Protein AF-A0A9W7L9F6-F1 (afdb_monomer)

Organism: NCBI:txid722753

Secondary structure (DSSP, 8-state):
--HHHHHTSTT---EEEEETTTTSSSSSTT-EESS-SS-HHHHHHHHTTGGG-SEEEEP--EETTEEGGGS-HHHHHHHHHH--SEEE--TTHHHHHHHTS---SSHHHHHHHHHHSS--B----S-HHHHHHHHHHHHHTTSS-HHHHHHHHHHHHHHHHTT--BTBPPP--S-HHHHHHHHHHHHTTPEEEEEGGG--SPPTT--EEEESTTTT-HHHHH-TTBSBTT---TT-TTHHHHTTSTTT---HHHHHHTT-TT------SSHHHHHHHH--SEEEEEEE-----TGGG--S--BPPHHHHHHHHHHHHH-TTSEEEEEEE-SSPPB-TTHHHH-SEEEEEES--TTHHHHHHHHHTTSS------SSPBPSSGGGGG--TT-BGGGSEE--HHHH-B-TT-PBP--EEPPP-SB-TT--B-SS-EEEEEEEEEESTT---PBPTT-TT-EEEE-TT-EEEEEEEEEE-SSS-B--EEEEEEEEEE-SSPPBS-EEEEEEEPPPBPTT-EEEEEEEEEGGGG-EE-TTSTTSEE--TT-EEEEEES-TT--TTSSS--TTS-EEEEEEEEE--TTTTHHHHHHHHHHHHHS-S--S-HHHHHHHHHHHHSS-----SHHHHHHHHHHTT--S-S--HHHHHHHHHHHHHHTTSS----PPPP--------------------------------------------------------PPP-

Radius of gyration: 33.73 Å; Cα contacts (8 Å, |Δi|>4): 1215; chains: 1; bounding box: 73×94×98 Å

InterPro domains:
  IPR002772 Glycoside hydrolase family 3 C-terminal domain [PF01915] (190-431)
  IPR013783 Immunoglobulin-like fold [G3DSA:2.60.40.10] (432-567)
  IPR017853 Glycoside hydrolase superfamily [SSF51445] (11-189)
  IPR036881 Glycoside hydrolase family 3 C-terminal domain superfamily [G3DSA:3.40.50.1700] (178-431)
  IPR036881 Glycoside hydrolase family 3 C-terminal domain superfamily [SSF52279] (190-434)
  IPR036962 Glycoside hydrolase, family 3, N-terminal domain superfamily [G3DSA:3.20.20.300] (3-177)
  IPR051915 Cellulose Degradation Glycosyl Hydrolase 3 [PTHR30620] (15-431)

Solvent-accessible surface area (backbone atoms only — not comparable to full-atom values): 42595 Å² total; per-residue (Å²): 136,54,46,68,62,41,48,66,38,88,66,45,70,26,64,47,74,44,46,40,25,49,82,52,31,85,72,41,62,63,26,58,10,96,49,69,37,70,36,59,71,47,47,53,55,46,69,77,40,42,84,64,37,51,26,37,26,31,18,69,14,25,23,94,91,31,38,36,74,63,53,38,70,66,58,52,48,51,48,51,76,66,40,87,54,48,32,30,47,37,87,34,46,61,53,34,31,33,82,71,69,62,75,25,99,36,63,63,58,23,50,43,50,50,67,68,42,87,55,56,42,80,39,46,83,88,52,50,65,60,53,49,55,47,50,53,49,29,40,76,72,65,70,35,61,68,66,58,52,52,54,33,50,53,49,53,48,52,54,48,55,77,35,59,80,83,78,64,82,69,76,84,73,88,39,72,69,52,51,53,48,48,27,48,54,19,35,58,50,28,23,30,77,42,56,49,91,61,57,56,54,38,62,45,72,51,36,36,35,49,40,54,94,48,24,84,36,52,26,30,26,41,18,29,76,31,104,34,64,49,17,50,56,96,82,53,84,59,58,54,61,74,56,66,22,74,90,44,29,27,20,41,50,56,16,36,60,76,63,32,83,44,71,66,69,60,85,63,96,55,53,57,66,48,47,61,71,69,59,45,64,29,35,40,35,21,41,78,42,74,42,41,40,68,60,84,51,53,68,95,64,55,58,56,65,61,73,59,44,51,48,47,48,50,40,33,69,76,38,72,88,45,46,30,33,39,39,36,29,25,95,68,78,49,26,57,82,68,41,71,82,50,34,36,24,34,37,39,40,35,51,33,27,53,27,21,12,38,21,51,30,32,38,47,52,48,76,38,54,32,47,17,52,34,94,54,43,30,33,54,46,81,88,40,68,78,59,52,74,53,36,45,56,87,75,51,35,60,53,55,47,87,78,63,41,54,52,98,87,65,49,74,33,69,54,72,39,76,65,87,53,66,44,46,27,50,44,48,43,52,82,42,44,75,48,80,43,74,61,22,37,35,63,42,94,86,53,89,70,65,45,54,78,78,58,82,65,45,68,45,77,31,32,61,89,33,38,39,39,38,36,34,36,43,29,24,72,33,84,41,63,37,41,50,65,51,33,33,32,39,28,53,78,50,61,98,57,90,42,40,49,37,44,83,68,36,72,47,74,51,70,76,34,44,53,74,36,71,49,79,50,72,46,58,46,50,30,55,74,69,42,42,67,37,92,90,48,96,72,37,58,45,76,55,62,69,27,31,28,36,40,35,42,48,56,59,75,76,74,67,89,53,98,59,74,45,98,83,73,31,46,60,44,67,39,36,38,32,31,44,40,83,87,68,59,49,64,43,52,56,53,47,56,58,46,62,77,76,50,83,92,80,69,97,45,74,70,60,54,50,53,55,48,56,55,66,71,68,72,70,81,86,85,95,68,73,69,60,68,60,54,58,65,64,64,76,66,80,71,84,89,83,84,63,77,71,55,58,64,52,60,62,46,57,58,60,65,58,71,77,71,72,90,77,90,82,89,83,86,88,83,88,84,90,83,90,79,88,82,87,86,89,88,85,80,90,84,84,87,79,86,81,90,85,89,85,82,90,83,87,84,84,86,88,83,87,85,84,87,77,90,82,84,84,87,88,84,83,88,84,86,87,81,88,79,85,82,78,90,132

Mean predicted aligned error: 14.77 Å

Sequence (730 aa):
MSLSGISSVPGCKGTLKHFVGYSNNEGRDRGYSPSNVASDREWRVWNGTLDKAEAVMTSYTTGNGRASVNWDEPTMRALRRSFSGIVVTDFDEVFNSVGFHMHASSVYSSVVHFLNSEVDVFMVPSDPLGFIEMGVRAVEEGLVEREVLEMKVEKVWKFKEAMYGVGEEGEQNDTKEDYDMAKKAAAESVVLLKNDNAALPMKKETKIFLTGPLADSLAPLCGGWTFHWQGPRSDDEGFEALCGGSDYCSTIEEGMTRKFDGIEMEFSSDVVADAVSVNPDAVVVAIGENPYAEKPGDIRSLHLPSSQSELIRNLRQALPDIKIIAVYVGGRPRILDDIVDNVDAMVVSFLPGPSGGEAIADVLVGQTNPAARLPMQWPKYADGGRRTYDTYVTDLCTKSQYEVGRDGDGIPNYEYVECDVQWRFGEGLSYTEFEETFEGAKEDPGMDDWQPPGFLGATFHVSPSSTVQFKVKIKNTGSVPGEHVSMMYYETIARSTTPRKEELFSFIRTDIINPGEEVEIVHTLKGEEMKYFDSTSGSHFVYEDGMTSIVKIGNAGSYCRQATGDADGSICLPLKVVVSNPDSGEICGYSCDAWSQTCGEGFSTYESCIAACQQSSREGTPWSWDYVDCAERVVAETSVSGGGCTKIRSECRDVVDGAVADGGSLEVPQVVGGGEAWVFGLGGLIVGLGFGVLGMRQANARKDQMMVLQDFDGDDVEDFSVEMKRMGMT

Foldseek 3Di:
DAQVVQLVFQLGFDEADEQWQQVQAPLFGLHERADPSCDLVRCLVCLVRQVSGQHYEYGSYHYPLGGRLPNDLVSLVVSVVRHDHAYEYPAQVLVCCVVPSVVDVDSLRSLLVNLPGSHLYYRHPPCPPVSVVSNVVCCVVVSHPPVSNVVSVVRVVVSVVSNPPPDPDGDDPLDPVNLVVLLVQLLQAKFWFFAAPNLPQDALAFEEEEEEPQQAAQFLLAAAPDPHRQTDDRPDPCSQVVNVHPVRFDGLNSLSVVRHPHYPYDYDPCSQVVCLVSVTLAYEYEFEDGHGHGNVPRDPALAGDVVSLVVLVSNCVSCVPHAYEYEYGAQAAGQSDCNVVSHNIYMYSHNSHRNNSNSVNCRNNVVAWHAHWAQFFHANDRVCRPDTLQAFPVPFDWDDLVVVDADPVRHRDTPGAGDDTPGHGGDGDTPWDKDKDWAFKDKDPPDPDGHGQPPQQAEAEAEQAIKMKTKMKMATQGAAKHKYKKWKWKAWPDDPDGGTQIDTQDIDIDDIAGHGGMDMDMTMHRSNSVFTADPVDPVRTDQDFQTKMWMKMDTRGDGPPPPDDDPRNIHTGSYIYGYHYPVPQCVQVVVVVVVPVPDPDDDPDPVRSSVVSVVVVPPDDDDPPDPVVVVVVVPPDPDDDDDPPVVVVVVVVVVVVVVVPDDDDDDDDDDDDDDDDDDDDDDDDDDDDDDDDDDDDDDDDDDDDDDDDDDDDDDDDDDDDDDDDDDDDD

pLDDT: mean 74.51, std 24.2, range [21.98, 98.69]

Structure (mmCIF, N/CA/C/O backbone):
data_AF-A0A9W7L9F6-F1
#
_entry.id   AF-A0A9W7L9F6-F1
#
loop_
_atom_site.group_PDB
_atom_site.id
_atom_site.type_symbol
_atom_site.label_atom_id
_atom_site.label_alt_id
_atom_site.label_comp_id
_atom_site.label_asym_id
_atom_site.label_entity_id
_atom_site.label_seq_id
_atom_site.pdbx_PDB_ins_code
_atom_site.Cartn_x
_atom_site.Cartn_y
_atom_site.Cartn_z
_atom_site.occupancy
_atom_site.B_iso_or_equiv
_atom_site.auth_seq_id
_atom_site.auth_comp_id
_atom_site.auth_asym_id
_atom_site.auth_atom_id
_atom_site.pdbx_PDB_model_num
ATOM 1 N N . MET A 1 1 ? 9.802 1.143 1.910 1.00 49.09 1 MET A N 1
ATOM 2 C CA . MET A 1 1 ? 11.270 1.258 1.763 1.00 49.09 1 MET A CA 1
ATOM 3 C C . MET A 1 1 ? 11.556 2.160 0.568 1.00 49.09 1 MET A C 1
ATOM 5 O O . MET A 1 1 ? 10.953 1.946 -0.477 1.00 49.09 1 MET A O 1
ATOM 9 N N . SER A 1 2 ? 12.364 3.209 0.724 1.00 71.81 2 SER A N 1
ATOM 10 C CA . SER A 1 2 ? 12.750 4.086 -0.391 1.00 71.81 2 SER A CA 1
ATOM 11 C C . SER A 1 2 ? 13.926 3.482 -1.162 1.00 71.81 2 SER A C 1
ATOM 13 O O . SER A 1 2 ? 14.710 2.724 -0.592 1.00 71.81 2 SER A O 1
ATOM 15 N N . LEU A 1 3 ? 14.097 3.859 -2.434 1.00 79.88 3 LEU A N 1
ATOM 16 C CA . LEU A 1 3 ? 15.304 3.515 -3.200 1.00 79.88 3 LEU A CA 1
ATOM 17 C C . LEU A 1 3 ? 16.577 3.937 -2.456 1.00 79.88 3 LEU A C 1
ATOM 19 O O . LEU A 1 3 ? 17.509 3.153 -2.340 1.00 79.88 3 LEU A O 1
ATOM 23 N N . SER A 1 4 ? 16.558 5.124 -1.841 1.00 74.88 4 SER A N 1
ATOM 24 C CA . SER A 1 4 ? 17.666 5.621 -1.022 1.00 74.88 4 SER A CA 1
ATOM 25 C C . SER A 1 4 ? 17.996 4.732 0.179 1.00 74.88 4 SER A C 1
ATOM 27 O O . SER A 1 4 ? 19.167 4.619 0.519 1.00 74.88 4 SER A O 1
ATOM 29 N N . GLY A 1 5 ? 17.000 4.093 0.804 1.00 80.31 5 GLY A N 1
ATOM 30 C CA . GLY A 1 5 ? 17.217 3.185 1.933 1.00 80.31 5 GLY A CA 1
ATOM 31 C C . GLY A 1 5 ? 17.805 1.835 1.515 1.00 80.31 5 GLY A C 1
ATOM 32 O O . GLY A 1 5 ? 18.571 1.241 2.262 1.00 80.31 5 GLY A O 1
ATOM 33 N N . ILE A 1 6 ? 17.494 1.354 0.307 1.00 81.69 6 ILE A N 1
ATOM 34 C CA . ILE A 1 6 ? 18.141 0.151 -0.243 1.00 81.69 6 ILE A CA 1
ATOM 35 C C . ILE A 1 6 ? 19.584 0.478 -0.620 1.00 81.69 6 ILE A C 1
ATOM 37 O O . ILE A 1 6 ? 20.504 -0.245 -0.250 1.00 81.69 6 ILE A O 1
ATOM 41 N N . SER A 1 7 ? 19.784 1.585 -1.332 1.00 76.75 7 SER A N 1
ATOM 42 C CA . SER A 1 7 ? 21.098 1.992 -1.828 1.00 76.75 7 SER A CA 1
ATOM 43 C C . SER A 1 7 ? 22.042 2.496 -0.732 1.00 76.75 7 SER A C 1
ATOM 45 O O . SER A 1 7 ? 23.240 2.620 -0.987 1.00 76.75 7 SER A O 1
ATOM 47 N N . SER A 1 8 ? 21.541 2.767 0.481 1.00 76.31 8 SER A N 1
ATOM 48 C CA . SER A 1 8 ? 22.387 3.029 1.650 1.00 76.31 8 SER A CA 1
ATOM 49 C C . SER A 1 8 ? 23.024 1.767 2.228 1.00 76.31 8 SER A C 1
ATOM 51 O O . SER A 1 8 ? 24.016 1.885 2.941 1.00 76.31 8 SER A O 1
ATOM 53 N N . VAL A 1 9 ? 22.489 0.577 1.931 1.00 77.12 9 VAL A N 1
ATOM 54 C CA . VAL A 1 9 ? 23.100 -0.686 2.360 1.00 77.12 9 VAL A CA 1
ATOM 55 C C . VAL A 1 9 ? 24.299 -0.985 1.451 1.00 77.12 9 VAL A C 1
ATOM 57 O O . VAL A 1 9 ? 24.127 -1.084 0.230 1.00 77.12 9 VAL A O 1
ATOM 60 N N . PRO A 1 10 ? 25.520 -1.135 1.999 1.00 74.62 10 PRO A N 1
ATOM 61 C CA . PRO A 1 10 ? 26.701 -1.440 1.200 1.00 74.62 10 PRO A CA 1
ATOM 62 C C . PRO A 1 10 ? 26.499 -2.681 0.322 1.00 74.62 10 PRO A C 1
ATOM 64 O O . PRO A 1 10 ? 26.053 -3.726 0.786 1.00 74.62 10 PRO A O 1
ATOM 67 N N . GLY A 1 11 ? 26.821 -2.565 -0.967 1.00 76.50 11 GLY A N 1
ATOM 68 C CA . GLY A 1 11 ? 26.672 -3.659 -1.936 1.00 76.50 11 GLY A CA 1
ATOM 69 C C . GLY A 1 11 ? 25.249 -3.880 -2.471 1.00 76.50 11 GLY A C 1
ATOM 70 O O . GLY A 1 11 ? 25.086 -4.636 -3.428 1.00 76.50 11 GLY A O 1
ATOM 71 N N . CYS A 1 12 ? 24.234 -3.192 -1.943 1.00 81.44 12 CYS A N 1
ATOM 72 C CA . CYS A 1 12 ? 22.866 -3.229 -2.462 1.00 81.44 12 CYS A CA 1
ATOM 73 C C . CYS A 1 12 ? 22.604 -2.069 -3.434 1.00 81.44 12 CYS A C 1
ATOM 75 O O . CYS A 1 12 ? 23.160 -0.979 -3.298 1.00 81.44 12 CYS A O 1
ATOM 77 N N . LYS A 1 13 ? 21.735 -2.301 -4.426 1.00 84.19 13 LYS A N 1
ATOM 78 C CA . LYS A 1 13 ? 21.230 -1.270 -5.348 1.00 84.19 13 LYS A CA 1
ATOM 79 C C . LYS A 1 13 ? 19.732 -1.435 -5.554 1.00 84.19 13 LYS A C 1
ATOM 81 O O . LYS A 1 13 ? 19.254 -2.553 -5.764 1.00 84.19 13 LYS A O 1
ATOM 86 N N . GLY A 1 14 ? 18.995 -0.329 -5.505 1.00 86.31 14 GLY A N 1
ATOM 87 C CA . GLY A 1 14 ? 17.552 -0.329 -5.707 1.00 86.31 14 GLY A CA 1
ATOM 88 C C . GLY A 1 14 ? 17.196 -0.655 -7.158 1.00 86.31 14 GLY A C 1
ATOM 89 O O . GLY A 1 14 ? 17.647 0.016 -8.085 1.00 86.31 14 GLY A O 1
ATOM 90 N N . THR A 1 15 ? 16.363 -1.680 -7.362 1.00 90.94 15 THR A N 1
ATOM 91 C CA . THR A 1 15 ? 15.801 -2.006 -8.683 1.00 90.94 15 THR A CA 1
ATOM 92 C C . THR A 1 15 ? 14.315 -1.671 -8.709 1.00 90.94 15 THR A C 1
ATOM 94 O O . THR A 1 15 ? 13.521 -2.329 -8.035 1.00 90.94 15 THR A O 1
ATOM 97 N N . LEU A 1 16 ? 13.927 -0.662 -9.489 1.00 92.38 16 LEU A N 1
ATOM 98 C CA . LEU A 1 16 ? 12.517 -0.344 -9.713 1.00 92.38 16 LEU A CA 1
ATOM 99 C C . LEU A 1 16 ? 11.863 -1.400 -10.605 1.00 92.38 16 LEU A C 1
ATOM 101 O O . LEU A 1 16 ? 12.445 -1.819 -11.605 1.00 92.38 16 LEU A O 1
ATOM 105 N N . LYS A 1 17 ? 10.633 -1.806 -10.278 1.00 92.94 17 LYS A N 1
ATOM 106 C CA . LYS A 1 17 ? 9.886 -2.803 -11.051 1.00 92.94 17 LYS A CA 1
ATOM 107 C C . LYS A 1 17 ? 8.369 -2.576 -10.973 1.00 92.94 17 LYS A C 1
ATOM 109 O O . LYS A 1 17 ? 7.883 -2.091 -9.959 1.00 92.94 17 LYS A O 1
ATOM 114 N N . HIS A 1 18 ? 7.579 -2.902 -11.996 1.00 91.94 18 HIS A N 1
ATOM 115 C CA . HIS A 1 18 ? 7.964 -3.507 -13.281 1.00 91.94 18 HIS A CA 1
ATOM 116 C C . HIS A 1 18 ? 7.657 -2.524 -14.420 1.00 91.94 18 HIS A C 1
ATOM 118 O O . HIS A 1 18 ? 6.506 -2.120 -14.592 1.00 91.94 18 HIS A O 1
ATOM 124 N N . PHE A 1 19 ? 8.682 -2.124 -15.173 1.00 88.75 19 PHE A N 1
ATOM 125 C CA . PHE A 1 19 ? 8.614 -1.094 -16.209 1.00 88.75 19 PHE A CA 1
ATOM 126 C C . PHE A 1 19 ? 8.023 -1.643 -17.519 1.00 88.75 19 PHE A C 1
ATOM 128 O O . PHE A 1 19 ? 8.635 -2.467 -18.190 1.00 88.75 19 PHE A O 1
ATOM 135 N N . VAL A 1 20 ? 6.840 -1.231 -17.952 1.00 82.81 20 VAL A N 1
ATOM 136 C CA . VAL A 1 20 ? 5.890 -0.333 -17.283 1.00 82.81 20 VAL A CA 1
ATOM 137 C C . VAL A 1 20 ? 4.485 -0.907 -17.401 1.00 82.81 20 VAL A C 1
ATOM 139 O O . VAL A 1 20 ? 4.269 -1.852 -18.157 1.00 82.81 20 VAL A O 1
ATOM 142 N N . GLY A 1 21 ? 3.534 -0.387 -16.623 1.00 82.69 21 GLY A N 1
ATOM 143 C CA . GLY A 1 21 ? 2.119 -0.701 -16.804 1.00 82.69 21 GLY A CA 1
ATOM 144 C C . GLY A 1 21 ? 1.703 -2.065 -16.299 1.00 82.69 21 GLY A C 1
ATOM 145 O O . GLY A 1 21 ? 0.645 -2.558 -16.686 1.00 82.69 21 GLY A O 1
ATOM 146 N N . TYR A 1 22 ? 2.508 -2.688 -15.436 1.00 88.62 22 TYR A N 1
ATOM 147 C CA . TYR A 1 22 ? 2.244 -4.053 -14.997 1.00 88.62 22 TYR A CA 1
ATOM 148 C C . TYR A 1 22 ? 0.858 -4.213 -14.371 1.00 88.62 22 TYR A C 1
ATOM 150 O O . TYR A 1 22 ? 0.143 -5.173 -14.651 1.00 88.62 22 TYR A O 1
ATOM 158 N N . SER A 1 23 ? 0.465 -3.212 -13.582 1.00 85.31 23 SER A N 1
ATOM 159 C CA . SER A 1 23 ? -0.813 -3.156 -12.878 1.00 85.31 23 SER A CA 1
ATOM 160 C C . SER A 1 23 ? -1.983 -2.663 -13.739 1.00 85.31 23 SER A C 1
ATOM 162 O O . SER A 1 23 ? -3.138 -2.828 -13.353 1.00 85.31 23 SER A O 1
ATOM 164 N N . ASN A 1 24 ? -1.711 -2.095 -14.920 1.00 79.62 24 ASN A N 1
ATOM 165 C CA . ASN A 1 24 ? -2.705 -1.467 -15.792 1.00 79.62 24 ASN A CA 1
ATOM 166 C C . ASN A 1 24 ? -3.431 -2.495 -16.679 1.00 79.62 24 ASN A C 1
ATOM 168 O O . ASN A 1 24 ? -3.582 -2.305 -17.882 1.00 79.62 24 ASN A O 1
ATOM 172 N N . ASN A 1 25 ? -3.844 -3.622 -16.104 1.00 80.12 25 ASN A N 1
ATOM 173 C CA . ASN A 1 25 ? -4.528 -4.707 -16.804 1.00 80.12 25 ASN A CA 1
ATOM 174 C C . ASN A 1 25 ? -5.912 -4.972 -16.187 1.00 80.12 25 ASN A C 1
ATOM 176 O O . ASN A 1 25 ? -6.372 -4.283 -15.278 1.00 80.12 25 ASN A O 1
ATOM 180 N N . GLU A 1 26 ? -6.602 -5.996 -16.678 1.00 78.81 26 GLU A N 1
ATOM 181 C CA . GLU A 1 26 ? -7.950 -6.339 -16.229 1.00 78.81 26 GLU A CA 1
ATOM 182 C C . GLU A 1 26 ? -8.040 -7.078 -14.867 1.00 78.81 26 GLU A C 1
ATOM 184 O O . GLU A 1 26 ? -9.053 -7.714 -14.558 1.00 78.81 26 GLU A O 1
ATOM 189 N N . GLY A 1 27 ? -7.017 -6.976 -14.019 1.00 85.12 27 GLY A N 1
ATOM 190 C CA . GLY A 1 27 ? -6.908 -7.697 -12.746 1.00 85.12 27 GLY A CA 1
ATOM 191 C C . GLY A 1 27 ? -6.395 -9.133 -12.902 1.00 85.12 27 GLY A C 1
ATOM 192 O O . GLY A 1 27 ? -6.678 -9.978 -12.054 1.00 85.12 27 GLY A O 1
ATOM 193 N N . ARG A 1 28 ? -5.693 -9.413 -14.005 1.00 88.31 28 ARG A N 1
ATOM 194 C CA . ARG A 1 28 ? -5.028 -10.687 -14.304 1.00 88.31 28 ARG A CA 1
ATOM 195 C C . ARG A 1 28 ? -3.540 -10.436 -14.441 1.00 88.31 28 ARG A C 1
ATOM 197 O O . ARG A 1 28 ? -3.135 -9.637 -15.282 1.00 88.31 28 ARG A O 1
ATOM 204 N N . ASP A 1 29 ? -2.736 -11.129 -13.654 1.00 92.19 29 ASP A N 1
ATOM 205 C CA . ASP A 1 29 ? -1.285 -11.018 -13.703 1.00 92.19 29 ASP A CA 1
ATOM 206 C C . ASP A 1 29 ? -0.741 -11.269 -15.122 1.00 92.19 29 ASP A C 1
ATOM 208 O O . ASP A 1 29 ? -1.158 -12.211 -15.811 1.00 92.19 29 ASP A O 1
ATOM 212 N N . ARG A 1 30 ? 0.186 -10.407 -15.571 1.00 90.25 30 ARG A N 1
ATOM 213 C CA . ARG A 1 30 ? 0.741 -10.405 -16.945 1.00 90.25 30 ARG A CA 1
ATOM 214 C C . ARG A 1 30 ? -0.331 -10.278 -18.043 1.00 90.25 30 ARG A C 1
ATOM 216 O O . ARG A 1 30 ? -0.126 -10.717 -19.174 1.00 90.25 30 ARG A O 1
ATOM 223 N N . GLY A 1 31 ? -1.503 -9.750 -17.692 1.00 85.75 31 GLY A N 1
ATOM 224 C CA . GLY A 1 31 ? -2.647 -9.615 -18.582 1.00 85.75 31 GLY A CA 1
ATOM 225 C C . GLY A 1 31 ? -2.481 -8.511 -19.623 1.00 85.75 31 GLY A C 1
ATOM 226 O O . GLY A 1 31 ? -1.531 -7.732 -19.606 1.00 85.75 31 GLY A O 1
ATOM 227 N N . TYR A 1 32 ? -3.454 -8.437 -20.529 1.00 85.19 32 TYR A N 1
ATOM 228 C CA . TYR A 1 32 ? -3.540 -7.363 -21.511 1.00 85.19 32 TYR A CA 1
ATOM 229 C C . TYR A 1 32 ? -4.033 -6.064 -20.856 1.00 85.19 32 TYR A C 1
ATOM 231 O O . TYR A 1 32 ? -5.030 -6.058 -20.129 1.00 85.19 32 TYR A O 1
ATOM 239 N N . SER A 1 33 ? -3.345 -4.967 -21.147 1.00 80.88 33 SER A N 1
ATOM 240 C CA . SER A 1 33 ? -3.759 -3.602 -20.874 1.00 80.88 33 SER A CA 1
ATOM 241 C C . SER A 1 33 ? -4.623 -3.095 -22.032 1.00 80.88 33 SER A C 1
ATOM 243 O O . SER A 1 33 ? -4.135 -2.997 -23.161 1.00 80.88 33 SER A O 1
ATOM 245 N N . PRO A 1 34 ? -5.906 -2.764 -21.791 1.00 67.94 34 PRO A N 1
ATOM 246 C CA . PRO A 1 34 ? -6.788 -2.215 -22.820 1.00 67.94 34 PRO A CA 1
ATOM 247 C C . PRO A 1 34 ? -6.463 -0.761 -23.187 1.00 67.94 34 PRO A C 1
ATOM 249 O O . PRO A 1 34 ? -7.028 -0.241 -24.147 1.00 67.94 34 PRO A O 1
ATOM 252 N N . SER A 1 35 ? -5.576 -0.105 -22.435 1.00 66.25 35 SER A N 1
ATOM 253 C CA . SER A 1 35 ? -5.101 1.254 -22.684 1.00 66.25 35 SER A CA 1
ATOM 254 C C . SER A 1 35 ? -3.591 1.259 -22.959 1.00 66.25 35 SER A C 1
ATOM 256 O O . SER A 1 35 ? -2.954 0.208 -23.048 1.00 66.25 35 SER A O 1
ATOM 258 N N . ASN A 1 36 ? -2.999 2.445 -23.126 1.00 64.81 36 ASN A N 1
ATOM 259 C CA . ASN A 1 36 ? -1.545 2.563 -23.189 1.00 64.81 36 ASN A CA 1
ATOM 260 C C . ASN A 1 36 ? -0.934 1.989 -21.906 1.00 64.81 36 ASN A C 1
ATOM 262 O O . ASN A 1 36 ? -1.305 2.390 -20.802 1.00 64.81 36 ASN A O 1
ATOM 266 N N . VAL A 1 37 ? 0.031 1.081 -22.062 1.00 61.41 37 VAL A N 1
ATOM 267 C CA . VAL A 1 37 ? 0.706 0.423 -20.936 1.00 61.41 37 VAL A CA 1
ATOM 268 C C . VAL A 1 37 ? 1.328 1.453 -19.995 1.00 61.41 37 VAL A C 1
ATOM 270 O O . VAL A 1 37 ? 1.186 1.343 -18.782 1.00 61.41 37 VAL A O 1
ATOM 273 N N . ALA A 1 38 ? 1.885 2.533 -20.536 1.00 67.25 38 ALA A N 1
ATOM 274 C CA . ALA A 1 38 ? 2.329 3.672 -19.750 1.00 67.25 38 ALA A CA 1
ATOM 275 C C . ALA A 1 38 ? 1.216 4.733 -19.628 1.00 67.25 38 ALA A C 1
ATOM 277 O O . ALA A 1 38 ? 1.117 5.662 -20.433 1.00 67.25 38 ALA A O 1
ATOM 278 N N . SER A 1 39 ? 0.342 4.563 -18.632 1.00 69.56 39 SER A N 1
ATOM 279 C CA . SER A 1 39 ? -0.657 5.575 -18.264 1.00 69.56 39 SER A CA 1
ATOM 280 C C . SER A 1 39 ? -0.005 6.801 -17.604 1.00 69.56 39 SER A C 1
ATOM 282 O O . SER A 1 39 ? 1.126 6.725 -17.129 1.00 69.56 39 SER A O 1
ATOM 284 N N . ASP A 1 40 ? -0.741 7.914 -17.505 1.00 71.50 40 ASP A N 1
ATOM 285 C CA . ASP A 1 40 ? -0.366 9.090 -16.694 1.00 71.50 40 ASP A CA 1
ATOM 286 C C . ASP A 1 40 ? 0.137 8.694 -15.293 1.00 71.50 40 ASP A C 1
ATOM 288 O O . ASP A 1 40 ? 1.204 9.116 -14.855 1.00 71.50 40 ASP A O 1
ATOM 292 N N . ARG A 1 41 ? -0.594 7.797 -14.620 1.00 75.75 41 ARG A N 1
ATOM 293 C CA . ARG A 1 41 ? -0.278 7.336 -13.263 1.00 75.75 41 ARG A CA 1
ATOM 294 C C . ARG A 1 41 ? 1.057 6.603 -13.203 1.00 75.75 41 ARG A C 1
ATOM 296 O O . ARG A 1 41 ? 1.854 6.844 -12.303 1.00 75.75 41 ARG A O 1
ATOM 303 N N . GLU A 1 42 ? 1.298 5.728 -14.174 1.00 76.69 42 GLU A N 1
ATOM 304 C CA . GLU A 1 42 ? 2.557 4.997 -14.286 1.00 76.69 42 GLU A CA 1
ATOM 305 C C . GLU A 1 42 ? 3.706 5.986 -14.511 1.00 76.69 42 GLU A C 1
ATOM 307 O O . GLU A 1 42 ? 4.660 6.011 -13.736 1.00 76.69 42 GLU A O 1
ATOM 312 N N . TRP A 1 43 ? 3.591 6.872 -15.503 1.00 73.69 43 TRP A N 1
ATOM 313 C CA . TRP A 1 43 ? 4.638 7.847 -15.805 1.00 73.69 43 TRP A CA 1
ATOM 314 C C . TRP A 1 43 ? 4.952 8.791 -14.645 1.00 73.69 43 TRP A C 1
ATOM 316 O O . TRP A 1 43 ? 6.120 9.122 -14.460 1.00 73.69 43 TRP A O 1
ATOM 326 N N . ARG A 1 44 ? 3.963 9.197 -13.839 1.00 76.19 44 ARG A N 1
ATOM 327 C CA . ARG A 1 44 ? 4.200 10.026 -12.644 1.00 76.19 44 ARG A CA 1
ATOM 328 C C . ARG A 1 44 ? 5.076 9.306 -11.623 1.00 76.19 44 ARG A C 1
ATOM 330 O O . ARG A 1 44 ? 6.026 9.895 -11.111 1.00 76.19 44 ARG A O 1
ATOM 337 N N . VAL A 1 45 ? 4.798 8.025 -11.371 1.00 79.50 45 VAL A N 1
ATOM 338 C CA . VAL A 1 45 ? 5.603 7.198 -10.459 1.00 79.50 45 VAL A CA 1
ATOM 339 C C . VAL A 1 45 ? 7.022 7.033 -10.999 1.00 79.50 45 VAL A C 1
ATOM 341 O O . VAL A 1 45 ? 7.983 7.266 -10.268 1.00 79.50 45 VAL A O 1
ATOM 344 N N . TRP A 1 46 ? 7.170 6.684 -12.279 1.00 80.56 46 TRP A N 1
ATOM 345 C CA . TRP A 1 46 ? 8.484 6.477 -12.889 1.00 80.56 46 TRP A CA 1
ATOM 346 C C . TRP A 1 46 ? 9.294 7.777 -12.953 1.00 80.56 46 TRP A C 1
ATOM 348 O O . TRP A 1 46 ? 10.418 7.817 -12.466 1.00 80.56 46 TRP A O 1
ATOM 358 N N . ASN A 1 47 ? 8.731 8.877 -13.452 1.00 75.88 47 ASN A N 1
ATOM 359 C CA . ASN A 1 47 ? 9.463 10.139 -13.582 1.00 75.88 47 ASN A CA 1
ATOM 360 C C . ASN A 1 47 ? 9.926 10.705 -12.224 1.00 75.88 47 ASN A C 1
ATOM 362 O O . ASN A 1 47 ? 11.007 11.274 -12.140 1.00 75.88 47 ASN A O 1
ATOM 366 N N . GLY A 1 48 ? 9.153 10.505 -11.149 1.00 77.06 48 GLY A N 1
ATOM 367 C CA . GLY A 1 48 ? 9.525 10.950 -9.798 1.00 77.06 48 GLY A CA 1
ATOM 368 C C . GLY A 1 48 ? 10.537 10.059 -9.056 1.00 77.06 48 GLY A C 1
ATOM 369 O O . GLY A 1 48 ? 10.937 10.393 -7.933 1.00 77.06 48 GLY A O 1
ATOM 370 N N . THR A 1 49 ? 10.905 8.906 -9.629 1.00 83.25 49 THR A N 1
ATOM 371 C CA . THR A 1 49 ? 11.755 7.898 -8.965 1.00 83.25 49 THR A CA 1
ATOM 372 C C . THR A 1 49 ? 12.940 7.409 -9.793 1.00 83.25 49 THR A C 1
ATOM 374 O O . THR A 1 49 ? 13.899 6.902 -9.212 1.00 83.25 49 THR A O 1
ATOM 377 N N . LEU A 1 50 ? 12.908 7.552 -11.122 1.00 84.88 50 LEU A N 1
ATOM 378 C CA . LEU A 1 50 ? 13.957 7.070 -12.027 1.00 84.88 50 LEU A CA 1
ATOM 379 C C . LEU A 1 50 ? 15.323 7.712 -11.761 1.00 84.88 50 LEU A C 1
ATOM 381 O O . LEU A 1 50 ? 16.339 7.040 -11.904 1.00 84.88 50 LEU A O 1
ATOM 385 N N . ASP A 1 51 ? 15.349 8.977 -11.340 1.00 83.06 51 ASP A N 1
ATOM 386 C CA . ASP A 1 51 ? 16.565 9.715 -10.973 1.00 83.06 51 ASP A CA 1
ATOM 387 C C . ASP A 1 51 ? 17.293 9.113 -9.758 1.00 83.06 51 ASP A C 1
ATOM 389 O O . ASP A 1 51 ? 18.500 9.289 -9.599 1.00 83.06 51 ASP A O 1
ATOM 393 N N . LYS A 1 52 ? 16.560 8.382 -8.912 1.00 84.44 52 LYS A N 1
ATOM 394 C CA . LYS A 1 52 ? 17.057 7.722 -7.696 1.00 84.44 52 LYS A CA 1
ATOM 395 C C . LYS A 1 52 ? 17.319 6.232 -7.886 1.00 84.44 52 LYS A C 1
ATOM 397 O O . LYS A 1 52 ? 17.786 5.588 -6.951 1.00 84.44 52 LYS A O 1
ATOM 402 N N . ALA A 1 53 ? 16.954 5.665 -9.031 1.00 88.06 53 ALA A N 1
ATOM 403 C CA . ALA A 1 53 ? 17.131 4.247 -9.300 1.00 88.06 53 ALA A CA 1
ATOM 404 C C . ALA A 1 53 ? 18.505 3.987 -9.916 1.00 88.06 53 ALA A C 1
ATOM 406 O O . ALA A 1 53 ? 18.984 4.763 -10.741 1.00 88.06 53 ALA A O 1
ATOM 407 N N . GLU A 1 54 ? 19.125 2.858 -9.582 1.00 89.19 54 GLU A N 1
ATOM 408 C CA . GLU A 1 54 ? 20.314 2.384 -10.299 1.00 89.19 54 GLU A CA 1
ATOM 409 C C . GLU A 1 54 ? 19.994 1.250 -11.274 1.00 89.19 54 GLU A C 1
ATOM 411 O O . GLU A 1 54 ? 20.749 1.012 -12.224 1.00 89.19 54 GLU A O 1
ATOM 416 N N . ALA A 1 55 ? 18.863 0.570 -11.071 1.00 93.06 55 ALA A N 1
ATOM 417 C CA . ALA A 1 55 ? 18.365 -0.459 -11.966 1.00 93.06 55 ALA A CA 1
ATOM 418 C C . ALA A 1 55 ? 16.843 -0.379 -12.172 1.00 93.06 55 ALA A C 1
ATOM 420 O O . ALA A 1 55 ? 16.090 0.050 -11.296 1.00 93.06 55 ALA A O 1
ATOM 421 N N . VAL A 1 56 ? 16.391 -0.834 -13.339 1.00 94.31 56 VAL A N 1
ATOM 422 C CA . VAL A 1 56 ? 14.980 -0.957 -13.720 1.00 94.31 56 VAL A CA 1
ATOM 423 C C . VAL A 1 56 ? 14.740 -2.351 -14.294 1.00 94.31 56 VAL A C 1
ATOM 425 O O . VAL A 1 56 ? 15.460 -2.789 -15.188 1.00 94.31 56 VAL A O 1
ATOM 428 N N . MET A 1 57 ? 13.716 -3.040 -13.799 1.00 95.62 57 MET A N 1
ATOM 429 C CA . MET A 1 57 ? 13.257 -4.326 -14.319 1.00 95.62 57 MET A CA 1
ATOM 430 C C . MET A 1 57 ? 12.040 -4.128 -15.216 1.00 95.62 57 MET A C 1
ATOM 432 O O . MET A 1 57 ? 11.107 -3.420 -14.830 1.00 95.62 57 MET A O 1
ATOM 436 N N . THR A 1 58 ? 12.038 -4.741 -16.400 1.00 92.62 58 THR A N 1
ATOM 437 C CA . THR A 1 58 ? 10.923 -4.631 -17.353 1.00 92.62 58 THR A CA 1
ATOM 438 C C . THR A 1 58 ? 9.678 -5.389 -16.880 1.00 92.62 58 THR A C 1
ATOM 440 O O . THR A 1 58 ? 9.744 -6.211 -15.978 1.00 92.62 58 THR A O 1
ATOM 443 N N . SER A 1 59 ? 8.526 -5.105 -17.480 1.00 90.62 59 SER A N 1
ATOM 444 C CA . SER A 1 59 ? 7.250 -5.780 -17.230 1.00 90.62 59 SER A CA 1
ATOM 445 C C . SER A 1 59 ? 6.958 -6.854 -18.283 1.00 90.62 59 SER A C 1
ATOM 447 O O . SER A 1 59 ? 7.525 -6.823 -19.380 1.00 90.62 59 SER A O 1
ATOM 449 N N . TYR A 1 60 ? 6.020 -7.747 -17.957 1.00 89.88 60 TYR A N 1
ATOM 450 C CA . TYR A 1 60 ? 5.379 -8.703 -18.863 1.00 89.88 60 TYR A CA 1
ATOM 451 C C . TYR A 1 60 ? 4.183 -8.122 -19.639 1.00 89.88 60 TYR A C 1
ATOM 453 O O . TYR A 1 60 ? 3.684 -8.753 -20.567 1.00 89.88 60 TYR A O 1
ATOM 461 N N . THR A 1 61 ? 3.609 -6.999 -19.205 1.00 86.25 61 THR A N 1
ATOM 462 C CA . THR A 1 61 ? 2.274 -6.587 -19.665 1.00 86.25 61 THR A CA 1
ATOM 463 C C . THR A 1 61 ? 2.246 -6.266 -21.153 1.00 86.25 61 THR A C 1
ATOM 465 O O . THR A 1 61 ? 3.068 -5.518 -21.664 1.00 86.25 61 THR A O 1
ATOM 468 N N . THR A 1 62 ? 1.240 -6.784 -21.852 1.00 83.19 62 THR A N 1
ATOM 469 C CA . THR A 1 62 ? 0.963 -6.432 -23.251 1.00 83.19 62 THR A CA 1
ATOM 470 C C . THR A 1 62 ? -0.144 -5.393 -23.325 1.00 83.19 62 THR A C 1
ATOM 472 O O . THR A 1 62 ? -1.018 -5.362 -22.477 1.00 83.19 62 THR A O 1
ATOM 475 N N . GLY A 1 63 ? -0.180 -4.588 -24.370 1.00 77.94 63 GLY A N 1
ATOM 476 C CA . GLY A 1 63 ? -1.253 -3.628 -24.678 1.00 77.94 63 GLY A CA 1
ATOM 477 C C . GLY A 1 63 ? -1.071 -3.141 -26.117 1.00 77.94 63 GLY A C 1
ATOM 478 O O . GLY A 1 63 ? -0.018 -3.367 -26.704 1.00 77.94 63 GLY A O 1
ATOM 479 N N . ASN A 1 64 ? -2.090 -2.571 -26.756 1.00 75.38 64 ASN A N 1
ATOM 480 C CA . ASN A 1 64 ? -2.055 -2.238 -28.197 1.00 75.38 64 ASN A CA 1
ATOM 481 C C . ASN A 1 64 ? -1.406 -3.335 -29.091 1.00 75.38 64 ASN A C 1
ATOM 483 O O . ASN A 1 64 ? -0.793 -3.044 -30.116 1.00 75.38 64 ASN A O 1
ATOM 487 N N . GLY A 1 65 ? -1.514 -4.605 -28.679 1.00 77.25 65 GLY A N 1
ATOM 488 C CA . GLY A 1 65 ? -0.884 -5.760 -29.321 1.00 77.25 65 GLY A CA 1
ATOM 489 C C . GLY A 1 65 ? 0.640 -5.907 -29.176 1.00 77.25 65 GLY A C 1
ATOM 490 O O . GLY A 1 65 ? 1.212 -6.626 -29.987 1.00 77.25 65 GLY A O 1
ATOM 491 N N . ARG A 1 66 ? 1.310 -5.259 -28.211 1.00 77.38 66 ARG A N 1
ATOM 492 C CA . ARG A 1 66 ? 2.767 -5.344 -27.976 1.00 77.38 66 ARG A CA 1
ATOM 493 C C . ARG A 1 66 ? 3.113 -5.534 -26.494 1.00 77.38 66 ARG A C 1
ATOM 495 O O . ARG A 1 66 ? 2.495 -4.905 -25.643 1.00 77.38 66 ARG A O 1
ATOM 502 N N . ALA A 1 67 ? 4.070 -6.402 -26.176 1.00 80.25 67 ALA A N 1
ATOM 503 C CA . ALA A 1 67 ? 4.566 -6.632 -24.814 1.00 80.25 67 ALA A CA 1
ATOM 504 C C . ALA A 1 67 ? 5.420 -5.455 -24.338 1.00 80.25 67 ALA A C 1
ATOM 506 O O . ALA A 1 67 ? 6.200 -4.951 -25.127 1.00 80.25 67 ALA A O 1
ATOM 507 N N . SER A 1 68 ? 5.350 -5.047 -23.070 1.00 77.00 68 SER A N 1
ATOM 508 C CA . SER A 1 68 ? 6.079 -3.905 -22.485 1.00 77.00 68 SER A CA 1
ATOM 509 C C . SER A 1 68 ? 7.582 -3.955 -22.725 1.00 77.00 68 SER A C 1
ATOM 511 O O . SER A 1 68 ? 8.184 -2.939 -23.058 1.00 77.00 68 SER A O 1
ATOM 513 N N . VAL A 1 69 ? 8.174 -5.145 -22.619 1.00 76.12 69 VAL A N 1
ATOM 514 C CA . VAL A 1 69 ? 9.598 -5.367 -22.892 1.00 76.12 69 VAL A CA 1
ATOM 515 C C . VAL A 1 69 ? 9.972 -5.116 -24.365 1.00 76.12 69 VAL A C 1
ATOM 517 O O . VAL A 1 69 ? 11.108 -4.759 -24.658 1.00 76.12 69 VAL A O 1
ATOM 520 N N . ASN A 1 70 ? 8.994 -5.231 -25.272 1.00 71.38 70 ASN A N 1
ATOM 521 C CA . ASN A 1 70 ? 9.111 -5.039 -26.721 1.00 71.38 70 ASN A CA 1
ATOM 522 C C . ASN A 1 70 ? 8.336 -3.805 -27.236 1.00 71.38 70 ASN A C 1
ATOM 524 O O . ASN A 1 70 ? 8.298 -3.595 -28.450 1.00 71.38 70 ASN A O 1
ATOM 528 N N . TRP A 1 71 ? 7.638 -3.057 -26.364 1.00 59.28 71 TRP A N 1
ATOM 529 C CA . TRP A 1 71 ? 6.417 -2.299 -26.714 1.00 59.28 71 TRP A CA 1
ATOM 530 C C . TRP A 1 71 ? 6.639 -1.322 -27.850 1.00 59.28 71 TRP A C 1
ATOM 532 O O . TRP A 1 71 ? 5.784 -1.128 -28.712 1.00 59.28 71 TRP A O 1
ATOM 542 N N . ASP A 1 72 ? 7.834 -0.776 -27.893 1.00 59.06 72 ASP A N 1
ATOM 543 C CA . ASP A 1 72 ? 8.468 -0.221 -29.059 1.00 59.06 72 ASP A CA 1
ATOM 544 C C . ASP A 1 72 ? 9.885 0.172 -28.634 1.00 59.06 72 ASP A C 1
ATOM 546 O O . ASP A 1 72 ? 10.170 0.413 -27.455 1.00 59.06 72 ASP A O 1
ATOM 550 N N . GLU A 1 73 ? 10.803 0.250 -29.593 1.00 62.69 73 GLU A N 1
ATOM 551 C CA . GLU A 1 73 ? 12.048 0.963 -29.341 1.00 62.69 73 GLU A CA 1
ATOM 552 C C . GLU A 1 73 ? 11.778 2.349 -28.713 1.00 62.69 73 GLU A C 1
ATOM 554 O O . GLU A 1 73 ? 12.457 2.673 -27.752 1.00 62.69 73 GLU A O 1
ATOM 559 N N . PRO A 1 74 ? 10.785 3.154 -29.152 1.00 71.19 74 PRO A N 1
ATOM 560 C CA . PRO A 1 74 ? 10.430 4.427 -28.527 1.00 71.19 74 PRO A CA 1
ATOM 561 C C . PRO A 1 74 ? 10.273 4.465 -26.999 1.00 71.19 74 PRO A C 1
ATOM 563 O O . PRO A 1 74 ? 10.804 5.391 -26.402 1.00 71.19 74 PRO A O 1
ATOM 566 N N . THR A 1 75 ? 9.598 3.519 -26.346 1.00 77.25 75 THR A N 1
ATOM 567 C CA . THR A 1 75 ? 9.338 3.529 -24.892 1.00 77.25 75 THR A CA 1
ATOM 568 C C . THR A 1 75 ? 10.599 3.179 -24.135 1.00 77.25 75 THR A C 1
ATOM 570 O O . THR A 1 75 ? 10.962 3.856 -23.175 1.00 77.25 75 THR A O 1
ATOM 573 N N . MET A 1 76 ? 11.319 2.163 -24.606 1.00 81.94 76 MET A N 1
ATOM 574 C CA . MET A 1 76 ? 12.618 1.831 -24.039 1.00 81.94 76 MET A CA 1
ATOM 575 C C . MET A 1 76 ? 13.641 2.941 -24.308 1.00 81.94 76 MET A C 1
ATOM 577 O O . MET A 1 76 ? 14.414 3.283 -23.421 1.00 81.94 76 MET A O 1
ATOM 581 N N . ARG A 1 77 ? 13.600 3.593 -25.473 1.00 80.94 77 ARG A N 1
ATOM 582 C CA . ARG A 1 77 ? 14.392 4.793 -25.782 1.00 80.94 77 ARG A CA 1
ATOM 583 C C . ARG A 1 77 ? 13.972 5.978 -24.913 1.00 80.94 77 ARG A C 1
ATOM 585 O O . ARG A 1 77 ? 14.834 6.741 -24.497 1.00 80.94 77 ARG A O 1
ATOM 592 N N . ALA A 1 78 ? 12.686 6.142 -24.607 1.00 78.50 78 ALA A N 1
ATOM 593 C CA . ALA A 1 78 ? 12.183 7.176 -23.706 1.00 78.50 78 ALA A CA 1
ATOM 594 C C . ALA A 1 78 ? 12.690 6.939 -22.281 1.00 78.50 78 ALA A C 1
ATOM 596 O O . ALA A 1 78 ? 13.241 7.860 -21.683 1.00 78.50 78 ALA A O 1
ATOM 597 N N . LEU A 1 79 ? 12.630 5.694 -21.790 1.00 84.25 79 LEU A N 1
ATOM 598 C CA . LEU A 1 79 ? 13.304 5.302 -20.553 1.00 84.25 79 LEU A CA 1
ATOM 599 C C . LEU A 1 79 ? 14.788 5.666 -20.628 1.00 84.25 79 LEU A C 1
ATOM 601 O O . LEU A 1 79 ? 15.288 6.348 -19.745 1.00 84.25 79 LEU A O 1
ATOM 605 N N . ARG A 1 80 ? 15.487 5.291 -21.704 1.00 85.94 80 ARG A N 1
ATOM 606 C CA . ARG A 1 80 ? 16.923 5.564 -21.875 1.00 85.94 80 ARG A CA 1
ATOM 607 C C . ARG A 1 80 ? 17.293 7.041 -21.961 1.00 85.94 80 ARG A C 1
ATOM 609 O O . ARG A 1 80 ? 18.413 7.384 -21.599 1.00 85.94 80 ARG A O 1
ATOM 616 N N . ARG A 1 81 ? 16.381 7.919 -22.387 1.00 84.06 81 ARG A N 1
ATOM 617 C CA . ARG A 1 81 ? 16.584 9.379 -22.339 1.00 84.06 81 ARG A CA 1
ATOM 618 C C . ARG A 1 81 ? 16.594 9.909 -20.907 1.00 84.06 81 ARG A C 1
ATOM 620 O O . ARG A 1 81 ? 17.316 10.863 -20.638 1.00 84.06 81 ARG A O 1
ATOM 627 N N . SER A 1 82 ? 15.831 9.284 -20.015 1.00 82.38 82 SER A N 1
ATOM 628 C CA . SER A 1 82 ? 15.680 9.715 -18.620 1.00 82.38 82 SER A CA 1
ATOM 629 C C . SER A 1 82 ? 16.450 8.846 -17.618 1.00 82.38 82 SER A C 1
ATOM 631 O O . SER A 1 82 ? 16.543 9.206 -16.450 1.00 82.38 82 SER A O 1
ATOM 633 N N . PHE A 1 83 ? 17.001 7.706 -18.047 1.00 89.12 83 PHE A N 1
ATOM 634 C CA . PHE A 1 83 ? 17.605 6.705 -17.171 1.00 89.12 83 PHE A CA 1
ATOM 635 C C . PHE A 1 83 ? 18.881 6.093 -17.760 1.00 89.12 83 PHE A C 1
ATOM 637 O O . PHE A 1 83 ? 18.875 5.401 -18.785 1.00 89.12 83 PHE A O 1
ATOM 644 N N . SER A 1 84 ? 19.992 6.294 -17.051 1.00 89.44 84 SER A N 1
ATOM 645 C CA . SER A 1 84 ? 21.324 5.830 -17.448 1.00 89.44 84 SER A CA 1
ATOM 646 C C . SER A 1 84 ? 21.758 4.525 -16.774 1.00 89.44 84 SER A C 1
ATOM 648 O O . SER A 1 84 ? 22.766 3.958 -17.194 1.00 89.44 84 SER A O 1
ATOM 650 N N . GLY A 1 85 ? 21.014 4.023 -15.782 1.00 91.81 85 GLY A N 1
ATOM 651 C CA . GLY A 1 85 ? 21.344 2.803 -15.041 1.00 91.81 85 GLY A CA 1
ATOM 652 C C . GLY A 1 85 ? 21.101 1.501 -15.815 1.00 91.81 85 GLY A C 1
ATOM 653 O O . GLY A 1 85 ? 20.926 1.495 -17.043 1.00 91.81 85 GLY A O 1
ATOM 654 N N . ILE A 1 86 ? 21.109 0.379 -15.093 1.00 94.50 86 ILE A N 1
ATOM 655 C CA . ILE A 1 86 ? 20.928 -0.957 -15.676 1.00 94.50 86 ILE A CA 1
ATOM 656 C C . ILE A 1 86 ? 19.457 -1.236 -15.955 1.00 94.50 86 ILE A C 1
ATOM 658 O O . ILE A 1 86 ? 18.610 -1.068 -15.086 1.00 94.50 86 ILE A O 1
ATOM 662 N N . VAL A 1 87 ? 19.155 -1.721 -17.156 1.00 94.75 87 VAL A N 1
ATOM 663 C CA . VAL A 1 87 ? 17.849 -2.315 -17.457 1.00 94.75 87 VAL A CA 1
ATOM 664 C C . VAL A 1 87 ? 17.997 -3.825 -17.516 1.00 94.75 87 VAL A C 1
ATOM 666 O O . VAL A 1 87 ? 18.818 -4.342 -18.275 1.00 94.75 87 VAL A O 1
ATOM 669 N N . VAL A 1 88 ? 17.187 -4.525 -16.731 1.00 96.12 88 VAL A N 1
ATOM 670 C CA . VAL A 1 88 ? 17.145 -5.986 -16.668 1.00 96.12 88 VAL A CA 1
ATOM 671 C C . VAL A 1 88 ? 15.780 -6.493 -17.125 1.00 96.12 88 VAL A C 1
ATOM 673 O O . VAL A 1 88 ? 14.757 -5.881 -16.816 1.00 96.12 88 VAL A O 1
ATOM 676 N N . THR A 1 89 ? 15.741 -7.594 -17.875 1.00 95.94 89 THR A N 1
ATOM 677 C CA . THR A 1 89 ? 14.457 -8.247 -18.160 1.00 95.94 89 THR A CA 1
ATOM 678 C C . THR A 1 89 ? 13.863 -8.850 -16.891 1.00 95.94 89 THR A C 1
ATOM 680 O O . THR A 1 89 ? 14.593 -9.260 -15.987 1.00 95.94 89 THR A O 1
ATOM 683 N N . ASP A 1 90 ? 12.543 -8.996 -16.852 1.00 95.50 90 ASP A N 1
ATOM 684 C CA . ASP A 1 90 ? 11.918 -9.930 -15.911 1.00 95.50 90 ASP A CA 1
ATOM 685 C C . ASP A 1 90 ? 12.194 -11.397 -16.316 1.00 95.50 90 ASP A C 1
ATOM 687 O O . ASP A 1 90 ? 12.822 -11.674 -17.350 1.00 95.50 90 ASP A O 1
ATOM 691 N N . PHE A 1 91 ? 11.747 -12.334 -15.482 1.00 95.19 91 PHE A N 1
ATOM 692 C CA . PHE A 1 91 ? 11.987 -13.769 -15.583 1.00 95.19 91 PHE A CA 1
ATOM 693 C C . PHE A 1 91 ? 11.586 -14.340 -16.949 1.00 95.19 91 PHE A C 1
ATOM 695 O O . PHE A 1 91 ? 10.409 -14.425 -17.310 1.00 95.19 91 PHE A O 1
ATOM 702 N N . ASP A 1 92 ? 12.596 -14.818 -17.674 1.00 94.75 92 ASP A N 1
ATOM 703 C CA . ASP A 1 92 ? 12.483 -15.561 -18.931 1.00 94.75 92 ASP A CA 1
ATOM 704 C C . ASP A 1 92 ? 11.837 -14.778 -20.085 1.00 94.75 92 ASP A C 1
ATOM 706 O O . ASP A 1 92 ? 11.397 -15.361 -21.077 1.00 94.75 92 ASP A O 1
ATOM 710 N N . GLU A 1 93 ? 11.809 -13.442 -20.003 1.00 93.19 93 GLU A N 1
ATOM 711 C CA . GLU A 1 93 ? 11.115 -12.601 -20.988 1.00 93.19 93 GLU A CA 1
ATOM 712 C C . GLU A 1 93 ? 11.637 -12.754 -22.421 1.00 93.19 93 GLU A C 1
ATOM 714 O O . GLU A 1 93 ? 10.860 -12.707 -23.380 1.00 93.19 93 GLU A O 1
ATOM 719 N N . VAL A 1 94 ? 12.933 -13.047 -22.573 1.00 93.75 94 VAL A N 1
ATOM 720 C CA . VAL A 1 94 ? 13.534 -13.356 -23.878 1.00 93.75 94 VAL A CA 1
ATOM 721 C C . VAL A 1 94 ? 12.821 -14.540 -24.536 1.00 93.75 94 VAL A C 1
ATOM 723 O O . VAL A 1 94 ? 12.562 -14.520 -25.738 1.00 93.75 94 VAL A O 1
ATOM 726 N N . PHE A 1 95 ? 12.461 -15.573 -23.779 1.00 94.38 95 PHE A N 1
ATOM 727 C CA . PHE A 1 95 ? 11.799 -16.759 -24.322 1.00 94.38 95 PHE A CA 1
ATOM 728 C C . PHE A 1 95 ? 10.273 -16.638 -24.302 1.00 94.38 95 PHE A C 1
ATOM 730 O O . PHE A 1 95 ? 9.612 -17.122 -25.228 1.00 94.38 95 PHE A O 1
ATOM 737 N N . ASN A 1 96 ? 9.704 -15.908 -23.339 1.00 93.81 96 ASN A N 1
ATOM 738 C CA . ASN A 1 96 ? 8.279 -15.567 -23.327 1.00 93.81 96 ASN A CA 1
ATOM 739 C C . ASN A 1 96 ? 7.869 -14.777 -24.572 1.00 93.81 96 ASN A C 1
ATOM 741 O O . ASN A 1 96 ? 6.747 -14.946 -25.042 1.00 93.81 96 ASN A O 1
ATOM 745 N N . SER A 1 97 ? 8.776 -14.004 -25.177 1.00 91.44 97 SER A N 1
ATOM 746 C CA . SER A 1 97 ? 8.549 -13.362 -26.480 1.00 91.44 97 SER A CA 1
ATOM 747 C C . SER A 1 97 ? 8.094 -14.347 -27.571 1.00 91.44 97 SER A C 1
ATOM 749 O O . SER A 1 97 ? 7.362 -13.967 -28.480 1.00 91.44 97 SER A O 1
ATOM 751 N N . VAL A 1 98 ? 8.458 -15.630 -27.466 1.00 92.69 98 VAL A N 1
ATOM 752 C CA . VAL A 1 98 ? 7.996 -16.694 -28.369 1.00 92.69 98 VAL A CA 1
ATOM 753 C C . VAL A 1 98 ? 6.738 -17.365 -27.824 1.00 92.69 98 VAL A C 1
ATOM 755 O O . VAL A 1 98 ? 5.701 -17.356 -28.475 1.00 92.69 98 VAL A O 1
ATOM 758 N N . GLY A 1 99 ? 6.832 -17.980 -26.641 1.00 87.88 99 GLY A N 1
ATOM 759 C CA . GLY A 1 99 ? 5.812 -18.917 -26.154 1.00 87.88 99 GLY A CA 1
ATOM 760 C C . GLY A 1 99 ? 4.611 -18.275 -25.459 1.00 87.88 99 GLY A C 1
ATOM 761 O O . GLY A 1 99 ? 3.571 -18.920 -25.329 1.00 87.88 99 GLY A O 1
ATOM 762 N N . PHE A 1 100 ? 4.747 -17.030 -25.005 1.00 91.25 100 PHE A N 1
ATOM 763 C CA . PHE A 1 100 ? 3.727 -16.324 -24.232 1.00 91.25 100 PHE A CA 1
ATOM 764 C C . PHE A 1 100 ? 3.193 -15.103 -24.989 1.00 91.25 100 PHE A C 1
ATOM 766 O O . PHE A 1 100 ? 1.996 -15.037 -25.258 1.00 91.25 100 PHE A O 1
ATOM 773 N N . HIS A 1 101 ? 4.075 -14.189 -25.402 1.00 90.00 101 HIS A N 1
ATOM 774 C CA . HIS A 1 101 ? 3.710 -12.963 -26.122 1.00 90.00 101 HIS A CA 1
ATOM 775 C C . HIS A 1 101 ? 3.476 -13.173 -27.618 1.00 90.00 101 HIS A C 1
ATOM 777 O O . HIS A 1 101 ? 2.798 -12.366 -28.246 1.00 90.00 101 HIS A O 1
ATOM 783 N N . MET A 1 102 ? 4.030 -14.243 -28.199 1.00 90.06 102 MET A N 1
ATOM 784 C CA . MET A 1 102 ? 3.929 -14.549 -29.634 1.00 90.06 102 MET A CA 1
ATOM 785 C C . MET A 1 102 ? 4.494 -13.437 -30.549 1.00 90.06 102 MET A C 1
ATOM 787 O O . MET A 1 102 ? 4.020 -13.239 -31.667 1.00 90.06 102 MET A O 1
ATOM 791 N N . HIS A 1 103 ? 5.513 -12.705 -30.089 1.00 86.75 103 HIS A N 1
ATOM 792 C CA . HIS A 1 103 ? 6.196 -11.639 -30.836 1.00 86.75 103 HIS A CA 1
ATOM 793 C C . HIS A 1 103 ? 7.378 -12.116 -31.676 1.00 86.75 103 HIS A C 1
ATOM 795 O O . HIS A 1 103 ? 7.733 -11.461 -32.653 1.00 86.75 103 HIS A O 1
ATOM 801 N N . ALA A 1 104 ? 7.979 -13.250 -31.328 1.00 90.38 104 ALA A N 1
ATOM 802 C CA . ALA A 1 104 ? 9.091 -13.824 -32.069 1.00 90.38 104 ALA A CA 1
ATOM 803 C C . ALA A 1 104 ? 8.720 -15.196 -32.641 1.00 90.38 104 ALA A C 1
ATOM 805 O O . ALA A 1 104 ? 8.197 -16.062 -31.946 1.00 90.38 104 ALA A O 1
ATOM 806 N N . SER A 1 105 ? 9.054 -15.424 -33.914 1.00 92.94 105 SER A N 1
ATOM 807 C CA . SER A 1 105 ? 8.786 -16.695 -34.610 1.00 92.94 105 SER A CA 1
ATOM 808 C C . SER A 1 105 ? 9.666 -17.863 -34.149 1.00 92.94 105 SER A C 1
ATOM 810 O O . SER A 1 105 ? 9.395 -19.017 -34.472 1.00 92.94 105 SER A O 1
ATOM 812 N N . SER A 1 106 ? 10.758 -17.574 -33.438 1.00 95.88 106 SER A N 1
ATOM 813 C CA . SER A 1 106 ? 11.699 -18.565 -32.919 1.00 95.88 106 SER A CA 1
ATOM 814 C C . SER A 1 106 ? 12.483 -18.000 -31.735 1.00 95.88 106 SER A C 1
ATOM 816 O O . SER A 1 106 ? 12.644 -16.781 -31.616 1.00 95.88 106 SER A O 1
ATOM 818 N N . VAL A 1 107 ? 13.030 -18.884 -30.895 1.00 96.25 107 VAL A N 1
ATOM 819 C CA . VAL A 1 107 ? 13.905 -18.476 -29.782 1.00 96.25 107 VAL A CA 1
ATOM 820 C C . VAL A 1 107 ? 15.122 -17.715 -30.308 1.00 96.25 107 VAL A C 1
ATOM 822 O O . VAL A 1 107 ? 15.438 -16.650 -29.792 1.00 96.25 107 VAL A O 1
ATOM 825 N N . TYR A 1 108 ? 15.728 -18.181 -31.405 1.00 97.31 108 TYR A N 1
ATOM 826 C CA . TYR A 1 108 ? 16.879 -17.520 -32.022 1.00 97.31 108 TYR A CA 1
ATOM 827 C C . TYR A 1 108 ? 16.572 -16.079 -32.456 1.00 97.31 108 TYR A C 1
ATOM 829 O O . TYR A 1 108 ? 17.299 -15.161 -32.088 1.00 97.31 108 TYR A O 1
ATOM 837 N N . SER A 1 109 ? 15.454 -15.854 -33.160 1.00 95.38 109 SER A N 1
ATOM 838 C CA . SER A 1 109 ? 15.035 -14.495 -33.540 1.00 95.38 109 SER A CA 1
ATOM 839 C C . SER A 1 109 ? 14.751 -13.607 -32.327 1.00 95.38 109 SER A C 1
ATOM 841 O O . SER A 1 109 ? 15.000 -12.407 -32.383 1.00 95.38 109 SER A O 1
ATOM 843 N N . SER A 1 110 ? 14.265 -14.189 -31.225 1.00 94.50 110 SER A N 1
ATOM 844 C CA . SER A 1 110 ? 14.065 -13.444 -29.983 1.00 94.50 110 SER A CA 1
ATOM 845 C C . SER A 1 110 ? 15.396 -13.029 -29.356 1.00 94.50 110 SER A C 1
ATOM 847 O O . SER A 1 110 ? 15.581 -11.861 -29.037 1.00 94.50 110 SER A O 1
ATOM 849 N N . VAL A 1 111 ? 16.366 -13.946 -29.260 1.00 96.12 111 VAL A N 1
ATOM 850 C CA . VAL A 1 111 ? 17.715 -13.637 -28.756 1.00 96.12 111 VAL A CA 1
ATOM 851 C C . VAL A 1 111 ? 18.353 -12.506 -29.566 1.00 96.12 111 VAL A C 1
ATOM 853 O O . VAL A 1 111 ? 18.817 -11.533 -28.979 1.00 96.12 111 VAL A O 1
ATOM 856 N N . VAL A 1 112 ? 18.308 -12.581 -30.901 1.00 95.31 112 VAL A N 1
ATOM 857 C CA . VAL A 1 112 ? 18.818 -11.517 -31.787 1.00 95.31 112 VAL A CA 1
ATOM 858 C C . VAL A 1 112 ? 18.142 -10.173 -31.497 1.00 95.31 112 VAL A C 1
ATOM 860 O O . VAL A 1 112 ? 18.821 -9.154 -31.380 1.00 95.31 112 VAL A O 1
ATOM 863 N N . HIS A 1 113 ? 16.814 -10.156 -31.354 1.00 92.00 113 HIS A N 1
ATOM 864 C CA . HIS A 1 113 ? 16.068 -8.935 -31.048 1.00 92.00 113 HIS A CA 1
ATOM 865 C C . HIS A 1 113 ? 16.480 -8.333 -29.697 1.00 92.00 113 HIS A C 1
ATOM 867 O O . HIS A 1 113 ? 16.812 -7.153 -29.618 1.00 92.00 113 HIS A O 1
ATOM 873 N N . PHE A 1 114 ? 16.519 -9.150 -28.644 1.00 93.00 114 PHE A N 1
ATOM 874 C CA . PHE A 1 114 ? 16.840 -8.695 -27.294 1.00 93.00 114 PHE A CA 1
ATOM 875 C C . PHE A 1 114 ? 18.279 -8.186 -27.166 1.00 93.00 114 PHE A C 1
ATOM 877 O O . PHE A 1 114 ? 18.501 -7.157 -26.526 1.00 93.00 114 PHE A O 1
ATOM 884 N N . LEU A 1 115 ? 19.247 -8.844 -27.812 1.00 94.38 115 LEU A N 1
ATOM 885 C CA . LEU A 1 115 ? 20.647 -8.405 -27.812 1.00 94.38 115 LEU A CA 1
ATOM 886 C C . LEU A 1 115 ? 20.843 -7.047 -28.501 1.00 94.38 115 LEU A C 1
ATOM 888 O O . LEU A 1 115 ? 21.716 -6.288 -28.088 1.00 94.38 115 LEU A O 1
ATOM 892 N N . ASN A 1 116 ? 20.010 -6.715 -29.490 1.00 91.88 116 ASN A N 1
ATOM 893 C CA . ASN A 1 116 ? 19.999 -5.401 -30.141 1.00 91.88 116 ASN A CA 1
ATOM 894 C C . ASN A 1 116 ? 19.107 -4.367 -29.428 1.00 91.88 116 ASN A C 1
ATOM 896 O O . ASN A 1 116 ? 19.121 -3.193 -29.788 1.00 91.88 116 ASN A O 1
ATOM 900 N N . SER A 1 117 ? 18.323 -4.779 -28.428 1.00 90.94 117 SER A N 1
ATOM 901 C CA . SER A 1 117 ? 17.390 -3.890 -27.731 1.00 90.94 117 SER A CA 1
ATOM 902 C C . SER A 1 117 ? 18.105 -2.959 -26.749 1.00 90.94 117 SER A C 1
ATOM 904 O O . SER A 1 117 ? 19.299 -3.080 -26.487 1.00 90.94 117 SER A O 1
ATOM 906 N N . GLU A 1 118 ? 17.360 -2.054 -26.122 1.00 89.88 118 GLU A N 1
ATOM 907 C CA . GLU A 1 118 ? 17.878 -1.162 -25.082 1.00 89.88 118 GLU A CA 1
ATOM 908 C C . GLU A 1 118 ? 18.066 -1.858 -23.719 1.00 89.88 118 GLU A C 1
ATOM 910 O O . GLU A 1 118 ? 18.360 -1.178 -22.746 1.00 89.88 118 GLU A O 1
ATOM 915 N N . VAL A 1 119 ? 17.891 -3.178 -23.592 1.00 92.88 119 VAL A N 1
ATOM 916 C CA . VAL A 1 119 ? 18.064 -3.925 -22.327 1.00 92.88 119 VAL A CA 1
ATOM 917 C C . VAL A 1 119 ? 19.527 -4.335 -22.110 1.00 92.88 119 VAL A C 1
ATOM 919 O O . VAL A 1 119 ? 20.203 -4.714 -23.063 1.00 92.88 119 VAL A O 1
ATOM 922 N N . ASP A 1 120 ? 20.037 -4.276 -20.874 1.00 94.88 120 ASP A N 1
ATOM 923 C CA . ASP A 1 120 ? 21.446 -4.587 -20.562 1.00 94.88 120 ASP A CA 1
ATOM 924 C C . ASP A 1 120 ? 21.652 -6.007 -20.022 1.00 94.88 120 ASP A C 1
ATOM 926 O O . ASP A 1 120 ? 22.659 -6.645 -20.326 1.00 94.88 120 ASP A O 1
ATOM 930 N N . VAL A 1 121 ? 20.723 -6.489 -19.190 1.00 95.50 121 VAL A N 1
ATOM 931 C CA . VAL A 1 121 ? 20.824 -7.781 -18.497 1.00 95.50 121 VAL A CA 1
ATOM 932 C C . VAL A 1 121 ? 19.615 -8.644 -18.833 1.00 95.50 121 VAL A C 1
ATOM 934 O O . VAL A 1 121 ? 18.471 -8.216 -18.697 1.00 95.50 121 VAL A O 1
ATOM 937 N N . PHE A 1 122 ? 19.869 -9.885 -19.240 1.00 95.56 122 PHE A N 1
ATOM 938 C CA . PHE A 1 122 ? 18.838 -10.827 -19.666 1.00 95.56 122 PHE A CA 1
ATOM 939 C C . PHE A 1 122 ? 18.664 -11.917 -18.609 1.00 95.56 122 PHE A C 1
ATOM 941 O O . PHE A 1 122 ? 19.565 -12.726 -18.380 1.00 95.56 122 PHE A O 1
ATOM 948 N N . MET A 1 123 ? 17.508 -11.936 -17.949 1.00 96.88 123 MET A N 1
ATOM 949 C CA . MET A 1 123 ? 17.154 -12.960 -16.972 1.00 96.88 123 MET A CA 1
ATOM 950 C C . MET A 1 123 ? 16.621 -14.195 -17.706 1.00 96.88 123 MET A C 1
ATOM 952 O O . MET A 1 123 ? 15.422 -14.319 -17.938 1.00 96.88 123 MET A O 1
ATOM 956 N N . VAL A 1 124 ? 17.526 -15.107 -18.074 1.00 96.25 124 VAL A N 1
ATOM 957 C CA . VAL A 1 124 ? 17.215 -16.352 -18.803 1.00 96.25 124 VAL A CA 1
ATOM 958 C C . VAL A 1 124 ? 17.589 -17.572 -17.952 1.00 96.25 124 VAL A C 1
ATOM 960 O O . VAL A 1 124 ? 18.656 -18.162 -18.131 1.00 96.25 124 VAL A O 1
ATOM 963 N N . PRO A 1 125 ? 16.756 -17.937 -16.964 1.00 94.00 125 PRO A N 1
ATOM 964 C CA . PRO A 1 125 ? 17.060 -19.032 -16.047 1.00 94.00 125 PRO A CA 1
ATOM 965 C C . PRO A 1 125 ? 16.777 -20.415 -16.647 1.00 94.00 125 PRO A C 1
ATOM 967 O O . PRO A 1 125 ? 17.305 -21.408 -16.151 1.00 94.00 125 PRO A O 1
ATOM 970 N N . SER A 1 126 ? 15.936 -20.496 -17.681 1.00 93.44 126 SER A N 1
ATOM 971 C CA . SER A 1 126 ? 15.443 -21.755 -18.248 1.00 93.44 126 SER A CA 1
ATOM 972 C C . SER A 1 126 ? 16.471 -22.466 -19.143 1.00 93.44 126 SER A C 1
ATOM 974 O O . SER A 1 126 ? 16.615 -23.684 -19.049 1.00 93.44 126 SER A O 1
ATOM 976 N N . ASP A 1 127 ? 17.209 -21.719 -19.972 1.00 96.31 127 ASP A N 1
ATOM 977 C CA . ASP A 1 127 ? 18.309 -22.217 -20.812 1.00 96.31 127 ASP A CA 1
ATOM 978 C C . ASP A 1 127 ? 19.395 -21.137 -21.033 1.00 96.31 127 ASP A C 1
ATOM 980 O O . ASP A 1 127 ? 19.489 -20.524 -22.105 1.00 96.31 127 ASP A O 1
ATOM 984 N N . PRO A 1 128 ? 20.233 -20.865 -20.015 1.00 96.75 128 PRO A N 1
ATOM 985 C CA . PRO A 1 128 ? 21.274 -19.843 -20.110 1.00 96.75 128 PRO A CA 1
ATOM 986 C C . PRO A 1 128 ? 22.382 -20.206 -21.110 1.00 96.75 128 PRO A C 1
ATOM 988 O O . PRO A 1 128 ? 22.952 -19.315 -21.740 1.00 96.75 128 PRO A O 1
ATOM 991 N N . LEU A 1 129 ? 22.702 -21.496 -21.276 1.00 97.62 129 LEU A N 1
ATOM 992 C CA . LEU A 1 129 ? 23.739 -21.934 -22.217 1.00 97.62 129 LEU A CA 1
ATOM 993 C C . LEU A 1 129 ? 23.264 -21.783 -23.661 1.00 97.62 129 LEU A C 1
ATOM 995 O O . LEU A 1 129 ? 23.994 -21.219 -24.474 1.00 97.62 129 LEU A O 1
ATOM 999 N N . GLY A 1 130 ? 22.026 -22.187 -23.961 1.00 97.81 130 GLY A N 1
ATOM 1000 C CA . GLY A 1 130 ? 21.432 -21.975 -25.275 1.00 97.81 130 GLY A CA 1
ATOM 1001 C C . GLY A 1 130 ? 21.341 -20.493 -25.636 1.00 97.81 130 GLY A C 1
ATOM 1002 O O . GLY A 1 130 ? 21.667 -20.123 -26.764 1.00 97.81 130 GLY A O 1
ATOM 1003 N N . PHE A 1 131 ? 20.982 -19.619 -24.685 1.00 97.44 131 PHE A N 1
ATOM 1004 C CA . PHE A 1 131 ? 21.018 -18.164 -24.891 1.00 97.44 131 PHE A CA 1
ATOM 1005 C C . PHE A 1 131 ? 22.410 -17.673 -25.321 1.00 97.44 131 PHE A C 1
ATOM 1007 O O . PHE A 1 131 ? 22.523 -16.930 -26.298 1.00 97.44 131 PHE A O 1
ATOM 1014 N N . ILE A 1 132 ? 23.470 -18.119 -24.636 1.00 97.38 132 ILE A N 1
ATOM 1015 C CA . ILE A 1 132 ? 24.855 -17.740 -24.954 1.00 97.38 132 ILE A CA 1
ATOM 1016 C C . ILE A 1 132 ? 25.264 -18.260 -26.337 1.00 97.38 132 ILE A C 1
ATOM 1018 O O . ILE A 1 132 ? 25.791 -17.490 -27.138 1.00 97.38 132 ILE A O 1
ATOM 1022 N N . GLU A 1 133 ? 25.005 -19.533 -26.646 1.00 98.31 133 GLU A N 1
ATOM 1023 C CA . GLU A 1 133 ? 25.341 -20.132 -27.946 1.00 98.31 133 GLU A CA 1
ATOM 1024 C C . GLU A 1 133 ? 24.637 -19.409 -29.104 1.00 98.31 133 GLU A C 1
ATOM 1026 O O . GLU A 1 133 ? 25.262 -19.075 -30.113 1.00 98.31 133 GLU A O 1
ATOM 1031 N N . MET A 1 134 ? 23.348 -19.099 -28.939 1.00 98.25 134 MET A N 1
ATOM 1032 C CA . MET A 1 134 ? 22.582 -18.310 -29.904 1.00 98.25 134 MET A CA 1
ATOM 1033 C C . MET A 1 134 ? 23.121 -16.882 -30.040 1.00 98.25 134 MET A C 1
ATOM 1035 O O . MET A 1 134 ? 23.188 -16.368 -31.154 1.00 98.25 134 MET A O 1
ATOM 1039 N N . GLY A 1 135 ? 23.543 -16.251 -28.942 1.00 97.31 135 GLY A N 1
ATOM 1040 C CA . GLY A 1 135 ? 24.153 -14.923 -28.969 1.00 97.31 135 GLY A CA 1
ATOM 1041 C C . GLY A 1 135 ? 25.487 -14.894 -29.717 1.00 97.31 135 GLY A C 1
ATOM 1042 O O . GLY A 1 135 ? 25.686 -14.036 -30.574 1.00 97.31 135 GLY A O 1
ATOM 1043 N N . VAL A 1 136 ? 26.372 -15.867 -29.468 1.00 97.94 136 VAL A N 1
ATOM 1044 C CA . VAL A 1 136 ? 27.641 -16.014 -30.208 1.00 97.94 136 VAL A CA 1
ATOM 1045 C C . VAL A 1 136 ? 27.365 -16.176 -31.697 1.00 97.94 136 VAL A C 1
ATOM 1047 O O . VAL A 1 136 ? 27.916 -15.437 -32.512 1.00 97.94 136 VAL A O 1
ATOM 1050 N N . ARG A 1 137 ? 26.443 -17.077 -32.046 1.00 98.38 137 ARG A N 1
ATOM 1051 C CA . ARG A 1 137 ? 26.031 -17.293 -33.432 1.00 98.38 137 ARG A CA 1
ATOM 1052 C C . ARG A 1 137 ? 25.489 -16.014 -34.078 1.00 98.38 137 ARG A C 1
ATOM 1054 O O . ARG A 1 137 ? 25.809 -15.735 -35.225 1.00 98.38 137 ARG A O 1
ATOM 1061 N N . ALA A 1 138 ? 24.675 -15.231 -33.368 1.00 98.00 138 ALA A N 1
ATOM 1062 C CA . ALA A 1 138 ? 24.136 -13.968 -33.877 1.00 98.00 138 ALA A CA 1
ATOM 1063 C C . ALA A 1 138 ? 25.232 -12.943 -34.216 1.00 98.00 138 ALA A C 1
ATOM 1065 O O . ALA A 1 138 ? 25.113 -12.238 -35.215 1.00 98.00 138 ALA A O 1
ATOM 1066 N N . VAL A 1 139 ? 26.312 -12.894 -33.431 1.00 97.88 139 VAL A N 1
ATOM 1067 C CA . VAL A 1 139 ? 27.482 -12.048 -33.724 1.00 97.88 139 VAL A CA 1
ATOM 1068 C C . VAL A 1 139 ? 28.266 -12.582 -34.922 1.00 97.88 139 VAL A C 1
ATOM 1070 O O . VAL A 1 139 ? 28.638 -11.812 -35.803 1.00 97.88 139 VAL A O 1
ATOM 1073 N N . GLU A 1 140 ? 28.503 -13.894 -34.987 1.00 97.94 140 GLU A N 1
ATOM 1074 C CA . GLU A 1 140 ? 29.205 -14.533 -36.112 1.00 97.94 140 GLU A CA 1
ATOM 1075 C C . GLU A 1 140 ? 28.466 -14.352 -37.448 1.00 97.94 140 GLU A C 1
ATOM 1077 O O . GLU A 1 140 ? 29.102 -14.172 -38.486 1.00 97.94 140 GLU A O 1
ATOM 1082 N N . GLU A 1 141 ? 27.130 -14.360 -37.420 1.00 98.06 141 GLU A N 1
ATOM 1083 C CA . GLU A 1 141 ? 26.267 -14.105 -38.581 1.00 98.06 141 GLU A CA 1
ATOM 1084 C C . GLU A 1 141 ? 26.088 -12.604 -38.896 1.00 98.06 141 GLU A C 1
ATOM 1086 O O . GLU A 1 141 ? 25.473 -12.266 -39.906 1.00 98.06 141 GLU A O 1
ATOM 1091 N N . GLY A 1 142 ? 26.623 -11.694 -38.070 1.00 97.38 142 GLY A N 1
ATOM 1092 C CA . GLY A 1 142 ? 26.505 -10.242 -38.259 1.00 97.38 142 GLY A CA 1
ATOM 1093 C C . GLY A 1 142 ? 25.113 -9.669 -37.960 1.00 97.38 142 GLY A C 1
ATOM 1094 O O . GLY A 1 142 ? 24.803 -8.562 -38.387 1.00 97.38 142 GLY A O 1
ATOM 1095 N N . LEU A 1 143 ? 24.268 -10.415 -37.241 1.00 97.62 143 LEU A N 1
ATOM 1096 C CA . LEU A 1 143 ? 22.930 -9.983 -36.816 1.00 97.62 143 LEU A CA 1
ATOM 1097 C C . LEU A 1 143 ? 22.956 -9.150 -35.525 1.00 97.62 143 LEU A C 1
ATOM 1099 O O . LEU A 1 143 ? 21.976 -8.481 -35.203 1.00 97.62 143 LEU A O 1
ATOM 1103 N N . VAL A 1 144 ? 24.057 -9.216 -34.776 1.00 96.69 144 VAL A N 1
ATOM 1104 C CA . VAL A 1 144 ? 24.337 -8.391 -33.596 1.00 96.69 144 VAL A CA 1
ATOM 1105 C C . VAL A 1 144 ? 25.760 -7.862 -33.735 1.00 96.69 144 VAL A C 1
ATOM 1107 O O . VAL A 1 144 ? 26.704 -8.645 -33.851 1.00 96.69 144 VAL A O 1
ATOM 1110 N N . GLU A 1 145 ? 25.925 -6.542 -33.719 1.00 97.12 145 GLU A N 1
ATOM 1111 C CA . GLU A 1 145 ? 27.253 -5.928 -33.742 1.00 97.12 145 GLU A CA 1
ATOM 1112 C C . GLU A 1 145 ? 27.985 -6.190 -32.420 1.00 97.12 145 GLU A C 1
ATOM 1114 O O . GLU A 1 145 ? 27.406 -6.110 -31.332 1.00 97.12 145 GLU A O 1
ATOM 1119 N N . ARG A 1 146 ? 29.283 -6.502 -32.498 1.00 94.94 146 ARG A N 1
ATOM 1120 C CA . ARG A 1 146 ? 30.100 -6.788 -31.309 1.00 94.94 146 ARG A CA 1
ATOM 1121 C C . ARG A 1 146 ? 30.117 -5.590 -30.361 1.00 94.94 146 ARG A C 1
ATOM 1123 O O . ARG A 1 146 ? 30.028 -5.763 -29.148 1.00 94.94 146 ARG A O 1
ATOM 1130 N N . GLU A 1 147 ? 30.191 -4.397 -30.927 1.00 96.12 147 GLU A N 1
ATOM 1131 C CA . GLU A 1 147 ? 30.253 -3.117 -30.239 1.00 96.12 147 GLU A CA 1
ATOM 1132 C C . GLU A 1 147 ? 29.019 -2.902 -29.346 1.00 96.12 147 GLU A C 1
ATOM 1134 O O . GLU A 1 147 ? 29.142 -2.406 -28.226 1.00 96.12 147 GLU A O 1
ATOM 1139 N N . VAL A 1 148 ? 27.833 -3.354 -29.779 1.00 92.00 148 VAL A N 1
ATOM 1140 C CA . VAL A 1 148 ? 26.599 -3.300 -28.974 1.00 92.00 148 VAL A CA 1
ATOM 1141 C C . VAL A 1 148 ? 26.729 -4.143 -27.706 1.00 92.00 148 VAL A C 1
ATOM 1143 O O . VAL A 1 148 ? 26.338 -3.701 -26.622 1.00 92.00 148 VAL A O 1
ATOM 1146 N N . LEU A 1 149 ? 27.313 -5.339 -27.811 1.00 93.19 149 LEU A N 1
ATOM 1147 C CA . LEU A 1 149 ? 27.548 -6.200 -26.651 1.00 93.19 149 LEU A CA 1
ATOM 1148 C C . LEU A 1 149 ? 28.629 -5.632 -25.733 1.00 93.19 149 LEU A C 1
ATOM 1150 O O . LEU A 1 149 ? 28.459 -5.657 -24.517 1.00 93.19 149 LEU A O 1
ATOM 1154 N N . GLU A 1 150 ? 29.712 -5.096 -26.294 1.00 94.94 150 GLU A N 1
ATOM 1155 C CA . GLU A 1 150 ? 30.789 -4.472 -25.520 1.00 94.94 150 GLU A CA 1
ATOM 1156 C C . GLU A 1 150 ? 30.268 -3.290 -24.690 1.00 94.94 150 GLU A C 1
ATOM 1158 O O . GLU A 1 150 ? 30.561 -3.220 -23.495 1.00 94.94 150 GLU A O 1
ATOM 1163 N N . MET A 1 151 ? 29.401 -2.440 -25.257 1.00 93.50 151 MET A N 1
ATOM 1164 C CA . MET A 1 151 ? 28.745 -1.350 -24.520 1.00 93.50 151 MET A CA 1
ATOM 1165 C C . MET A 1 151 ? 27.887 -1.858 -23.351 1.00 93.50 151 MET A C 1
ATOM 1167 O O . MET A 1 151 ? 27.956 -1.316 -22.244 1.00 93.50 151 MET A O 1
ATOM 1171 N N . LYS A 1 152 ? 27.088 -2.914 -23.561 1.00 94.31 152 LYS A N 1
ATOM 1172 C CA . LYS A 1 152 ? 26.269 -3.520 -22.492 1.00 94.31 152 LYS A CA 1
ATOM 1173 C C . LYS A 1 152 ? 27.143 -4.121 -21.393 1.00 94.31 152 LYS A C 1
ATOM 1175 O O . LYS A 1 152 ? 26.885 -3.901 -20.209 1.00 94.31 152 LYS A O 1
ATOM 1180 N N . VAL A 1 153 ? 28.198 -4.844 -21.771 1.00 94.81 153 VAL A N 1
ATOM 1181 C CA . VAL A 1 153 ? 29.151 -5.450 -20.832 1.00 94.81 153 VAL A CA 1
ATOM 1182 C C . VAL A 1 153 ? 29.870 -4.381 -20.018 1.00 94.81 153 VAL A C 1
ATOM 1184 O O . VAL A 1 153 ? 29.959 -4.528 -18.801 1.00 94.81 153 VAL A O 1
ATOM 1187 N N . GLU A 1 154 ? 30.329 -3.292 -20.639 1.00 94.12 154 GLU A N 1
ATOM 1188 C CA . GLU A 1 154 ? 30.960 -2.171 -19.933 1.00 94.12 154 GLU A CA 1
ATOM 1189 C C . GLU A 1 154 ? 30.008 -1.563 -18.896 1.00 94.12 154 GLU A C 1
ATOM 1191 O O . GLU A 1 154 ? 30.402 -1.270 -17.766 1.00 94.12 154 GLU A O 1
ATOM 1196 N N . LYS A 1 155 ? 28.728 -1.422 -19.246 1.00 92.75 155 LYS A N 1
ATOM 1197 C CA . LYS A 1 155 ? 27.713 -0.892 -18.339 1.00 92.75 155 LYS A CA 1
ATOM 1198 C C . LYS A 1 155 ? 27.468 -1.800 -17.139 1.00 92.75 155 LYS A C 1
ATOM 1200 O O . LYS A 1 155 ? 27.482 -1.333 -16.001 1.00 92.75 155 LYS A O 1
ATOM 1205 N N . VAL A 1 156 ? 27.298 -3.101 -17.380 1.00 93.19 156 VAL A N 1
ATOM 1206 C CA . VAL A 1 156 ? 27.158 -4.109 -16.319 1.00 93.19 156 VAL A CA 1
ATOM 1207 C C . VAL A 1 156 ? 28.422 -4.170 -15.463 1.00 93.19 156 VAL A C 1
ATOM 1209 O O . VAL A 1 156 ? 28.331 -4.311 -14.247 1.00 93.19 156 VA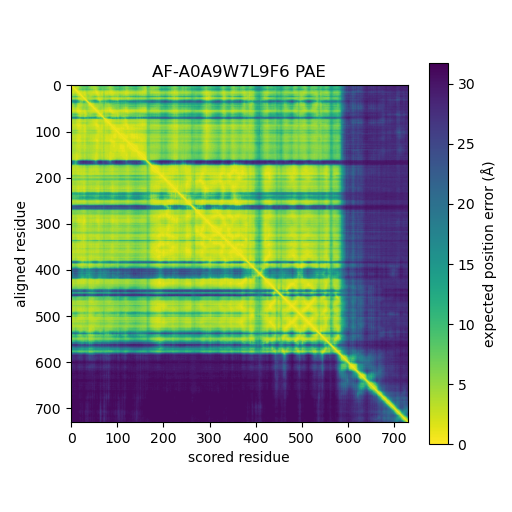L A O 1
ATOM 1212 N N . TRP A 1 157 ? 29.600 -4.027 -16.071 1.00 91.06 157 TRP A N 1
ATOM 1213 C CA . TRP A 1 157 ? 30.868 -3.967 -15.354 1.00 91.06 157 TRP A CA 1
ATOM 1214 C C . TRP A 1 157 ? 30.927 -2.763 -14.413 1.00 91.06 157 TRP A C 1
ATOM 1216 O O . TRP A 1 157 ? 31.176 -2.952 -13.229 1.00 91.06 157 TRP A O 1
ATOM 1226 N N . LYS A 1 158 ? 30.614 -1.555 -14.898 1.00 89.12 158 LYS A N 1
ATOM 1227 C CA . LYS A 1 158 ? 30.540 -0.331 -14.078 1.00 89.12 158 LYS A CA 1
ATOM 1228 C C . LYS A 1 158 ? 29.519 -0.450 -12.949 1.00 89.12 158 LYS A C 1
ATOM 1230 O O . LYS A 1 158 ? 29.787 -0.031 -11.828 1.00 89.12 158 LYS A O 1
ATOM 1235 N N . PHE A 1 159 ? 28.361 -1.046 -13.228 1.00 89.38 159 PHE A N 1
ATOM 1236 C CA . PHE A 1 159 ? 27.343 -1.301 -12.211 1.00 89.38 159 PHE A CA 1
ATOM 1237 C C . PHE A 1 159 ? 27.863 -2.233 -11.114 1.00 89.38 159 PHE A C 1
ATOM 1239 O O . PHE A 1 159 ? 27.708 -1.938 -9.932 1.00 89.38 159 PHE A O 1
ATOM 1246 N N . LYS A 1 160 ? 28.548 -3.316 -11.497 1.00 87.44 160 LYS A N 1
ATOM 1247 C CA . LYS A 1 160 ? 29.205 -4.215 -10.547 1.00 87.44 160 LYS A CA 1
ATOM 1248 C C . LYS A 1 160 ? 30.338 -3.524 -9.791 1.00 87.44 160 LYS A C 1
ATOM 1250 O O . LYS A 1 160 ? 30.447 -3.706 -8.590 1.00 87.44 160 LYS A O 1
ATOM 1255 N N . GLU A 1 161 ? 31.161 -2.714 -10.451 1.00 84.56 161 GLU A N 1
ATOM 1256 C CA . GLU A 1 161 ? 32.230 -1.935 -9.812 1.00 84.56 161 GLU A CA 1
ATOM 1257 C C . GLU A 1 161 ? 31.673 -0.984 -8.746 1.00 84.56 161 GLU A C 1
ATOM 1259 O O . GLU A 1 161 ? 32.197 -0.935 -7.639 1.00 84.56 161 GLU A O 1
ATOM 1264 N N . ALA A 1 162 ? 30.541 -0.330 -9.023 1.00 79.56 162 ALA A N 1
ATOM 1265 C CA . ALA A 1 162 ? 29.815 0.492 -8.055 1.00 79.56 162 ALA A CA 1
ATOM 1266 C C . ALA A 1 162 ? 29.161 -0.310 -6.907 1.00 79.56 162 ALA A C 1
ATOM 1268 O O . ALA A 1 162 ? 28.681 0.285 -5.938 1.00 79.56 162 ALA A O 1
ATOM 1269 N N . MET A 1 163 ? 29.110 -1.641 -7.022 1.00 78.25 163 MET A N 1
ATOM 1270 C CA . MET A 1 163 ? 28.751 -2.573 -5.949 1.00 78.25 163 MET A CA 1
ATOM 1271 C C . MET A 1 163 ? 29.988 -3.180 -5.257 1.00 78.25 163 MET A C 1
ATOM 1273 O O . MET A 1 163 ? 29.840 -3.774 -4.191 1.00 78.25 163 MET A O 1
ATOM 1277 N N . TYR A 1 164 ? 31.192 -3.080 -5.843 1.00 66.38 164 TYR A N 1
ATOM 1278 C CA . TYR A 1 164 ? 32.383 -3.806 -5.390 1.00 66.38 164 TYR A CA 1
ATOM 1279 C C . TYR A 1 164 ? 33.136 -3.135 -4.228 1.00 66.38 164 TYR A C 1
ATOM 1281 O O . TYR A 1 164 ? 33.168 -1.919 -4.074 1.00 66.38 164 TYR A O 1
ATOM 1289 N N . GLY A 1 165 ? 33.730 -4.011 -3.405 1.00 55.81 165 GLY A N 1
ATOM 1290 C CA . GLY A 1 165 ? 33.853 -3.953 -1.936 1.00 55.81 165 GLY A CA 1
ATOM 1291 C C . GLY A 1 165 ? 33.401 -5.285 -1.287 1.00 55.81 165 GLY A C 1
ATOM 1292 O O . GLY A 1 165 ? 33.698 -5.567 -0.133 1.00 55.81 165 GLY A O 1
ATOM 1293 N N . VAL A 1 166 ? 32.727 -6.140 -2.072 1.00 51.78 166 VAL A N 1
ATOM 1294 C CA . VAL A 1 166 ? 32.177 -7.459 -1.709 1.00 51.78 166 VAL A CA 1
ATOM 1295 C C . VAL A 1 166 ? 33.267 -8.427 -1.223 1.00 51.78 166 VAL A C 1
ATOM 1297 O O . VAL A 1 166 ? 34.032 -8.974 -2.020 1.00 51.78 166 VAL A O 1
ATOM 1300 N N . GLY A 1 167 ? 33.324 -8.630 0.093 1.00 49.00 167 GLY A N 1
ATOM 1301 C CA . GLY A 1 167 ? 34.303 -9.475 0.778 1.00 49.00 167 GLY A CA 1
ATOM 1302 C C . GLY A 1 167 ? 34.467 -9.160 2.268 1.00 49.00 167 GLY A C 1
ATOM 1303 O O . GLY A 1 167 ? 35.009 -9.991 2.991 1.00 49.00 167 GLY A O 1
ATOM 1304 N N . GLU A 1 168 ? 33.990 -8.011 2.746 1.00 53.28 168 GLU A N 1
ATOM 1305 C CA . GLU A 1 168 ? 33.795 -7.812 4.183 1.00 53.28 168 GLU A CA 1
ATOM 1306 C C . GLU A 1 168 ? 32.507 -8.529 4.604 1.00 53.28 168 GLU A C 1
ATOM 1308 O O . GLU A 1 168 ? 31.489 -8.439 3.911 1.00 53.28 168 GLU A O 1
ATOM 1313 N N . GLU A 1 169 ? 32.573 -9.310 5.688 1.00 55.50 169 GLU A N 1
ATOM 1314 C CA . GLU A 1 169 ? 31.372 -9.796 6.367 1.00 55.50 169 GLU A CA 1
ATOM 1315 C C . GLU A 1 169 ? 30.481 -8.573 6.595 1.00 55.50 169 GLU A C 1
ATOM 1317 O O . GLU A 1 169 ? 30.925 -7.592 7.195 1.00 55.50 169 GLU A O 1
ATOM 1322 N N . GLY A 1 170 ? 29.274 -8.592 6.023 1.00 56.38 170 GLY A N 1
ATOM 1323 C CA . GLY A 1 170 ? 28.315 -7.513 6.223 1.00 56.38 170 GLY A CA 1
ATOM 1324 C C . GLY A 1 170 ? 28.082 -7.278 7.714 1.00 56.38 170 GLY A C 1
ATOM 1325 O O . GLY A 1 170 ? 28.374 -8.145 8.544 1.00 56.38 170 GLY A O 1
ATOM 1326 N N . GLU A 1 171 ? 27.548 -6.105 8.053 1.00 60.28 171 GLU A N 1
ATOM 1327 C CA . GLU A 1 171 ? 27.035 -5.857 9.400 1.00 60.28 171 GLU A CA 1
ATOM 1328 C C . GLU A 1 171 ? 26.152 -7.029 9.857 1.00 60.28 171 GLU A C 1
ATOM 1330 O O . GLU A 1 171 ? 25.540 -7.731 9.045 1.00 60.28 171 GLU A O 1
ATOM 1335 N N . GLN A 1 172 ? 26.128 -7.274 11.167 1.00 64.00 172 GLN A N 1
ATOM 1336 C CA . GLN A 1 172 ? 25.231 -8.268 11.735 1.00 64.00 172 GLN A CA 1
ATOM 1337 C C . GLN A 1 172 ? 23.800 -7.891 11.335 1.00 64.00 172 GLN A C 1
ATOM 1339 O O . GLN A 1 172 ? 23.288 -6.883 11.803 1.00 64.00 172 GLN A O 1
ATOM 1344 N N . ASN A 1 173 ? 23.192 -8.681 10.455 1.00 72.94 173 ASN A N 1
ATOM 1345 C CA . ASN A 1 173 ? 21.778 -8.570 10.119 1.00 72.94 173 ASN A CA 1
ATOM 1346 C C . ASN A 1 173 ? 20.943 -9.256 11.208 1.00 72.94 173 ASN A C 1
ATOM 1348 O O . ASN A 1 173 ? 21.473 -10.050 11.994 1.00 72.94 173 ASN A O 1
ATOM 1352 N N . ASP A 1 174 ? 19.639 -8.982 11.217 1.00 79.12 174 ASP A N 1
ATOM 1353 C CA . ASP A 1 174 ? 18.672 -9.618 12.115 1.00 79.12 174 ASP A CA 1
ATOM 1354 C C . ASP A 1 174 ? 18.977 -9.334 13.597 1.00 79.12 174 ASP A C 1
ATOM 1356 O O . ASP A 1 174 ? 18.945 -10.207 14.472 1.00 79.12 174 ASP A O 1
ATOM 1360 N N . THR A 1 175 ? 19.328 -8.079 13.875 1.00 85.75 175 THR A N 1
ATOM 1361 C CA . THR A 1 175 ? 19.551 -7.563 15.226 1.00 85.75 175 THR A CA 1
ATOM 1362 C C . THR A 1 175 ? 18.231 -7.329 15.953 1.00 85.75 175 THR A C 1
ATOM 1364 O O . THR A 1 175 ? 17.155 -7.272 15.356 1.00 85.75 175 THR A O 1
ATOM 1367 N N . LYS A 1 176 ? 18.300 -7.132 17.274 1.00 87.31 176 LYS A N 1
ATOM 1368 C CA . LYS A 1 176 ? 17.122 -6.728 18.048 1.00 87.31 176 LYS A CA 1
ATOM 1369 C C . LYS A 1 176 ? 16.531 -5.426 17.496 1.00 87.31 176 LYS A C 1
ATOM 1371 O O . LYS A 1 176 ? 15.315 -5.286 17.439 1.00 87.31 176 LYS A O 1
ATOM 1376 N N . GLU A 1 177 ? 17.382 -4.493 17.092 1.00 89.69 177 GLU A N 1
ATOM 1377 C CA . GLU A 1 177 ? 16.995 -3.215 16.509 1.00 89.69 177 GLU A CA 1
ATOM 1378 C C . GLU A 1 177 ? 16.237 -3.397 15.183 1.00 89.69 177 GLU A C 1
ATOM 1380 O O . GLU A 1 177 ? 15.238 -2.708 14.963 1.00 89.69 177 GLU A O 1
ATOM 1385 N N . ASP A 1 178 ? 16.642 -4.357 14.344 1.00 87.81 178 ASP A N 1
ATOM 1386 C CA . ASP A 1 178 ? 15.930 -4.703 13.105 1.00 87.81 178 ASP A CA 1
ATOM 1387 C C . ASP A 1 178 ? 14.535 -5.264 13.400 1.00 87.81 178 ASP A C 1
ATOM 1389 O O . ASP A 1 178 ? 13.547 -4.829 12.803 1.00 87.81 178 ASP A O 1
ATOM 1393 N N . TYR A 1 179 ? 14.428 -6.182 14.366 1.00 88.38 179 TYR A N 1
ATOM 1394 C CA . TYR A 1 179 ? 13.139 -6.740 14.778 1.00 88.38 179 TYR A CA 1
ATOM 1395 C C . TYR A 1 179 ? 12.227 -5.697 15.432 1.00 88.38 179 TYR A C 1
ATOM 1397 O O . TYR A 1 179 ? 11.032 -5.644 15.133 1.00 88.38 179 TYR A O 1
ATOM 1405 N N . ASP A 1 180 ? 12.773 -4.833 16.291 1.00 90.44 180 ASP A N 1
ATOM 1406 C CA . ASP A 1 180 ? 12.032 -3.730 16.905 1.00 90.44 180 ASP A CA 1
ATOM 1407 C C . ASP A 1 180 ? 11.509 -2.766 15.825 1.00 90.44 180 ASP A C 1
ATOM 1409 O O . ASP A 1 180 ? 10.360 -2.319 15.892 1.00 90.44 180 ASP A O 1
ATOM 1413 N N . MET A 1 181 ? 12.320 -2.474 14.800 1.00 91.62 181 MET A N 1
ATOM 1414 C CA . MET A 1 181 ? 11.918 -1.654 13.656 1.00 91.62 181 MET A CA 1
ATOM 1415 C C . MET A 1 181 ? 10.835 -2.339 12.815 1.00 91.62 181 MET A C 1
ATOM 1417 O O . MET A 1 181 ? 9.852 -1.694 12.451 1.00 91.62 181 MET A O 1
ATOM 1421 N N . ALA A 1 182 ? 10.972 -3.638 12.533 1.00 91.62 182 ALA A N 1
ATOM 1422 C CA . ALA A 1 182 ? 9.977 -4.413 11.795 1.00 91.62 182 ALA A CA 1
ATOM 1423 C C . ALA A 1 182 ? 8.630 -4.440 12.531 1.00 91.62 182 ALA A C 1
ATOM 1425 O O . ALA A 1 182 ? 7.586 -4.179 11.933 1.00 91.62 182 ALA A O 1
ATOM 1426 N N . LYS A 1 183 ? 8.653 -4.662 13.848 1.00 92.06 183 LYS A N 1
ATOM 1427 C CA . LYS A 1 183 ? 7.464 -4.604 14.701 1.00 92.06 183 LYS A CA 1
ATOM 1428 C C . LYS A 1 183 ? 6.842 -3.212 14.734 1.00 92.06 183 LYS A C 1
ATOM 1430 O O . LYS A 1 183 ? 5.621 -3.093 14.633 1.00 92.06 183 LYS A O 1
ATOM 1435 N N . LYS A 1 184 ? 7.658 -2.160 14.849 1.00 93.50 184 LYS A N 1
ATOM 1436 C CA . LYS A 1 184 ? 7.184 -0.773 14.785 1.00 93.50 184 LYS A CA 1
ATOM 1437 C C . LYS A 1 184 ? 6.496 -0.503 13.446 1.00 93.50 184 LYS A C 1
ATOM 1439 O O . LYS A 1 184 ? 5.363 -0.038 13.441 1.00 93.50 184 LYS A O 1
ATOM 1444 N N . ALA A 1 185 ? 7.123 -0.870 12.329 1.00 95.19 185 ALA A N 1
ATOM 1445 C CA . ALA A 1 185 ? 6.544 -0.719 10.996 1.00 95.19 185 ALA A CA 1
ATOM 1446 C C . ALA A 1 185 ? 5.232 -1.508 10.835 1.00 95.19 185 ALA A C 1
ATOM 1448 O O . ALA A 1 185 ? 4.269 -0.983 10.276 1.00 95.19 185 ALA A O 1
ATOM 1449 N N . ALA A 1 186 ? 5.165 -2.732 11.370 1.00 96.31 186 ALA A N 1
ATOM 1450 C CA . ALA A 1 186 ? 3.946 -3.532 11.389 1.00 96.31 186 ALA A CA 1
ATOM 1451 C C . ALA A 1 186 ? 2.828 -2.815 12.163 1.00 96.31 186 ALA A C 1
ATOM 1453 O O . ALA A 1 186 ? 1.755 -2.598 11.605 1.00 96.31 186 ALA A O 1
ATOM 1454 N N . ALA A 1 187 ? 3.086 -2.369 13.396 1.00 94.69 187 ALA A N 1
ATOM 1455 C CA . ALA A 1 187 ? 2.099 -1.671 14.226 1.00 94.69 187 ALA A CA 1
ATOM 1456 C C . ALA A 1 187 ? 1.633 -0.351 13.590 1.00 94.69 187 ALA A C 1
ATOM 1458 O O . ALA A 1 187 ? 0.446 -0.035 13.600 1.00 94.69 187 ALA A O 1
ATOM 1459 N N . GLU A 1 188 ? 2.553 0.381 12.964 1.00 94.94 188 GLU A N 1
ATOM 1460 C CA . GLU A 1 188 ? 2.277 1.615 12.232 1.00 94.94 188 GLU A CA 1
ATOM 1461 C C . GLU A 1 188 ? 1.483 1.424 10.931 1.00 94.94 188 GLU A C 1
ATOM 1463 O O . GLU A 1 188 ? 1.030 2.420 10.364 1.00 94.94 188 GLU A O 1
ATOM 1468 N N . SER A 1 189 ? 1.326 0.183 10.460 1.00 96.69 189 SER A N 1
ATOM 1469 C CA . SER A 1 189 ? 0.585 -0.168 9.240 1.00 96.69 189 SER A CA 1
ATOM 1470 C C . SER A 1 189 ? -0.830 -0.695 9.500 1.00 96.69 189 SER A C 1
ATOM 1472 O O . SER A 1 189 ? -1.618 -0.820 8.563 1.00 96.69 189 SER A O 1
ATOM 1474 N N . VAL A 1 190 ? -1.170 -0.989 10.760 1.00 98.12 190 VAL A N 1
ATOM 1475 C CA . VAL A 1 190 ? -2.484 -1.516 11.142 1.00 98.12 190 VAL A CA 1
ATOM 1476 C C . VAL A 1 190 ? -3.528 -0.398 11.118 1.00 98.12 190 VAL A C 1
ATOM 1478 O O . VAL A 1 190 ? -3.456 0.562 11.885 1.00 98.12 190 VAL A O 1
ATOM 1481 N N . VAL A 1 191 ? -4.529 -0.541 10.250 1.00 98.50 191 VAL A N 1
ATOM 1482 C CA . VAL A 1 191 ? -5.606 0.432 10.040 1.00 98.50 191 VAL A CA 1
ATOM 1483 C C . VAL A 1 191 ? -6.853 0.012 10.819 1.00 98.50 191 VAL A C 1
ATOM 1485 O O . VAL A 1 191 ? -7.370 -1.089 10.633 1.00 98.50 191 VAL A O 1
ATOM 1488 N N . LEU A 1 192 ? -7.383 0.903 11.657 1.00 98.62 192 LEU A N 1
ATOM 1489 C CA . LEU A 1 192 ? -8.694 0.738 12.289 1.00 98.62 192 LEU A CA 1
ATOM 1490 C C . LEU A 1 192 ? -9.768 1.357 11.384 1.00 98.62 192 LEU A C 1
ATOM 1492 O O . LEU A 1 192 ? -9.698 2.541 11.086 1.00 98.62 192 LEU A O 1
ATOM 1496 N N . LEU A 1 193 ? -10.758 0.584 10.938 1.00 97.94 193 LEU A N 1
ATOM 1497 C CA . LEU A 1 193 ? -11.771 1.044 9.969 1.00 97.94 193 LEU A CA 1
ATOM 1498 C C . LEU A 1 193 ? -13.189 1.122 10.531 1.00 97.94 193 LEU A C 1
ATOM 1500 O O . LEU A 1 193 ? -14.062 1.760 9.945 1.00 97.94 193 LEU A O 1
ATOM 1504 N N . LYS A 1 194 ? -13.428 0.467 11.665 1.00 98.25 194 LYS A N 1
ATOM 1505 C CA . LYS A 1 194 ? -14.699 0.518 12.383 1.00 98.25 194 LYS A CA 1
ATOM 1506 C C . LYS A 1 194 ? -14.443 0.333 13.872 1.00 98.25 194 LYS A C 1
ATOM 1508 O O . LYS A 1 194 ? -13.619 -0.508 14.233 1.00 98.25 194 LYS A O 1
ATOM 1513 N N . ASN A 1 195 ? -15.142 1.092 14.714 1.00 98.12 195 ASN A N 1
ATOM 1514 C CA . ASN A 1 195 ? -15.059 0.972 16.170 1.00 98.12 195 ASN A CA 1
ATOM 1515 C C . ASN A 1 195 ? -16.352 1.446 16.862 1.00 98.12 195 ASN A C 1
ATOM 1517 O O . ASN A 1 195 ? -16.382 2.460 17.561 1.00 98.12 195 ASN A O 1
ATOM 1521 N N . ASP A 1 196 ? -17.444 0.720 16.648 1.00 97.12 196 ASP A N 1
ATOM 1522 C CA . ASP A 1 196 ? -18.752 1.065 17.194 1.00 97.12 196 ASP A CA 1
ATOM 1523 C C . ASP A 1 196 ? -18.796 0.855 18.710 1.00 97.12 196 ASP A C 1
ATOM 1525 O O . ASP A 1 196 ? -18.372 -0.175 19.244 1.00 97.12 196 ASP A O 1
ATOM 1529 N N . ASN A 1 197 ? -19.398 1.816 19.418 1.00 91.81 197 ASN A N 1
ATOM 1530 C CA . ASN A 1 197 ? -19.569 1.784 20.874 1.00 91.81 197 ASN A CA 1
ATOM 1531 C C . ASN A 1 197 ? -18.251 1.563 21.646 1.00 91.81 197 ASN A C 1
ATOM 1533 O O . ASN A 1 197 ? -18.274 0.931 22.703 1.00 91.81 197 ASN A O 1
ATOM 1537 N N . ALA A 1 198 ? -17.126 2.056 21.110 1.00 93.56 198 ALA A N 1
ATOM 1538 C CA . ALA A 1 198 ? -15.791 1.895 21.688 1.00 93.56 198 ALA A CA 1
ATOM 1539 C C . ALA A 1 198 ? -15.452 0.426 22.015 1.00 93.56 198 ALA A C 1
ATOM 1541 O O . ALA A 1 198 ? -14.994 0.108 23.113 1.00 93.56 198 ALA A O 1
ATOM 1542 N N . ALA A 1 199 ? -15.719 -0.481 21.067 1.00 97.25 199 ALA A N 1
ATOM 1543 C CA . ALA A 1 199 ? -15.366 -1.896 21.189 1.00 97.25 199 ALA A CA 1
ATOM 1544 C C . ALA A 1 199 ? -13.848 -2.121 21.343 1.00 97.25 199 ALA A C 1
ATOM 1546 O O . ALA A 1 199 ? -13.433 -3.081 21.989 1.00 97.25 199 ALA A O 1
ATOM 1547 N N . LEU A 1 200 ? -13.036 -1.226 20.775 1.00 97.94 200 LEU A N 1
ATOM 1548 C CA . LEU A 1 200 ? -11.589 -1.147 20.949 1.00 97.94 200 LEU A CA 1
ATOM 1549 C C . LEU A 1 200 ? -11.176 0.207 21.566 1.00 97.94 200 LEU A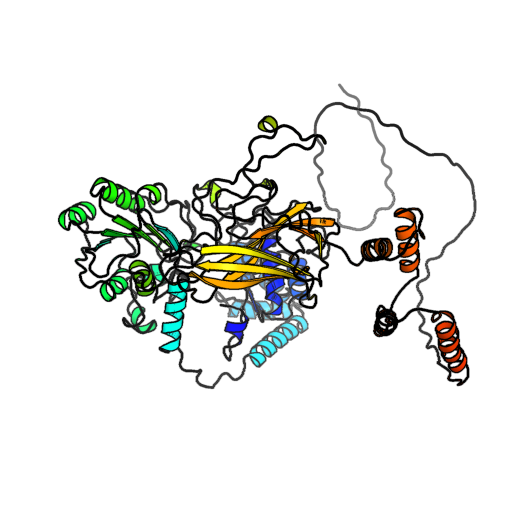 C 1
ATOM 1551 O O . LEU A 1 200 ? -11.834 1.220 21.300 1.00 97.94 200 LEU A O 1
ATOM 1555 N N . PRO A 1 201 ? -10.068 0.257 22.331 1.00 97.19 201 PRO A N 1
ATOM 1556 C CA . PRO A 1 201 ? -9.234 -0.881 22.726 1.00 97.19 201 PRO A CA 1
ATOM 1557 C C . PRO A 1 201 ? -9.887 -1.741 23.820 1.00 97.19 201 PRO A C 1
ATOM 1559 O O . PRO A 1 201 ? -10.637 -1.247 24.663 1.00 97.19 201 PRO A O 1
ATOM 1562 N N . MET A 1 202 ? -9.577 -3.037 23.830 1.00 94.12 202 MET A N 1
ATOM 1563 C CA . MET A 1 202 ? -10.025 -3.971 24.867 1.00 94.12 202 MET A CA 1
ATOM 1564 C C . MET A 1 202 ? -9.147 -3.879 26.117 1.00 94.12 202 MET A C 1
ATOM 1566 O O . MET A 1 202 ? -7.946 -3.622 26.049 1.00 94.12 202 MET A O 1
ATOM 1570 N N . LYS A 1 203 ? -9.740 -4.154 27.283 1.00 91.75 203 LYS A N 1
ATOM 1571 C CA . LYS A 1 203 ? -8.986 -4.282 28.539 1.00 91.75 203 LYS A CA 1
ATOM 1572 C C . LYS A 1 203 ? -8.191 -5.587 28.540 1.00 91.75 203 LYS A C 1
ATOM 1574 O O . LYS A 1 203 ? -8.666 -6.587 28.002 1.00 91.75 203 LYS A O 1
ATOM 1579 N N . LYS A 1 204 ? -7.028 -5.610 29.192 1.00 89.38 204 LYS A N 1
ATOM 1580 C CA . LYS A 1 204 ? -6.151 -6.795 29.234 1.00 89.38 204 LYS A CA 1
ATOM 1581 C C . LYS A 1 204 ? -6.793 -8.010 29.905 1.00 89.38 204 LYS A C 1
ATOM 1583 O O . LYS A 1 204 ? -6.420 -9.135 29.602 1.00 89.38 204 LYS A O 1
ATOM 1588 N N . GLU A 1 205 ? -7.768 -7.789 30.781 1.00 88.38 205 GLU A N 1
ATOM 1589 C CA . GLU A 1 205 ? -8.480 -8.832 31.523 1.00 88.38 205 GLU A CA 1
ATOM 1590 C C . GLU A 1 205 ? -9.754 -9.329 30.809 1.00 88.38 205 GLU A C 1
ATOM 1592 O O . GLU A 1 205 ? -10.505 -10.113 31.383 1.00 88.38 205 GLU A O 1
ATOM 1597 N N . THR A 1 206 ? -10.031 -8.852 29.589 1.00 88.81 206 THR A N 1
ATOM 1598 C CA . THR A 1 206 ? -11.211 -9.249 28.799 1.00 88.81 206 THR A CA 1
ATOM 1599 C C . THR A 1 206 ? -11.158 -10.745 28.482 1.00 88.81 206 THR A C 1
ATOM 1601 O O . THR A 1 206 ? -10.148 -11.223 27.961 1.00 88.81 206 THR A O 1
ATOM 1604 N N . LYS A 1 207 ? -12.249 -11.484 28.728 1.00 89.38 207 LYS A N 1
ATOM 1605 C CA . LYS A 1 207 ? -12.369 -12.881 28.295 1.00 89.38 207 LYS A CA 1
ATOM 1606 C C . LYS A 1 207 ? -12.666 -12.931 26.797 1.00 89.38 207 LYS A C 1
ATOM 1608 O O . LYS A 1 207 ? -13.744 -12.517 26.370 1.00 89.38 207 LYS A O 1
ATOM 1613 N N . ILE A 1 208 ? -11.733 -13.451 26.003 1.00 90.69 208 ILE A N 1
ATOM 1614 C CA . ILE A 1 208 ? -11.819 -13.421 24.538 1.00 90.69 208 ILE A CA 1
ATOM 1615 C C . ILE A 1 208 ? -11.950 -14.827 23.966 1.00 90.69 208 ILE A C 1
ATOM 1617 O O . ILE A 1 208 ? -11.163 -15.706 24.300 1.00 90.69 208 ILE A O 1
ATOM 1621 N N . PHE A 1 209 ? -12.887 -15.000 23.035 1.00 92.56 209 PHE A N 1
ATOM 1622 C CA . PHE A 1 209 ? -12.927 -16.158 22.145 1.00 92.56 209 PHE A CA 1
ATOM 1623 C C . PHE A 1 209 ? -12.295 -15.785 20.796 1.00 92.56 209 PHE A C 1
ATOM 1625 O O . PHE A 1 209 ? -12.854 -14.981 20.045 1.00 92.56 209 PHE A O 1
ATOM 1632 N N . LEU A 1 210 ? -11.113 -16.332 20.501 1.00 93.12 210 LEU A N 1
ATOM 1633 C CA . LEU A 1 210 ? -10.409 -16.126 19.232 1.00 93.12 210 LEU A CA 1
ATOM 1634 C C . LEU A 1 210 ? -10.772 -17.236 18.246 1.00 93.12 210 LEU A C 1
ATOM 1636 O O . LEU A 1 210 ? -10.740 -18.415 18.580 1.00 93.12 210 LEU A O 1
ATOM 1640 N N . THR A 1 211 ? -11.090 -16.864 17.012 1.00 92.75 211 THR A N 1
ATOM 1641 C CA . THR A 1 211 ? -11.382 -17.825 15.951 1.00 92.75 211 THR A CA 1
ATOM 1642 C C . THR A 1 211 ? -11.049 -17.261 14.569 1.00 92.75 211 THR A C 1
ATOM 1644 O O . THR A 1 211 ? -10.543 -16.149 14.430 1.00 92.75 211 THR A O 1
ATOM 1647 N N . GLY A 1 212 ? -11.356 -18.029 13.527 1.00 91.94 212 GLY A N 1
ATOM 1648 C CA . GLY A 1 212 ? -11.110 -17.685 12.134 1.00 91.94 212 GLY A CA 1
ATOM 1649 C C . GLY A 1 212 ? -9.872 -18.382 11.558 1.00 91.94 212 GLY A C 1
ATOM 1650 O O . GLY A 1 212 ? -8.963 -18.766 12.294 1.00 91.94 212 GLY A O 1
ATOM 1651 N N . PRO A 1 213 ? -9.834 -18.584 10.230 1.00 90.88 213 PRO A N 1
ATOM 1652 C CA . PRO A 1 213 ? -8.836 -19.443 9.592 1.00 90.88 213 PRO A CA 1
ATOM 1653 C C . PRO A 1 213 ? -7.398 -18.907 9.637 1.00 90.88 213 PRO A C 1
ATOM 1655 O O . PRO A 1 213 ? -6.481 -19.648 9.299 1.00 90.88 213 PRO A O 1
ATOM 1658 N N . LEU A 1 214 ? -7.196 -17.637 10.004 1.00 93.19 214 LEU A N 1
ATOM 1659 C CA . LEU A 1 214 ? -5.885 -16.977 10.008 1.00 93.19 214 LEU A CA 1
ATOM 1660 C C . LEU A 1 214 ? -5.359 -16.690 11.429 1.00 93.19 214 LEU A C 1
ATOM 1662 O O . LEU A 1 214 ? -4.317 -16.058 11.570 1.00 93.19 214 LEU A O 1
ATOM 1666 N N . ALA A 1 215 ? -6.075 -17.115 12.477 1.00 92.31 215 ALA A N 1
ATOM 1667 C CA . ALA A 1 215 ? -5.744 -16.772 13.863 1.00 92.31 215 ALA A CA 1
ATOM 1668 C C . ALA A 1 215 ? -4.385 -17.340 14.310 1.00 92.31 215 ALA A C 1
ATOM 1670 O O . ALA A 1 215 ? -3.578 -16.617 14.895 1.00 92.31 215 ALA A O 1
ATOM 1671 N N . ASP A 1 216 ? -4.122 -18.601 13.969 1.00 91.00 216 ASP A N 1
ATOM 1672 C CA . ASP A 1 216 ? -2.911 -19.330 14.350 1.00 91.00 216 ASP A CA 1
ATOM 1673 C C . ASP A 1 216 ? -2.061 -19.689 13.124 1.00 91.00 216 ASP A C 1
ATOM 1675 O O . ASP A 1 216 ? -1.835 -20.848 12.776 1.00 91.00 216 ASP A O 1
ATOM 1679 N N . SER A 1 217 ? -1.673 -18.673 12.351 1.00 89.31 217 SER A N 1
ATOM 1680 C CA . SER A 1 217 ? -0.775 -18.892 11.221 1.00 89.31 217 SER A CA 1
ATOM 1681 C C . SER A 1 217 ? 0.092 -17.677 10.922 1.00 89.31 217 SER A C 1
ATOM 1683 O O . SER A 1 217 ? -0.406 -16.582 10.666 1.00 89.31 217 SER A O 1
ATOM 1685 N N . LEU A 1 218 ? 1.411 -17.890 10.885 1.00 91.31 218 LEU A N 1
ATOM 1686 C CA . LEU A 1 218 ? 2.376 -16.876 10.450 1.00 91.31 218 LEU A CA 1
ATOM 1687 C C . LEU A 1 218 ? 2.303 -16.623 8.945 1.00 91.31 218 LEU A C 1
ATOM 1689 O O . LEU A 1 218 ? 2.632 -15.533 8.473 1.00 91.31 218 LEU A O 1
ATOM 1693 N N . ALA A 1 219 ? 1.889 -17.633 8.181 1.00 92.50 219 ALA A N 1
ATOM 1694 C CA . ALA A 1 219 ? 1.984 -17.586 6.737 1.00 92.50 219 ALA A CA 1
ATOM 1695 C C . ALA A 1 219 ? 1.161 -16.443 6.118 1.00 92.50 219 ALA A C 1
ATOM 1697 O O . ALA A 1 219 ? 1.753 -15.609 5.426 1.00 92.50 219 ALA A O 1
ATOM 1698 N N . PRO A 1 220 ? -0.146 -16.309 6.415 1.00 94.19 220 PRO A N 1
ATOM 1699 C CA . PRO A 1 220 ? -0.962 -15.191 5.949 1.00 94.19 220 PRO A CA 1
ATOM 1700 C C . PRO A 1 220 ? -0.424 -13.818 6.346 1.00 94.19 220 PRO A C 1
ATOM 1702 O O . PRO A 1 220 ? -0.554 -12.883 5.565 1.00 94.19 220 PRO A O 1
ATOM 1705 N N . LEU A 1 221 ? 0.216 -13.687 7.514 1.00 95.69 221 LEU A N 1
ATOM 1706 C CA . LEU A 1 221 ? 0.796 -12.413 7.952 1.00 95.69 221 LEU A CA 1
ATOM 1707 C C . LEU A 1 221 ? 1.970 -11.983 7.058 1.00 95.69 221 LEU A C 1
ATOM 1709 O O . LEU A 1 221 ? 2.189 -10.791 6.866 1.00 95.69 221 LEU A O 1
ATOM 1713 N N . CYS A 1 222 ? 2.704 -12.939 6.486 1.00 94.12 222 CYS A N 1
ATOM 1714 C CA . CYS A 1 222 ? 3.892 -12.685 5.670 1.00 94.12 222 CYS A CA 1
ATOM 1715 C C . CYS A 1 222 ? 3.602 -12.569 4.167 1.00 94.12 222 CYS A C 1
ATOM 1717 O O . CYS A 1 222 ? 4.311 -11.858 3.457 1.00 94.12 222 CYS A O 1
ATOM 1719 N N . GLY A 1 223 ? 2.580 -13.272 3.671 1.00 95.62 223 GLY A N 1
ATOM 1720 C CA . GLY A 1 223 ? 2.198 -13.256 2.258 1.00 95.62 223 GLY A CA 1
ATOM 1721 C C . GLY A 1 223 ? 3.244 -13.845 1.298 1.00 95.62 223 GLY A C 1
ATOM 1722 O O . GLY A 1 223 ? 4.184 -14.529 1.702 1.00 95.62 223 GLY A O 1
ATOM 1723 N N . GLY A 1 224 ? 3.033 -13.627 -0.005 1.00 95.50 224 GLY A N 1
ATOM 1724 C CA . GLY A 1 224 ? 3.964 -14.040 -1.062 1.00 95.50 224 GLY A CA 1
ATOM 1725 C C . GLY A 1 224 ? 5.273 -13.249 -1.046 1.00 95.50 224 GLY A C 1
ATOM 1726 O O . GLY A 1 224 ? 5.375 -12.232 -0.370 1.00 95.50 224 GLY A O 1
ATOM 1727 N N . TRP A 1 225 ? 6.266 -13.696 -1.821 1.00 95.62 225 TRP A N 1
ATOM 1728 C CA . TRP A 1 225 ? 7.620 -13.112 -1.837 1.00 95.62 225 TRP A CA 1
ATOM 1729 C C . TRP A 1 225 ? 8.368 -13.153 -0.492 1.00 95.62 225 TRP A C 1
ATOM 1731 O O . TRP A 1 225 ? 9.375 -12.466 -0.331 1.00 95.62 225 TRP A O 1
ATOM 1741 N N . THR A 1 226 ? 7.931 -14.009 0.433 1.00 92.25 226 THR A N 1
ATOM 1742 C CA . THR A 1 226 ? 8.535 -14.187 1.758 1.00 92.25 226 THR A CA 1
ATOM 1743 C C . THR A 1 226 ? 8.910 -15.647 1.956 1.00 92.25 226 THR A C 1
ATOM 1745 O O . THR A 1 226 ? 8.043 -16.509 1.846 1.00 92.25 226 THR A O 1
ATOM 1748 N N . PHE A 1 227 ? 10.180 -15.930 2.271 1.00 89.19 227 PHE A N 1
ATOM 1749 C CA . PHE A 1 227 ? 10.762 -17.278 2.417 1.00 89.19 227 PHE A CA 1
ATOM 1750 C C . PHE A 1 227 ? 10.717 -18.134 1.137 1.00 89.19 227 PHE A C 1
ATOM 1752 O O . PHE A 1 227 ? 11.750 -18.466 0.554 1.00 89.19 227 PHE A O 1
ATOM 1759 N N . HIS A 1 228 ? 9.521 -18.431 0.644 1.00 90.81 228 HIS A N 1
ATOM 1760 C CA . HIS A 1 228 ? 9.263 -19.010 -0.664 1.00 90.81 228 HIS A CA 1
ATOM 1761 C C . HIS A 1 228 ? 8.538 -18.010 -1.567 1.00 90.81 228 HIS A C 1
ATOM 1763 O O . HIS A 1 228 ? 7.905 -17.058 -1.116 1.00 90.81 228 HIS A O 1
ATOM 1769 N N . TRP A 1 229 ? 8.580 -18.256 -2.877 1.00 93.69 229 TRP A N 1
ATOM 1770 C CA . TRP A 1 229 ? 7.892 -17.420 -3.865 1.00 93.69 229 TRP A CA 1
ATOM 1771 C C . TRP A 1 229 ? 6.401 -17.225 -3.545 1.00 93.69 229 TRP A C 1
ATOM 1773 O O . TRP A 1 229 ? 5.925 -16.096 -3.493 1.00 93.69 229 TRP A O 1
ATOM 1783 N N . GLN A 1 230 ? 5.682 -18.315 -3.259 1.00 95.19 230 GLN A N 1
ATOM 1784 C CA . GLN A 1 230 ? 4.257 -18.281 -2.900 1.00 95.19 230 GLN A CA 1
ATOM 1785 C C . GLN A 1 230 ? 4.003 -17.953 -1.419 1.00 95.19 230 GLN A C 1
ATOM 1787 O O . GLN A 1 230 ? 2.858 -18.008 -0.983 1.00 95.19 230 GLN A O 1
ATOM 1792 N N . GLY A 1 231 ? 5.042 -17.590 -0.666 1.00 93.50 231 GLY A N 1
ATOM 1793 C CA . GLY A 1 231 ? 4.984 -17.415 0.779 1.00 93.50 231 GLY A CA 1
ATOM 1794 C C . GLY A 1 231 ? 5.261 -18.710 1.548 1.00 93.50 231 GLY A C 1
ATOM 1795 O O . GLY A 1 231 ? 5.287 -19.794 0.949 1.00 93.50 231 GLY A O 1
ATOM 1796 N N . PRO A 1 232 ? 5.482 -18.604 2.866 1.00 90.12 232 PRO A N 1
ATOM 1797 C CA . PRO A 1 232 ? 5.656 -19.764 3.731 1.00 90.12 232 PRO A CA 1
ATOM 1798 C C . PRO A 1 232 ? 4.365 -20.594 3.797 1.00 90.12 232 PRO A C 1
ATOM 1800 O O . PRO A 1 232 ? 3.252 -20.089 3.626 1.00 90.12 232 PRO A O 1
ATOM 1803 N N . ARG A 1 233 ? 4.517 -21.887 4.055 1.00 84.31 233 ARG A N 1
ATOM 1804 C CA . ARG A 1 233 ? 3.443 -22.849 4.299 1.00 84.31 233 ARG A CA 1
ATOM 1805 C C . ARG A 1 233 ? 3.300 -23.082 5.795 1.00 84.31 233 ARG A C 1
ATOM 1807 O O . ARG A 1 233 ? 4.231 -22.876 6.565 1.00 84.31 233 ARG A O 1
ATOM 1814 N N . SER A 1 234 ? 2.123 -23.538 6.210 1.00 70.62 234 SER A N 1
ATOM 1815 C CA . SER A 1 234 ? 1.842 -23.832 7.620 1.00 70.62 234 SER A CA 1
ATOM 1816 C C . SER A 1 234 ? 2.709 -24.957 8.198 1.00 70.62 234 SER A C 1
ATOM 1818 O O . SER A 1 234 ? 2.834 -25.052 9.410 1.00 70.62 234 SER A O 1
ATOM 1820 N N . ASP A 1 235 ? 3.268 -25.822 7.350 1.00 75.31 235 ASP A N 1
ATOM 1821 C CA . ASP A 1 235 ? 4.120 -26.957 7.716 1.00 75.31 235 ASP A CA 1
ATOM 1822 C C . ASP A 1 235 ? 5.616 -26.722 7.434 1.00 75.31 235 ASP A C 1
ATOM 1824 O O . ASP A 1 235 ? 6.408 -27.660 7.536 1.00 75.31 235 ASP A O 1
ATOM 1828 N N . ASP A 1 236 ? 6.023 -25.493 7.091 1.00 79.94 236 ASP A N 1
ATOM 1829 C CA . ASP A 1 236 ? 7.427 -25.177 6.820 1.00 79.94 236 ASP A CA 1
ATOM 1830 C C . ASP A 1 236 ? 8.251 -25.170 8.121 1.00 79.94 236 ASP A C 1
ATOM 1832 O O . ASP A 1 236 ? 8.283 -24.195 8.879 1.00 79.94 236 ASP A O 1
ATOM 1836 N N . GLU A 1 237 ? 8.966 -26.270 8.369 1.00 75.56 237 GLU A N 1
ATOM 1837 C CA . GLU A 1 237 ? 9.917 -26.370 9.475 1.00 75.56 237 GLU A CA 1
ATOM 1838 C C . GLU A 1 237 ? 11.022 -25.305 9.343 1.00 75.56 237 GLU A C 1
ATOM 1840 O O . GLU A 1 237 ? 11.699 -25.195 8.320 1.00 75.56 237 GLU A O 1
ATOM 1845 N N . GLY A 1 238 ? 11.241 -24.530 10.409 1.00 73.81 238 GLY A N 1
ATOM 1846 C CA . GLY A 1 238 ? 12.346 -23.572 10.500 1.00 73.81 238 GLY A CA 1
ATOM 1847 C C . GLY A 1 238 ? 12.050 -22.157 9.998 1.00 73.81 238 GLY A C 1
ATOM 1848 O O . GLY A 1 238 ? 12.903 -21.292 10.191 1.00 73.81 238 GLY A O 1
ATOM 1849 N N . PHE A 1 239 ? 10.864 -21.876 9.441 1.00 80.25 239 PHE A N 1
ATOM 1850 C CA . PHE A 1 239 ? 10.483 -20.497 9.098 1.00 80.25 239 PHE A CA 1
ATOM 1851 C C . PHE A 1 239 ? 10.526 -19.579 10.331 1.00 80.25 239 PHE A C 1
ATOM 1853 O O . PHE A 1 239 ? 11.119 -18.505 10.282 1.00 80.25 239 PHE A O 1
ATOM 1860 N N . GLU A 1 240 ? 9.999 -20.054 11.462 1.00 78.12 240 GLU A N 1
ATOM 1861 C CA . GLU A 1 240 ? 10.031 -19.325 12.734 1.00 78.12 240 GLU A CA 1
ATOM 1862 C C . GLU A 1 240 ? 11.467 -19.057 13.218 1.00 78.12 240 GLU A C 1
ATOM 1864 O O . GLU A 1 240 ? 11.799 -17.960 13.654 1.00 78.12 240 GLU A O 1
ATOM 1869 N N . ALA A 1 241 ? 12.362 -20.039 13.077 1.00 74.25 241 ALA A N 1
ATOM 1870 C CA . ALA A 1 241 ? 13.762 -19.878 13.460 1.00 74.25 241 ALA A CA 1
ATOM 1871 C C . ALA A 1 241 ? 14.484 -18.823 12.602 1.00 74.25 241 ALA A C 1
ATOM 1873 O O . ALA A 1 241 ? 15.362 -18.125 13.104 1.00 74.25 241 ALA A O 1
ATOM 1874 N N . LEU A 1 242 ? 14.107 -18.691 11.327 1.00 74.56 242 LEU A N 1
ATOM 1875 C CA . LEU A 1 242 ? 14.686 -17.710 10.406 1.00 74.56 242 LEU A CA 1
ATOM 1876 C C . LEU A 1 242 ? 14.201 -16.283 10.651 1.00 74.56 242 LEU A C 1
ATOM 1878 O O . LEU A 1 242 ? 14.894 -15.353 10.260 1.00 74.56 242 LEU A O 1
ATOM 1882 N N . CYS A 1 243 ? 13.050 -16.098 11.296 1.00 72.50 243 CYS A N 1
ATOM 1883 C CA . CYS A 1 243 ? 12.553 -14.776 11.672 1.00 72.50 243 CYS A CA 1
ATOM 1884 C C . CYS A 1 243 ? 12.925 -14.375 13.114 1.00 72.50 243 CYS A C 1
ATOM 1886 O O . CYS A 1 243 ? 12.340 -13.442 13.658 1.00 72.50 243 CYS A O 1
ATOM 1888 N N . GLY A 1 244 ? 13.896 -15.062 13.731 1.00 73.62 244 GLY A N 1
ATOM 1889 C CA . GLY A 1 244 ? 14.398 -14.749 15.075 1.00 73.62 244 GLY A CA 1
ATOM 1890 C C . GLY A 1 244 ? 13.784 -15.581 16.201 1.00 73.62 244 GLY A C 1
ATOM 1891 O O . GLY A 1 244 ? 14.109 -15.362 17.367 1.00 73.62 244 GLY A O 1
ATOM 1892 N N . GLY A 1 245 ? 12.940 -16.560 15.868 1.00 79.88 245 GLY A N 1
ATOM 1893 C CA . GLY A 1 245 ? 12.219 -17.397 16.824 1.00 79.88 245 GLY A CA 1
ATOM 1894 C C . GLY A 1 245 ? 10.996 -16.705 17.430 1.00 79.88 245 GLY A C 1
ATOM 1895 O O . GLY A 1 245 ? 10.672 -15.558 17.111 1.00 79.88 245 GLY A O 1
ATOM 1896 N N . SER A 1 246 ? 10.336 -17.403 18.356 1.00 76.19 246 SER A N 1
ATOM 1897 C CA . SER A 1 246 ? 9.100 -16.960 19.013 1.00 76.19 246 SER A CA 1
ATOM 1898 C C . SER A 1 246 ? 9.183 -15.568 19.643 1.00 76.19 246 SER A C 1
ATOM 1900 O O . SER A 1 246 ? 8.168 -14.895 19.784 1.00 76.19 246 SER A O 1
ATOM 1902 N N . ASP A 1 247 ? 10.369 -15.096 20.024 1.00 78.88 247 ASP A N 1
ATOM 1903 C CA . ASP A 1 247 ? 10.528 -13.769 20.627 1.00 78.88 247 ASP A CA 1
ATOM 1904 C C . ASP A 1 247 ? 10.183 -12.627 19.651 1.00 78.88 247 ASP A C 1
ATOM 1906 O O . ASP A 1 247 ? 9.753 -11.562 20.095 1.00 78.88 247 ASP A O 1
ATOM 1910 N N . TYR A 1 248 ? 10.298 -12.857 18.337 1.00 81.81 248 TYR A N 1
ATOM 1911 C CA . TYR A 1 248 ? 10.117 -11.832 17.297 1.00 81.81 248 TYR A CA 1
ATOM 1912 C C . TYR A 1 248 ? 9.064 -12.189 16.241 1.00 81.81 248 TYR A C 1
ATOM 1914 O O . TYR A 1 248 ? 8.518 -11.290 15.589 1.00 81.81 248 TYR A O 1
ATOM 1922 N N . CYS A 1 249 ? 8.732 -13.474 16.112 1.00 87.81 249 CYS A N 1
ATOM 1923 C CA . CYS A 1 249 ? 7.642 -13.965 15.276 1.00 87.81 249 CYS A CA 1
ATOM 1924 C C . CYS A 1 249 ? 6.433 -14.298 16.148 1.00 87.81 249 CYS A C 1
ATOM 1926 O O . CYS A 1 249 ? 6.570 -14.878 17.227 1.00 87.81 249 CYS A O 1
ATOM 1928 N N . SER A 1 250 ? 5.242 -13.911 15.699 1.00 91.06 250 SER A N 1
ATOM 1929 C CA . SER A 1 250 ? 4.011 -14.292 16.393 1.00 91.06 250 SER A CA 1
ATOM 1930 C C . SER A 1 250 ? 2.824 -14.392 15.450 1.00 91.06 250 SER A C 1
ATOM 1932 O O . SER A 1 250 ? 2.584 -13.490 14.640 1.00 91.06 250 SER A O 1
ATOM 1934 N N . THR A 1 251 ? 2.053 -15.469 15.587 1.00 93.44 251 THR A N 1
ATOM 1935 C CA . THR A 1 251 ? 0.682 -15.526 15.067 1.00 93.44 251 THR A CA 1
ATOM 1936 C C . THR A 1 251 ? -0.205 -14.527 15.820 1.00 93.44 251 THR A C 1
ATOM 1938 O O . THR A 1 251 ? 0.199 -13.950 16.836 1.00 93.44 251 THR A O 1
ATOM 1941 N N . ILE A 1 252 ? -1.427 -14.281 15.333 1.00 94.38 252 ILE A N 1
ATOM 1942 C CA . ILE A 1 252 ? -2.378 -13.423 16.060 1.00 94.38 252 ILE A CA 1
ATOM 1943 C C . ILE A 1 252 ? -2.678 -14.041 17.431 1.00 94.38 252 ILE A C 1
ATOM 1945 O O . ILE A 1 252 ? -2.679 -13.326 18.431 1.00 94.38 252 ILE A O 1
ATOM 1949 N N . GLU A 1 253 ? -2.859 -15.361 17.485 1.00 92.88 253 GLU A N 1
ATOM 1950 C CA . GLU A 1 253 ? -3.029 -16.116 18.726 1.00 92.88 253 GLU A CA 1
ATOM 1951 C C . GLU A 1 253 ? -1.888 -15.863 19.722 1.00 92.88 253 GLU A C 1
ATOM 1953 O O . GLU A 1 253 ? -2.121 -15.463 20.870 1.00 92.88 253 GLU A O 1
ATOM 1958 N N . GLU A 1 254 ? -0.643 -16.058 19.292 1.00 91.75 254 GLU A N 1
ATOM 1959 C CA . GLU A 1 254 ? 0.527 -15.887 20.154 1.00 91.75 254 GLU A CA 1
ATOM 1960 C C . GLU A 1 254 ? 0.686 -14.434 20.607 1.00 91.75 254 GLU A C 1
ATOM 1962 O O . GLU A 1 254 ? 0.966 -14.173 21.780 1.00 91.75 254 GLU A O 1
ATOM 1967 N N . GLY A 1 255 ? 0.473 -13.480 19.696 1.00 93.38 255 GLY A N 1
ATOM 1968 C CA . GLY A 1 255 ? 0.510 -12.052 19.993 1.00 93.38 255 GLY A CA 1
ATOM 1969 C C . GLY A 1 255 ? -0.520 -11.668 21.052 1.00 93.38 255 GLY A C 1
ATOM 1970 O O . GLY A 1 255 ? -0.188 -10.980 22.017 1.00 93.38 255 GLY A O 1
ATOM 1971 N N . MET A 1 256 ? -1.753 -12.162 20.927 1.00 91.81 256 MET A N 1
ATOM 1972 C CA . MET A 1 256 ? -2.804 -11.930 21.916 1.00 91.81 256 MET A CA 1
ATOM 1973 C C . MET A 1 256 ? -2.463 -12.577 23.263 1.00 91.81 256 MET A C 1
ATOM 1975 O O . MET A 1 256 ? -2.560 -11.912 24.296 1.00 91.81 256 MET A O 1
ATOM 1979 N N . THR A 1 257 ? -1.979 -13.820 23.271 1.00 90.12 257 THR A N 1
ATOM 1980 C CA . THR A 1 257 ? -1.580 -14.542 24.499 1.00 90.12 257 THR A CA 1
ATOM 1981 C C . THR A 1 257 ? -0.533 -13.793 25.313 1.00 90.12 257 THR A C 1
ATOM 1983 O O . THR A 1 257 ? -0.556 -13.829 26.541 1.00 90.12 257 THR A O 1
ATOM 1986 N N . ARG A 1 258 ? 0.363 -13.057 24.651 1.00 89.81 258 ARG A N 1
ATOM 1987 C CA . ARG A 1 258 ? 1.381 -12.234 25.323 1.00 89.81 258 ARG A CA 1
ATOM 1988 C C . ARG A 1 258 ? 0.820 -10.956 25.958 1.00 89.81 258 ARG A C 1
ATOM 1990 O O . ARG A 1 258 ? 1.509 -10.352 26.779 1.00 89.81 258 ARG A O 1
ATOM 1997 N N . LYS A 1 259 ? -0.367 -10.490 25.551 1.00 89.00 259 LYS A N 1
ATOM 1998 C CA . LYS A 1 259 ? -0.901 -9.157 25.904 1.00 89.00 259 LYS A CA 1
ATOM 1999 C C . LYS A 1 259 ? -2.118 -9.182 26.821 1.00 89.00 259 LYS A C 1
ATOM 2001 O O . LYS A 1 259 ? -2.336 -8.193 27.524 1.00 89.00 259 LYS A O 1
ATOM 2006 N N . PHE A 1 260 ? -2.894 -10.263 26.808 1.00 86.06 260 PHE A N 1
ATOM 2007 C CA . PHE A 1 260 ? -4.093 -10.419 27.630 1.00 86.06 260 PHE A CA 1
ATOM 2008 C C . PHE A 1 260 ? -3.838 -11.392 28.790 1.00 86.06 260 PHE A C 1
ATOM 2010 O O . PHE A 1 260 ? -3.388 -12.515 28.586 1.00 86.06 260 PHE A O 1
ATOM 2017 N N . ASP A 1 261 ? -4.177 -10.977 30.011 1.00 71.31 261 ASP A N 1
ATOM 2018 C CA . ASP A 1 261 ? -3.837 -11.677 31.262 1.00 71.31 261 ASP A CA 1
ATOM 2019 C C . ASP A 1 261 ? -4.844 -12.792 31.639 1.00 71.31 261 ASP A C 1
ATOM 2021 O O . ASP A 1 261 ? -4.847 -13.293 32.764 1.00 71.31 261 ASP A O 1
ATOM 2025 N N . GLY A 1 262 ? -5.723 -13.195 30.714 1.00 55.53 262 GLY A N 1
ATOM 2026 C CA . GLY A 1 262 ? -6.864 -14.072 31.010 1.00 55.53 262 GLY A CA 1
ATOM 2027 C C . GLY A 1 262 ? -7.436 -14.811 29.806 1.00 55.53 262 GLY A C 1
ATOM 2028 O O . GLY A 1 262 ? -8.645 -15.027 29.736 1.00 55.53 262 GLY A O 1
ATOM 2029 N N . ILE A 1 263 ? -6.593 -15.172 28.841 1.00 58.56 263 ILE A N 1
ATOM 2030 C CA . ILE A 1 263 ? -7.063 -15.862 27.647 1.00 58.56 263 ILE A CA 1
ATOM 2031 C C . ILE A 1 263 ? -7.558 -17.286 27.977 1.00 58.56 263 ILE A C 1
ATOM 2033 O O . ILE A 1 263 ? -6.765 -18.191 28.222 1.00 58.56 263 ILE A O 1
ATOM 2037 N N . GLU A 1 264 ? -8.875 -17.495 27.903 1.00 54.31 264 GLU A N 1
ATOM 2038 C CA . GLU A 1 264 ? -9.485 -18.803 27.621 1.00 54.31 264 GLU A CA 1
ATOM 2039 C C . GLU A 1 264 ? -9.766 -18.876 26.111 1.00 54.31 264 GLU A C 1
ATOM 2041 O O . GLU A 1 264 ? -10.870 -18.591 25.653 1.00 54.31 264 GLU A O 1
ATOM 2046 N N . MET A 1 265 ? -8.727 -19.188 25.332 1.00 59.38 265 MET A N 1
ATOM 2047 C CA . MET A 1 265 ? -8.813 -19.365 23.880 1.00 59.38 265 MET A CA 1
ATOM 2048 C C . MET A 1 265 ? -9.267 -20.785 23.560 1.00 59.38 265 MET A C 1
ATOM 2050 O O . MET A 1 265 ? -8.615 -21.750 23.957 1.00 59.38 265 MET A O 1
ATOM 2054 N N . GLU A 1 266 ? -10.367 -20.911 22.822 1.00 56.94 266 GLU A N 1
ATOM 2055 C CA . GLU A 1 266 ? -10.886 -22.195 22.359 1.00 56.94 266 GLU A CA 1
ATOM 2056 C C . GLU A 1 266 ? -10.956 -22.228 20.828 1.00 56.94 266 GLU A C 1
ATOM 2058 O O . GLU A 1 266 ? -11.604 -21.396 20.196 1.00 56.94 266 GLU A O 1
ATOM 2063 N N . PHE A 1 267 ? -10.308 -23.232 20.233 1.00 62.50 267 PHE A N 1
ATOM 2064 C CA . PHE A 1 267 ? -10.347 -23.513 18.799 1.00 62.50 267 PHE A CA 1
ATOM 2065 C C . PHE A 1 267 ? -11.175 -24.769 18.557 1.00 62.50 267 PHE A C 1
ATOM 2067 O O . PHE A 1 267 ? -10.893 -25.822 19.131 1.00 62.50 267 PHE A O 1
ATOM 2074 N N . SER A 1 268 ? -12.192 -24.679 17.699 1.00 62.25 268 SER A N 1
ATOM 2075 C CA . SER A 1 268 ? -13.147 -25.775 17.530 1.00 62.25 268 SER A CA 1
ATOM 2076 C C . SER A 1 268 ? -13.671 -25.953 16.114 1.00 62.25 268 SER A C 1
ATOM 2078 O O . SER A 1 268 ? -13.741 -25.016 15.322 1.00 62.25 268 SER A O 1
ATOM 2080 N N . SER A 1 269 ? -14.095 -27.186 15.822 1.00 61.44 269 SER A N 1
ATOM 2081 C CA . SER A 1 269 ? -14.857 -27.541 14.627 1.00 61.44 269 SER A CA 1
ATOM 2082 C C . SER A 1 269 ? -16.304 -27.030 14.643 1.00 61.44 269 SER A C 1
ATOM 2084 O O . SER A 1 269 ? -16.870 -26.853 13.567 1.00 61.44 269 SER A O 1
ATOM 2086 N N . ASP A 1 270 ? -16.902 -26.792 15.820 1.00 81.12 270 ASP A N 1
ATOM 2087 C CA . ASP A 1 270 ? -18.219 -26.142 15.963 1.00 81.12 270 ASP A CA 1
ATOM 2088 C C . ASP A 1 270 ? -18.064 -24.792 16.674 1.00 81.12 270 ASP A C 1
ATOM 2090 O O . ASP A 1 270 ? -18.428 -24.596 17.833 1.00 81.12 270 ASP A O 1
ATOM 2094 N N . VAL A 1 271 ? -17.464 -23.852 15.942 1.00 87.00 271 VAL A N 1
ATOM 2095 C CA . VAL A 1 271 ? -17.054 -22.532 16.440 1.00 87.00 271 VAL A CA 1
ATOM 2096 C C . VAL A 1 271 ? -18.186 -21.785 17.152 1.00 87.00 271 VAL A C 1
ATOM 2098 O O . VAL A 1 271 ? -17.950 -21.113 18.151 1.00 87.00 271 VAL A O 1
ATOM 2101 N N . VAL A 1 272 ? -19.419 -21.881 16.647 1.00 90.06 272 VAL A N 1
ATOM 2102 C CA . VAL A 1 272 ? -20.552 -21.111 17.181 1.00 90.06 272 VAL A CA 1
ATOM 2103 C C . VAL A 1 272 ? -21.050 -21.707 18.494 1.00 90.06 272 VAL A C 1
ATOM 2105 O O . VAL A 1 272 ? -21.285 -20.960 19.443 1.00 90.06 272 VAL A O 1
ATOM 2108 N N . ALA A 1 273 ? -21.209 -23.033 18.568 1.00 89.38 273 ALA A N 1
ATOM 2109 C CA . ALA A 1 273 ? -21.644 -23.694 19.796 1.00 89.38 273 ALA A CA 1
ATOM 2110 C C . ALA A 1 273 ? -20.645 -23.469 20.938 1.00 89.38 273 ALA A C 1
ATOM 2112 O O . ALA A 1 273 ? -21.051 -23.193 22.071 1.00 89.38 273 ALA A O 1
ATOM 2113 N N . ASP A 1 274 ? -19.354 -23.507 20.621 1.00 88.69 274 ASP A N 1
ATOM 2114 C CA . ASP A 1 274 ? -18.300 -23.344 21.616 1.00 88.69 274 ASP A CA 1
AT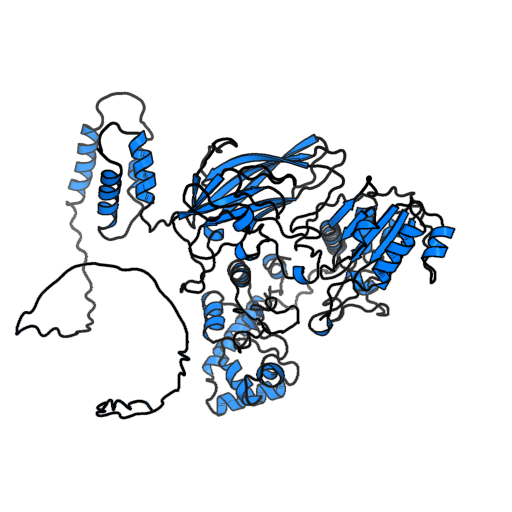OM 2115 C C . ASP A 1 274 ? -18.175 -21.892 22.069 1.00 88.69 274 ASP A C 1
ATOM 2117 O O . ASP A 1 274 ? -18.147 -21.643 23.271 1.00 88.69 274 ASP A O 1
ATOM 2121 N N . ALA A 1 275 ? -18.271 -20.914 21.161 1.00 90.44 275 ALA A N 1
ATOM 2122 C CA . ALA A 1 275 ? -18.342 -19.504 21.550 1.00 90.44 275 ALA A CA 1
ATOM 2123 C C . ALA A 1 275 ? -19.516 -19.226 22.512 1.00 90.44 275 ALA A C 1
ATOM 2125 O O . ALA A 1 275 ? -19.368 -18.494 23.492 1.00 90.44 275 ALA A O 1
ATOM 2126 N N . VAL A 1 276 ? -20.679 -19.847 22.277 1.00 91.94 276 VAL A N 1
ATOM 2127 C CA . VAL A 1 276 ? -21.842 -19.757 23.178 1.00 91.94 276 VAL A CA 1
ATOM 2128 C C . VAL A 1 276 ? -21.571 -20.427 24.526 1.00 91.94 276 VAL A C 1
ATOM 2130 O O . VAL A 1 276 ? -21.954 -19.887 25.562 1.00 91.94 276 VAL A O 1
ATOM 2133 N N . SER A 1 277 ? -20.910 -21.585 24.528 1.00 90.25 277 SER A N 1
ATOM 2134 C CA . SER A 1 277 ? -20.549 -22.312 25.750 1.00 90.25 277 SER A CA 1
ATOM 2135 C C . SER A 1 277 ? -19.547 -21.534 26.610 1.00 90.25 277 SER A C 1
ATOM 2137 O O . SER A 1 277 ? -19.727 -21.418 27.823 1.00 90.25 277 SER A O 1
ATOM 2139 N N . VAL A 1 278 ? -18.520 -20.960 25.979 1.00 89.19 278 VAL A N 1
ATOM 2140 C CA . VAL A 1 278 ? -17.490 -20.137 26.627 1.00 89.19 278 VAL A CA 1
ATOM 2141 C C . VAL A 1 278 ? -18.088 -18.867 27.226 1.00 89.19 278 VAL A C 1
ATOM 2143 O O . VAL A 1 278 ? -17.641 -18.441 28.299 1.00 89.19 278 VAL A O 1
ATOM 2146 N N . ASN A 1 279 ? -19.084 -18.282 26.547 1.00 90.50 279 ASN A N 1
ATOM 2147 C CA . ASN A 1 279 ? -19.718 -17.007 26.885 1.00 90.50 279 ASN A CA 1
ATOM 2148 C C . ASN A 1 279 ? -18.669 -15.902 27.151 1.00 90.50 279 ASN A C 1
ATOM 2150 O O . ASN A 1 279 ? -18.509 -15.463 28.296 1.00 90.50 279 ASN A O 1
ATOM 2154 N N . PRO A 1 280 ? -17.895 -15.510 26.121 1.00 92.50 280 PRO A N 1
ATOM 2155 C CA . PRO A 1 280 ? -16.825 -14.528 26.251 1.00 92.50 280 PRO A CA 1
ATOM 2156 C C . PRO A 1 280 ? -17.374 -13.102 26.400 1.00 92.50 280 PRO A C 1
ATOM 2158 O O . PRO A 1 280 ? -18.525 -12.830 26.064 1.00 92.50 280 PRO A O 1
ATOM 2161 N N . ASP A 1 281 ? -16.520 -12.174 26.831 1.00 92.44 281 ASP A N 1
ATOM 2162 C CA . ASP A 1 281 ? -16.813 -10.736 26.809 1.00 92.44 281 ASP A CA 1
ATOM 2163 C C . ASP A 1 281 ? -16.677 -10.157 25.387 1.00 92.44 281 ASP A C 1
ATOM 2165 O O . ASP A 1 281 ? -17.347 -9.183 25.031 1.00 92.44 281 ASP A O 1
ATOM 2169 N N . ALA A 1 282 ? -15.810 -10.761 24.566 1.00 94.56 282 ALA A N 1
ATOM 2170 C CA . ALA A 1 282 ? -15.589 -10.392 23.173 1.00 94.56 282 ALA A CA 1
ATOM 2171 C C . ALA A 1 282 ? -15.185 -11.597 22.307 1.00 94.56 282 ALA A C 1
ATOM 2173 O O . ALA A 1 282 ? -14.560 -12.551 22.770 1.00 94.56 282 ALA A O 1
ATOM 2174 N N . VAL A 1 283 ? -15.501 -11.523 21.018 1.00 95.69 283 VAL A N 1
ATOM 2175 C CA . VAL A 1 283 ? -15.080 -12.480 19.993 1.00 95.69 283 VAL A CA 1
ATOM 2176 C C . VAL A 1 283 ? -14.155 -11.770 19.015 1.00 95.69 283 VAL A C 1
ATOM 2178 O O . VAL A 1 283 ? -14.517 -10.730 18.466 1.00 95.69 283 VAL A O 1
ATOM 2181 N N . VAL A 1 284 ? -12.983 -12.346 18.759 1.00 96.38 284 VAL A N 1
ATOM 2182 C CA . VAL A 1 284 ? -12.063 -11.880 17.715 1.00 96.38 284 VAL A CA 1
ATOM 2183 C C . VAL A 1 284 ? -12.048 -12.903 16.588 1.00 96.38 284 VAL A C 1
ATOM 2185 O O . VAL A 1 284 ? -11.836 -14.090 16.825 1.00 96.38 284 VAL A O 1
ATOM 2188 N N . VAL A 1 285 ? -12.283 -12.452 15.357 1.00 96.69 285 VAL A N 1
ATOM 2189 C CA . VAL A 1 285 ? -12.319 -13.311 14.168 1.00 96.69 285 VAL A CA 1
ATOM 2190 C C . VAL A 1 285 ? -11.240 -12.866 13.183 1.00 96.69 285 VAL A C 1
ATOM 2192 O O . VAL A 1 285 ? -11.357 -11.809 12.560 1.00 96.69 285 VAL A O 1
ATOM 2195 N N . ALA A 1 286 ? -10.196 -13.679 13.026 1.00 96.75 286 ALA A N 1
ATOM 2196 C CA . ALA A 1 286 ? -9.133 -13.462 12.049 1.00 96.75 286 ALA A CA 1
ATOM 2197 C C . ALA A 1 286 ? -9.554 -13.997 10.670 1.00 96.75 286 ALA A C 1
ATOM 2199 O O . ALA A 1 286 ? -9.680 -15.208 10.463 1.00 96.75 286 ALA A O 1
ATOM 2200 N N . ILE A 1 287 ? -9.779 -13.085 9.726 1.00 97.12 287 ILE A N 1
ATOM 2201 C CA . ILE A 1 287 ? -10.296 -13.353 8.381 1.00 97.12 287 ILE A CA 1
ATOM 2202 C C . ILE A 1 287 ? -9.334 -12.854 7.301 1.00 97.12 287 ILE A C 1
ATOM 2204 O O . ILE A 1 287 ? -8.479 -12.011 7.554 1.00 97.12 287 ILE A O 1
ATOM 2208 N N . GLY A 1 288 ? -9.510 -13.335 6.071 1.00 96.75 288 GLY A N 1
ATOM 2209 C CA . GLY A 1 288 ? -8.792 -12.830 4.904 1.00 96.75 288 GLY A CA 1
ATOM 2210 C C . GLY A 1 288 ? -8.283 -13.920 3.965 1.00 96.75 288 GLY A C 1
ATOM 2211 O O . GLY A 1 288 ? -9.041 -14.825 3.594 1.00 96.75 288 GLY A O 1
ATOM 2212 N N . GLU A 1 289 ? -7.026 -13.803 3.532 1.00 96.69 289 GLU A N 1
ATOM 2213 C CA . GLU A 1 289 ? -6.431 -14.620 2.468 1.00 96.69 289 GLU A CA 1
ATOM 2214 C C . GLU A 1 289 ? -5.124 -15.303 2.900 1.00 96.69 289 GLU A C 1
ATOM 2216 O O . GLU A 1 289 ? -4.289 -14.712 3.577 1.00 96.69 289 GLU A O 1
ATOM 2221 N N . ASN A 1 290 ? -4.916 -16.539 2.436 1.00 94.88 290 ASN A N 1
ATOM 2222 C CA . ASN A 1 290 ? -3.605 -17.191 2.504 1.00 94.88 290 ASN A CA 1
ATOM 2223 C C . ASN A 1 290 ? -2.602 -16.523 1.546 1.00 94.88 290 ASN A C 1
ATOM 2225 O O . ASN A 1 290 ? -3.026 -15.851 0.601 1.00 94.88 290 ASN A O 1
ATOM 2229 N N . PRO A 1 291 ? -1.288 -16.750 1.729 1.00 95.62 291 PRO A N 1
ATOM 2230 C CA . PRO A 1 291 ? -0.260 -16.243 0.829 1.00 95.62 291 PRO A CA 1
ATOM 2231 C C . PRO A 1 291 ? -0.458 -16.644 -0.631 1.00 95.62 291 PRO A C 1
ATOM 2233 O O . PRO A 1 291 ? -0.922 -17.738 -0.953 1.00 95.62 291 PRO A O 1
ATOM 2236 N N . TYR A 1 292 ? -0.071 -15.733 -1.514 1.00 96.62 292 TYR A N 1
ATOM 2237 C CA . TYR A 1 292 ? -0.012 -15.930 -2.953 1.00 96.62 292 TYR A CA 1
ATOM 2238 C C . TYR A 1 292 ? 0.995 -14.943 -3.544 1.00 96.62 292 TYR A C 1
ATOM 2240 O O . TYR A 1 292 ? 1.232 -13.870 -2.984 1.00 96.62 292 TYR A O 1
ATOM 2248 N N . ALA A 1 293 ? 1.540 -15.265 -4.711 1.00 96.94 293 ALA A N 1
ATOM 2249 C CA . ALA A 1 293 ? 2.326 -14.327 -5.506 1.00 96.94 293 ALA A CA 1
ATOM 2250 C C . ALA A 1 293 ? 2.000 -14.479 -6.991 1.00 96.94 293 ALA A C 1
ATOM 2252 O O . ALA A 1 293 ? 1.794 -15.599 -7.460 1.00 96.94 293 ALA A O 1
ATOM 2253 N N . GLU A 1 294 ? 2.001 -13.355 -7.715 1.00 94.81 294 GLU A N 1
ATOM 2254 C CA . GLU A 1 294 ? 1.876 -13.294 -9.179 1.00 94.81 294 GLU A CA 1
ATOM 2255 C C . GLU A 1 294 ? 0.658 -14.071 -9.720 1.00 94.81 294 GLU A C 1
ATOM 2257 O O . GLU A 1 294 ? -0.393 -14.144 -9.082 1.00 94.81 294 GLU A O 1
ATOM 2262 N N . LYS A 1 295 ? 0.793 -14.651 -10.914 1.00 93.44 295 LYS A N 1
ATOM 2263 C CA . LYS A 1 295 ? -0.247 -15.353 -11.662 1.00 93.44 295 LYS A CA 1
ATOM 2264 C C . LYS A 1 295 ? -0.988 -16.449 -10.893 1.00 93.44 295 LYS A C 1
ATOM 2266 O O . LYS A 1 295 ? -2.203 -16.526 -11.054 1.00 93.44 295 LYS A O 1
ATOM 2271 N N . PRO A 1 296 ? -0.356 -17.284 -10.045 1.00 96.06 296 PRO A N 1
ATOM 2272 C CA . PRO A 1 296 ? -1.101 -18.193 -9.167 1.00 96.06 296 PRO A CA 1
ATOM 2273 C C . PRO A 1 296 ? -2.085 -17.499 -8.211 1.00 96.06 296 PRO A C 1
ATOM 2275 O O . PRO A 1 296 ? -3.084 -18.103 -7.827 1.00 96.06 296 PRO A O 1
ATOM 2278 N N . GLY A 1 297 ? -1.831 -16.236 -7.855 1.00 95.44 297 GLY A N 1
ATOM 2279 C CA . GLY A 1 297 ? -2.698 -15.406 -7.019 1.00 95.44 297 GLY A CA 1
ATOM 2280 C C . GLY A 1 297 ? -3.884 -14.769 -7.749 1.00 95.44 297 GLY A C 1
ATOM 2281 O O . GLY A 1 297 ? -4.659 -14.038 -7.122 1.00 95.44 297 GLY A O 1
ATOM 2282 N N . ASP A 1 298 ? -4.053 -15.020 -9.047 1.00 94.31 298 ASP A N 1
ATOM 2283 C CA . ASP A 1 298 ? -5.190 -14.541 -9.826 1.00 94.31 298 ASP A CA 1
ATOM 2284 C C . ASP A 1 298 ? -6.517 -15.138 -9.329 1.00 94.31 298 ASP A C 1
ATOM 2286 O O . ASP A 1 298 ? -6.719 -16.352 -9.274 1.00 94.31 298 ASP A O 1
ATOM 2290 N N . ILE A 1 299 ? -7.497 -14.275 -9.074 1.00 92.31 299 ILE A N 1
ATOM 2291 C CA . ILE A 1 299 ? -8.818 -14.658 -8.552 1.00 92.31 299 ILE A CA 1
ATOM 2292 C C . ILE A 1 299 ? -9.913 -14.479 -9.604 1.00 92.31 299 ILE A C 1
ATOM 2294 O O . ILE A 1 299 ? -9.752 -13.796 -10.613 1.00 92.31 299 ILE A O 1
ATOM 2298 N N . ARG A 1 300 ? -11.055 -15.139 -9.409 1.00 90.25 300 ARG A N 1
ATOM 2299 C CA . ARG A 1 300 ? -12.251 -14.970 -10.263 1.00 90.25 300 ARG A CA 1
ATOM 2300 C C . ARG A 1 300 ? -13.322 -14.085 -9.631 1.00 90.25 300 ARG A C 1
ATOM 2302 O O . ARG A 1 300 ? -14.273 -13.722 -10.307 1.00 90.25 300 ARG A O 1
ATOM 2309 N N . SER A 1 301 ? -13.167 -13.771 -8.350 1.00 90.62 301 SER A N 1
ATOM 2310 C CA . SER A 1 301 ? -14.097 -12.971 -7.563 1.00 90.62 301 SER A CA 1
ATOM 2311 C C . SER A 1 301 ? -13.337 -12.275 -6.440 1.00 90.62 301 SER A C 1
ATOM 2313 O O . SER A 1 301 ? -12.480 -12.910 -5.817 1.00 90.62 301 SER A O 1
ATOM 2315 N N . LEU A 1 302 ? -13.669 -11.006 -6.186 1.00 92.25 302 LEU A N 1
ATOM 2316 C CA . LEU A 1 302 ? -13.162 -10.210 -5.062 1.00 92.25 302 LEU A CA 1
ATOM 2317 C C . LEU A 1 302 ? -13.911 -10.480 -3.746 1.00 92.25 302 LEU A C 1
ATOM 2319 O O . LEU A 1 302 ? -13.440 -10.047 -2.701 1.00 92.25 302 LEU A O 1
ATOM 2323 N N . HIS A 1 303 ? -15.031 -11.209 -3.761 1.00 93.81 303 HIS A N 1
ATOM 2324 C CA . HIS A 1 303 ? -15.756 -11.595 -2.541 1.00 93.81 303 HIS A CA 1
ATOM 2325 C C . HIS A 1 303 ? -14.908 -12.496 -1.662 1.00 93.81 303 HIS A C 1
ATOM 2327 O O . HIS A 1 303 ? -14.376 -13.491 -2.153 1.00 93.81 303 HIS A O 1
ATOM 2333 N N . LEU A 1 304 ? -14.773 -12.175 -0.377 1.00 93.56 304 LEU A N 1
ATOM 2334 C CA . LEU A 1 304 ? -14.150 -13.084 0.584 1.00 93.56 304 LEU A CA 1
ATOM 2335 C C . LEU A 1 304 ? -14.824 -14.478 0.523 1.00 93.56 304 LEU A C 1
ATOM 2337 O O . LEU A 1 304 ? -16.017 -14.552 0.221 1.00 93.56 304 LEU A O 1
ATOM 2341 N N . PRO A 1 305 ? -14.104 -15.597 0.755 1.00 92.19 305 PRO A N 1
ATOM 2342 C CA . PRO A 1 305 ? -14.742 -16.912 0.807 1.00 92.19 305 PRO A CA 1
ATOM 2343 C C . PRO A 1 305 ? -15.966 -16.912 1.733 1.00 92.19 305 PRO A C 1
ATOM 2345 O O . PRO A 1 305 ? -15.861 -16.496 2.888 1.00 92.19 305 PRO A O 1
ATOM 2348 N N . SER A 1 306 ? -17.115 -17.388 1.235 1.00 92.50 306 SER A N 1
ATOM 2349 C CA . SER A 1 306 ? -18.403 -17.243 1.935 1.00 92.50 306 SER A CA 1
ATOM 2350 C C . SER A 1 306 ? -18.419 -17.897 3.314 1.00 92.50 306 SER A C 1
ATOM 2352 O O . SER A 1 306 ? -19.104 -17.420 4.207 1.00 92.50 306 SER A O 1
ATOM 2354 N N . SER A 1 307 ? -17.603 -18.931 3.532 1.00 91.88 307 SER A N 1
ATOM 2355 C CA . SER A 1 307 ? -17.446 -19.570 4.841 1.00 91.88 307 SER A CA 1
ATOM 2356 C C . SER A 1 307 ? -17.013 -18.592 5.939 1.00 91.88 307 SER A C 1
ATOM 2358 O O . SER A 1 307 ? -17.386 -18.771 7.094 1.00 91.88 307 SER A O 1
ATOM 2360 N N . GLN A 1 308 ? -16.240 -17.553 5.602 1.00 94.50 308 GLN A N 1
ATOM 2361 C CA . GLN A 1 308 ? -15.783 -16.553 6.570 1.00 94.50 308 GLN A CA 1
ATOM 2362 C C . GLN A 1 308 ? -16.882 -15.527 6.891 1.00 94.50 308 GLN A C 1
ATOM 2364 O O . GLN A 1 308 ? -17.077 -15.195 8.060 1.00 94.50 308 GLN A O 1
ATOM 2369 N N . SER A 1 309 ? -17.644 -15.065 5.890 1.00 94.00 309 SER A N 1
ATOM 2370 C CA . SER A 1 309 ? -18.788 -14.170 6.130 1.00 94.00 309 SER A CA 1
ATOM 2371 C C . SER A 1 309 ? -19.941 -14.892 6.835 1.00 94.00 309 SER A C 1
ATOM 2373 O O . SER A 1 309 ? -20.541 -14.347 7.760 1.00 94.00 309 SER A O 1
ATOM 2375 N N . GLU A 1 310 ? -20.205 -16.151 6.479 1.00 94.31 310 GLU A N 1
ATOM 2376 C CA . GLU A 1 310 ? -21.164 -17.021 7.169 1.00 94.31 310 GLU A CA 1
ATOM 2377 C C . GLU A 1 310 ? -20.787 -17.249 8.636 1.00 94.31 310 GLU A C 1
ATOM 2379 O O . GLU A 1 310 ? -21.665 -17.173 9.495 1.00 94.31 310 GLU A O 1
ATOM 2384 N N . LEU A 1 311 ? -19.502 -17.467 8.944 1.00 93.31 311 LEU A N 1
ATOM 2385 C CA . LEU A 1 311 ? -19.032 -17.605 10.323 1.00 93.31 311 LEU A CA 1
ATOM 2386 C C . LEU A 1 311 ? -19.379 -16.367 11.162 1.00 93.31 311 LEU A C 1
ATOM 2388 O O . LEU A 1 311 ? -19.996 -16.499 12.218 1.00 93.31 311 LEU A O 1
ATOM 2392 N N . ILE A 1 312 ? -19.032 -15.170 10.682 1.00 96.44 312 ILE A N 1
ATOM 2393 C CA . ILE A 1 312 ? -19.300 -13.912 11.399 1.00 96.44 312 ILE A CA 1
ATOM 2394 C C . ILE A 1 312 ? -20.805 -13.685 11.570 1.00 96.44 312 ILE A C 1
ATOM 2396 O O . ILE A 1 312 ? -21.257 -13.338 12.662 1.00 96.44 312 ILE A O 1
ATOM 2400 N N . ARG A 1 313 ? -21.599 -13.938 10.523 1.00 96.88 313 ARG A N 1
ATOM 2401 C CA . ARG A 1 313 ? -23.062 -13.829 10.587 1.00 96.88 313 ARG A CA 1
ATOM 2402 C C . ARG A 1 313 ? -23.653 -14.770 11.637 1.00 96.88 313 ARG A C 1
ATOM 2404 O O . ARG A 1 313 ? -24.502 -14.357 12.423 1.00 96.88 313 ARG A O 1
ATOM 2411 N N . ASN A 1 314 ? -23.203 -16.023 11.671 1.00 95.75 314 ASN A N 1
ATOM 2412 C CA . ASN A 1 314 ? -23.696 -17.014 12.625 1.00 95.75 314 ASN A CA 1
ATOM 2413 C C . ASN A 1 314 ? -23.281 -16.669 14.064 1.00 95.75 314 ASN A C 1
ATOM 2415 O O . ASN A 1 314 ? -24.099 -16.798 14.974 1.00 95.75 314 ASN A O 1
ATOM 2419 N N . LEU A 1 315 ? -22.056 -16.168 14.269 1.00 96.00 315 LEU A N 1
ATOM 2420 C CA . LEU A 1 315 ? -21.600 -15.662 15.567 1.00 96.00 315 LEU A CA 1
ATOM 2421 C C . LEU A 1 315 ? -22.458 -14.485 16.040 1.00 96.00 315 LEU A C 1
ATOM 2423 O O . LEU A 1 315 ? -22.945 -14.515 17.166 1.00 96.00 315 LEU A O 1
ATOM 2427 N N . ARG A 1 316 ? -22.727 -13.493 15.178 1.00 97.50 316 ARG A N 1
ATOM 2428 C CA . ARG A 1 316 ? -23.608 -12.363 15.520 1.00 97.50 316 ARG A CA 1
ATOM 2429 C C . ARG A 1 316 ? -25.020 -12.818 15.884 1.00 97.50 316 ARG A C 1
ATOM 2431 O O . ARG A 1 316 ? -25.600 -12.298 16.831 1.00 97.50 316 ARG A O 1
ATOM 2438 N N . GLN A 1 317 ? -25.583 -13.782 15.155 1.00 97.75 317 GLN A N 1
ATOM 2439 C CA . GLN A 1 317 ? -26.914 -14.317 15.459 1.00 97.75 317 GLN A CA 1
ATOM 2440 C C . GLN A 1 317 ? -26.960 -15.052 16.803 1.00 97.75 317 GLN A C 1
ATOM 2442 O O . GLN A 1 317 ? -27.945 -14.929 17.530 1.00 97.75 317 GLN A O 1
ATOM 2447 N N . ALA A 1 318 ? -25.919 -15.820 17.127 1.00 97.00 318 ALA A N 1
ATOM 2448 C CA . ALA A 1 318 ? -25.842 -16.583 18.368 1.00 97.00 318 ALA A CA 1
ATOM 2449 C C . ALA A 1 318 ? -25.491 -15.715 19.589 1.00 97.00 318 ALA A C 1
ATOM 2451 O O . ALA A 1 318 ? -25.940 -16.008 20.696 1.00 97.00 318 ALA A O 1
ATOM 2452 N N . LEU A 1 319 ? -24.715 -14.647 19.385 1.00 96.81 319 LEU A N 1
ATOM 2453 C CA . LEU A 1 319 ? -24.181 -13.761 20.419 1.00 96.81 319 LEU A CA 1
ATOM 2454 C C . LEU A 1 319 ? -24.508 -12.284 20.106 1.00 96.81 319 LEU A C 1
ATOM 2456 O O . LEU A 1 319 ? -23.602 -11.489 19.852 1.00 96.81 319 LEU A O 1
ATOM 2460 N N . PRO A 1 320 ? -25.794 -11.884 20.111 1.00 96.50 320 PRO A N 1
ATOM 2461 C CA . PRO A 1 320 ? -26.213 -10.556 19.654 1.00 96.50 320 PRO A CA 1
ATOM 2462 C C . PRO A 1 320 ? -25.610 -9.405 20.470 1.00 96.50 320 PRO A C 1
ATOM 2464 O O . PRO A 1 320 ? -25.311 -8.361 19.893 1.00 96.50 320 PRO A O 1
ATOM 2467 N N . ASP A 1 321 ? -25.392 -9.612 21.772 1.00 95.81 321 ASP A N 1
ATOM 2468 C CA . ASP A 1 321 ? -24.927 -8.582 22.713 1.00 95.81 321 ASP A CA 1
ATOM 2469 C C . ASP A 1 321 ? -23.403 -8.587 22.939 1.00 95.81 321 ASP A C 1
ATOM 2471 O O . ASP A 1 321 ? -22.874 -7.692 23.601 1.00 95.81 321 ASP A O 1
ATOM 2475 N N . ILE A 1 322 ? -22.685 -9.582 22.404 1.00 96.44 322 ILE A N 1
ATOM 2476 C CA . ILE A 1 322 ? -21.228 -9.691 22.554 1.00 96.44 322 ILE A CA 1
ATOM 2477 C C . ILE A 1 322 ? -20.527 -8.868 21.475 1.00 96.44 322 ILE A C 1
ATOM 2479 O O . ILE A 1 322 ? -20.988 -8.770 20.333 1.00 96.44 322 ILE A O 1
ATOM 2483 N N . LYS A 1 323 ? -19.388 -8.273 21.844 1.00 97.38 323 LYS A N 1
ATOM 2484 C CA . LYS A 1 323 ? -18.544 -7.529 20.911 1.00 97.38 323 LYS A CA 1
ATOM 2485 C C . LYS A 1 323 ? -17.865 -8.476 19.937 1.00 97.38 323 LYS A C 1
ATOM 2487 O O . LYS A 1 323 ? -17.178 -9.395 20.365 1.00 97.38 323 LYS A O 1
ATOM 2492 N N . ILE A 1 324 ? -18.039 -8.240 18.638 1.00 98.25 324 ILE A N 1
ATOM 2493 C CA . ILE A 1 324 ? -17.370 -9.014 17.586 1.00 98.25 324 ILE A CA 1
ATOM 2494 C C . ILE A 1 324 ? -16.391 -8.102 16.856 1.00 98.25 324 ILE A C 1
ATOM 2496 O O . ILE A 1 324 ? -16.788 -7.091 16.280 1.00 98.25 324 ILE A O 1
ATOM 2500 N N . ILE A 1 325 ? -15.117 -8.472 16.873 1.00 98.50 325 ILE A N 1
ATOM 2501 C CA . ILE A 1 325 ? -14.023 -7.743 16.242 1.00 98.50 325 ILE A CA 1
ATOM 2502 C C . ILE A 1 325 ? -13.492 -8.590 15.089 1.00 98.50 325 ILE A C 1
ATOM 2504 O O . ILE A 1 325 ? -13.060 -9.723 15.300 1.00 98.50 325 ILE A O 1
ATOM 2508 N N . ALA A 1 326 ? -13.500 -8.050 13.874 1.00 98.50 326 ALA A N 1
ATOM 2509 C CA . ALA A 1 326 ? -12.845 -8.683 12.735 1.00 98.50 326 ALA A CA 1
ATOM 2510 C C . ALA A 1 326 ? -11.429 -8.129 12.548 1.00 98.50 326 ALA A C 1
ATOM 2512 O O . ALA A 1 326 ? -11.220 -6.915 12.523 1.00 98.50 326 ALA A O 1
ATOM 2513 N N . VAL A 1 327 ? -10.466 -9.035 12.382 1.00 98.56 327 VAL A N 1
ATOM 2514 C CA . VAL A 1 327 ? -9.086 -8.724 11.998 1.00 98.56 327 VAL A CA 1
ATOM 2515 C C . VAL A 1 327 ? -8.867 -9.268 10.596 1.00 98.56 327 VAL A C 1
ATOM 2517 O O . VAL A 1 327 ? -8.871 -10.479 10.389 1.00 98.56 327 VAL A O 1
ATOM 2520 N N . TYR A 1 328 ? -8.700 -8.378 9.626 1.00 98.56 328 TYR A N 1
ATOM 2521 C CA . TYR A 1 328 ? -8.470 -8.727 8.234 1.00 98.56 328 TYR A CA 1
ATOM 2522 C C . TYR A 1 328 ? -6.979 -8.739 7.893 1.00 98.56 328 TYR A C 1
ATOM 2524 O O . TYR A 1 328 ? -6.294 -7.721 8.026 1.00 98.56 328 TYR A O 1
ATOM 2532 N N . VAL A 1 329 ? -6.521 -9.877 7.374 1.00 98.31 329 VAL A N 1
ATOM 2533 C CA . VAL A 1 329 ? -5.156 -10.117 6.893 1.00 98.31 329 VAL A CA 1
ATOM 2534 C C . VAL A 1 329 ? -5.219 -10.550 5.427 1.00 98.31 329 VAL A C 1
ATOM 2536 O O . VAL A 1 329 ? -5.826 -11.562 5.084 1.00 98.31 329 VAL A O 1
ATOM 2539 N N . GLY A 1 330 ? -4.594 -9.799 4.529 1.00 96.94 330 GLY A N 1
ATOM 2540 C CA . GLY A 1 330 ? -4.604 -10.131 3.108 1.00 96.94 330 GLY A CA 1
ATOM 2541 C C . GLY A 1 330 ? -3.925 -9.081 2.243 1.00 96.94 330 GLY A C 1
ATOM 2542 O O . GLY A 1 330 ? -3.844 -7.907 2.599 1.00 96.94 330 GLY A O 1
ATOM 2543 N N . GLY A 1 331 ? -3.449 -9.500 1.071 1.00 96.00 331 GLY A N 1
ATOM 2544 C CA . GLY A 1 331 ? -2.671 -8.638 0.178 1.00 96.00 331 GLY A CA 1
ATOM 2545 C C . GLY A 1 331 ? -3.502 -7.734 -0.737 1.00 96.00 331 GLY A C 1
ATOM 2546 O O . GLY A 1 331 ? -2.930 -6.981 -1.520 1.00 96.00 331 GLY A O 1
ATOM 2547 N N . ARG A 1 332 ? -4.837 -7.825 -0.707 1.00 94.44 332 ARG A N 1
ATOM 2548 C CA . ARG A 1 332 ? -5.741 -7.012 -1.540 1.00 94.44 332 ARG A CA 1
ATOM 2549 C C . ARG A 1 332 ? -7.055 -6.716 -0.805 1.00 94.44 332 ARG A C 1
ATOM 2551 O O . ARG A 1 332 ? -7.397 -7.464 0.108 1.00 94.44 332 ARG A O 1
ATOM 2558 N N . PRO A 1 333 ? -7.826 -5.689 -1.195 1.00 94.50 333 PRO A N 1
ATOM 2559 C CA . PRO A 1 333 ? -9.097 -5.385 -0.554 1.00 94.50 333 PRO A CA 1
ATOM 2560 C C . PRO A 1 333 ? -10.205 -6.295 -1.110 1.00 94.50 333 PRO A C 1
ATOM 2562 O O . PRO A 1 333 ? -10.497 -6.293 -2.309 1.00 94.50 333 PRO A O 1
ATOM 2565 N N . ARG A 1 334 ? -10.805 -7.118 -0.243 1.00 95.06 334 ARG A N 1
ATOM 2566 C CA . ARG A 1 334 ? -11.913 -8.024 -0.599 1.00 95.06 334 ARG A CA 1
ATOM 2567 C C . ARG A 1 334 ? -13.251 -7.330 -0.423 1.00 95.06 334 ARG A C 1
ATOM 2569 O O . ARG A 1 334 ? -13.404 -6.475 0.441 1.00 95.06 334 ARG A O 1
ATOM 2576 N N . ILE A 1 335 ? -14.248 -7.758 -1.186 1.00 94.31 335 ILE A N 1
ATOM 2577 C CA . ILE A 1 335 ? -15.635 -7.415 -0.872 1.00 94.31 335 ILE A CA 1
ATOM 2578 C C . ILE A 1 335 ? -16.000 -8.189 0.389 1.00 94.31 335 ILE A C 1
ATOM 2580 O O . ILE A 1 335 ? -15.838 -9.412 0.441 1.00 94.31 335 ILE A O 1
ATOM 2584 N N . LEU A 1 336 ? -16.439 -7.449 1.400 1.00 93.19 336 LEU A N 1
ATOM 2585 C CA . LEU A 1 336 ? -16.716 -7.972 2.734 1.00 93.19 336 LEU A CA 1
ATOM 2586 C C . LEU A 1 336 ? -18.185 -8.368 2.923 1.00 93.19 336 LEU A C 1
ATOM 2588 O O . LEU A 1 336 ? -18.547 -8.834 3.997 1.00 93.19 336 LEU A O 1
ATOM 2592 N N . ASP A 1 337 ? -19.014 -8.224 1.888 1.00 84.56 337 ASP A N 1
ATOM 2593 C CA . ASP A 1 337 ? -20.445 -8.531 1.922 1.00 84.56 337 ASP A CA 1
ATOM 2594 C C . ASP A 1 337 ? -21.121 -7.884 3.146 1.00 84.56 337 ASP A C 1
ATOM 2596 O O . ASP A 1 337 ? -21.029 -6.673 3.327 1.00 84.56 337 ASP A O 1
ATOM 2600 N N . ASP A 1 338 ? -21.774 -8.670 4.000 1.00 88.94 338 ASP A N 1
ATOM 2601 C CA . ASP A 1 338 ? -22.449 -8.215 5.216 1.00 88.94 338 ASP A CA 1
ATOM 2602 C C . ASP A 1 338 ? -21.573 -8.294 6.478 1.00 88.94 338 ASP A C 1
ATOM 2604 O O . ASP A 1 338 ? -22.067 -8.061 7.581 1.00 88.94 338 ASP A O 1
ATOM 2608 N N . ILE A 1 339 ? -20.274 -8.602 6.365 1.00 95.81 339 ILE A N 1
ATOM 2609 C CA . ILE A 1 339 ? -19.369 -8.690 7.527 1.00 95.81 339 ILE A CA 1
ATOM 2610 C C . ILE A 1 339 ? -19.372 -7.379 8.312 1.00 95.81 339 ILE A C 1
ATOM 2612 O O . ILE A 1 339 ? -19.501 -7.401 9.534 1.00 95.81 339 ILE A O 1
ATOM 2616 N N . VAL A 1 340 ? -19.267 -6.242 7.615 1.00 95.50 340 VAL A N 1
ATOM 2617 C CA . VAL A 1 340 ? -19.148 -4.914 8.239 1.00 95.50 340 VAL A CA 1
ATOM 2618 C C . VAL A 1 340 ? -20.360 -4.589 9.115 1.00 95.50 340 VAL A C 1
ATOM 2620 O O . VAL A 1 340 ? -20.199 -3.985 10.174 1.00 95.50 340 VAL A O 1
ATOM 2623 N N . ASP A 1 341 ? -21.553 -5.046 8.737 1.00 95.12 341 ASP A N 1
ATOM 2624 C CA . ASP A 1 341 ? -22.786 -4.838 9.507 1.00 95.12 341 ASP A CA 1
ATOM 2625 C C . ASP A 1 341 ? -22.887 -5.761 10.734 1.00 95.12 341 ASP A C 1
ATOM 2627 O O . ASP A 1 341 ? -23.620 -5.467 11.676 1.00 95.12 341 ASP A O 1
ATOM 2631 N N . ASN A 1 342 ? -22.146 -6.873 10.748 1.00 97.94 342 ASN A N 1
ATOM 2632 C CA . ASN A 1 342 ? -22.210 -7.887 11.803 1.00 97.94 342 ASN A CA 1
ATOM 2633 C C . ASN A 1 342 ? -21.086 -7.771 12.850 1.00 97.94 342 ASN A C 1
ATOM 2635 O O . ASN A 1 342 ? -21.114 -8.487 13.856 1.00 97.94 342 ASN A O 1
ATOM 2639 N N . VAL A 1 343 ? -20.124 -6.864 12.668 1.00 98.44 343 VAL A N 1
ATOM 2640 C CA . VAL A 1 343 ? -19.003 -6.635 13.599 1.00 98.44 343 VAL A CA 1
ATOM 2641 C C . VAL A 1 343 ? -19.105 -5.273 14.279 1.00 98.44 343 VAL A C 1
ATOM 2643 O O . VAL A 1 343 ? -19.587 -4.314 13.683 1.00 98.44 343 VAL A O 1
ATOM 2646 N N . ASP A 1 344 ? -18.641 -5.168 15.521 1.00 98.62 344 ASP A N 1
ATOM 2647 C CA . ASP A 1 344 ? -18.527 -3.895 16.240 1.00 98.62 344 ASP A CA 1
ATOM 2648 C C . ASP A 1 344 ? -17.239 -3.154 15.861 1.00 98.62 344 ASP A C 1
ATOM 2650 O O . ASP A 1 344 ? -17.225 -1.928 15.815 1.00 98.62 344 ASP A O 1
ATOM 2654 N N . ALA A 1 345 ? -16.159 -3.880 15.560 1.00 98.69 345 ALA A N 1
ATOM 2655 C CA . ALA A 1 345 ? -14.896 -3.288 15.133 1.00 98.69 345 ALA A CA 1
ATOM 2656 C C . ALA A 1 345 ? -14.252 -4.054 13.974 1.00 98.69 345 ALA A C 1
ATOM 2658 O O . ALA A 1 345 ? -14.433 -5.264 13.827 1.00 98.69 345 ALA A O 1
ATOM 2659 N N . MET A 1 346 ? -13.487 -3.328 13.158 1.00 98.50 346 MET A N 1
ATOM 2660 C CA . MET A 1 346 ? -12.774 -3.858 11.997 1.00 98.50 346 MET A CA 1
ATOM 2661 C C . MET A 1 346 ? -11.358 -3.295 11.968 1.00 98.50 346 MET A C 1
ATOM 2663 O O . MET A 1 346 ? -11.170 -2.081 11.866 1.00 98.50 346 MET A O 1
ATOM 2667 N N . VAL A 1 347 ? -10.379 -4.191 12.017 1.00 98.56 347 VAL A N 1
ATOM 2668 C CA . VAL A 1 347 ? -8.952 -3.890 11.899 1.00 98.56 347 VAL A CA 1
ATOM 2669 C C . VAL A 1 347 ? -8.423 -4.529 10.619 1.00 98.56 347 VAL A C 1
ATOM 2671 O O . VAL A 1 347 ? -8.703 -5.692 10.347 1.00 98.56 347 VAL A O 1
ATOM 2674 N N . VAL A 1 348 ? -7.646 -3.787 9.836 1.00 98.25 348 VAL A N 1
ATOM 2675 C CA . VAL A 1 348 ? -6.975 -4.260 8.620 1.00 98.25 348 VAL A CA 1
ATOM 2676 C C . VAL A 1 348 ? -5.471 -4.148 8.827 1.00 98.25 348 VAL A C 1
ATOM 2678 O O . VAL A 1 348 ? -4.959 -3.052 9.033 1.00 98.25 348 VAL A O 1
ATOM 2681 N N . SER A 1 349 ? -4.752 -5.264 8.744 1.00 97.06 349 SER A N 1
ATOM 2682 C CA . SER A 1 349 ? -3.287 -5.290 8.884 1.00 97.06 349 SER A CA 1
ATOM 2683 C C . SER A 1 349 ? -2.546 -5.533 7.568 1.00 97.06 349 SER A C 1
ATOM 2685 O O . SER A 1 349 ? -1.320 -5.485 7.539 1.00 97.06 349 SER A O 1
ATOM 2687 N N . PHE A 1 350 ? -3.273 -5.794 6.477 1.00 97.50 350 PHE A N 1
ATOM 2688 C CA . PHE A 1 350 ? -2.711 -6.266 5.210 1.00 97.50 350 PHE A CA 1
ATOM 2689 C C . PHE A 1 350 ? -1.817 -7.501 5.409 1.00 97.50 350 PHE A C 1
ATOM 2691 O O . PHE A 1 350 ? -2.328 -8.560 5.761 1.00 97.50 350 PHE A O 1
ATOM 2698 N N . LEU A 1 351 ? -0.511 -7.373 5.167 1.00 97.25 351 LEU A N 1
ATOM 2699 C CA . LEU A 1 351 ? 0.502 -8.418 5.317 1.00 97.25 351 LEU A CA 1
ATOM 2700 C C . LEU A 1 351 ? 1.619 -7.863 6.224 1.00 97.25 351 LEU A C 1
ATOM 2702 O O . LEU A 1 351 ? 2.633 -7.379 5.717 1.00 97.25 351 LEU A O 1
ATOM 2706 N N . PRO A 1 352 ? 1.414 -7.840 7.554 1.00 96.31 352 PRO A N 1
ATOM 2707 C CA . PRO A 1 352 ? 2.274 -7.124 8.505 1.00 96.31 352 PRO A CA 1
ATOM 2708 C C . PRO A 1 352 ? 3.627 -7.807 8.790 1.00 96.31 352 PRO A C 1
ATOM 2710 O O . PRO A 1 352 ? 4.419 -7.299 9.581 1.00 96.31 352 PRO A O 1
ATOM 2713 N N . GLY A 1 353 ? 3.905 -8.954 8.170 1.00 94.31 353 GLY A N 1
ATOM 2714 C CA . GLY A 1 353 ? 5.142 -9.709 8.350 1.00 94.31 353 GLY A CA 1
ATOM 2715 C C . GLY A 1 353 ? 5.198 -10.518 9.655 1.00 94.31 353 GLY A C 1
ATOM 2716 O O . GLY A 1 353 ? 4.190 -10.652 10.355 1.00 94.31 353 GLY A O 1
ATOM 2717 N N . PRO A 1 354 ? 6.378 -11.073 9.997 1.00 91.19 354 PRO A N 1
ATOM 2718 C CA . PRO A 1 354 ? 6.536 -12.008 11.117 1.00 91.19 354 PRO A CA 1
ATOM 2719 C C . PRO A 1 354 ? 6.151 -11.443 12.492 1.00 91.19 354 PRO A C 1
ATOM 2721 O O . PRO A 1 354 ? 5.586 -12.159 13.316 1.00 91.19 354 PRO A O 1
ATOM 2724 N N . SER A 1 355 ? 6.395 -10.152 12.736 1.00 92.25 355 SER A N 1
ATOM 2725 C CA . SER A 1 355 ? 6.027 -9.472 13.991 1.00 92.25 355 SER A CA 1
ATOM 2726 C C . SER A 1 355 ? 4.577 -8.967 14.009 1.00 92.25 355 SER A C 1
ATOM 2728 O O . SER A 1 355 ? 4.166 -8.249 14.924 1.00 92.25 355 SER A O 1
ATOM 2730 N N . GLY A 1 356 ? 3.790 -9.321 12.991 1.00 94.94 356 GLY A N 1
ATOM 2731 C CA . GLY A 1 356 ? 2.443 -8.817 12.783 1.00 94.94 356 GLY A CA 1
ATOM 2732 C C . GLY A 1 356 ? 1.430 -9.237 13.841 1.00 94.94 356 GLY A C 1
ATOM 2733 O O . GLY A 1 356 ? 0.562 -8.436 14.181 1.00 94.94 356 GLY A O 1
ATOM 2734 N N . GLY A 1 357 ? 1.539 -10.450 14.392 1.00 95.62 357 GLY A N 1
ATOM 2735 C CA . GLY A 1 357 ? 0.634 -10.928 15.440 1.00 95.62 357 GLY A CA 1
ATOM 2736 C C . GLY A 1 357 ? 0.684 -10.054 16.691 1.00 95.62 357 GLY A C 1
ATOM 2737 O O . GLY A 1 357 ? -0.346 -9.572 17.164 1.00 95.62 357 GLY A O 1
ATOM 2738 N N . GLU A 1 358 ? 1.889 -9.769 17.187 1.00 94.50 358 GLU A N 1
ATOM 2739 C CA . GLU A 1 358 ? 2.078 -8.879 18.330 1.00 94.50 358 GLU A CA 1
ATOM 2740 C C . GLU A 1 358 ? 1.687 -7.430 18.011 1.00 94.50 358 GLU A C 1
ATOM 2742 O O . GLU A 1 358 ? 1.050 -6.783 18.838 1.00 94.50 358 GLU A O 1
ATOM 2747 N N . ALA A 1 359 ? 2.000 -6.928 16.812 1.00 96.25 359 ALA A N 1
ATOM 2748 C CA . ALA A 1 359 ? 1.600 -5.587 16.384 1.00 96.25 359 ALA A CA 1
ATOM 2749 C C . ALA A 1 359 ? 0.070 -5.405 16.352 1.00 96.25 359 ALA A C 1
ATOM 2751 O O . ALA A 1 359 ? -0.451 -4.389 16.814 1.00 96.25 359 ALA A O 1
ATOM 2752 N N . ILE A 1 360 ? -0.662 -6.406 15.850 1.00 97.88 360 ILE A N 1
ATOM 2753 C CA . ILE A 1 360 ? -2.129 -6.436 15.885 1.00 97.88 360 ILE A CA 1
ATOM 2754 C C . ILE A 1 360 ? -2.611 -6.443 17.337 1.00 97.88 360 ILE A C 1
ATOM 2756 O O . ILE A 1 360 ? -3.477 -5.647 17.696 1.00 97.88 360 ILE A O 1
ATOM 2760 N N . ALA A 1 361 ? -2.041 -7.301 18.186 1.00 95.88 361 ALA A N 1
ATOM 2761 C CA . ALA A 1 361 ? -2.422 -7.378 19.590 1.00 95.88 361 ALA A CA 1
ATOM 2762 C C . ALA A 1 361 ? -2.188 -6.047 20.328 1.00 95.88 361 ALA A C 1
ATOM 2764 O O . ALA A 1 361 ? -3.078 -5.609 21.056 1.00 95.88 361 ALA A O 1
ATOM 2765 N N . ASP A 1 362 ? -1.058 -5.371 20.086 1.00 96.00 362 ASP A N 1
ATOM 2766 C CA . ASP A 1 362 ? -0.737 -4.049 20.643 1.00 96.00 362 ASP A CA 1
ATOM 2767 C C . ASP A 1 362 ? -1.808 -3.005 20.287 1.00 96.00 362 ASP A C 1
ATOM 2769 O O . ASP A 1 362 ? -2.195 -2.204 21.143 1.00 96.00 362 ASP A O 1
ATOM 2773 N N . VAL A 1 363 ? -2.339 -3.038 19.060 1.00 97.62 363 VAL A N 1
ATOM 2774 C CA . VAL A 1 363 ? -3.474 -2.192 18.661 1.00 97.62 363 VAL A CA 1
ATOM 2775 C C . VAL A 1 363 ? -4.744 -2.601 19.400 1.00 97.62 363 VAL A C 1
ATOM 2777 O O . VAL A 1 363 ? -5.413 -1.738 19.967 1.00 97.62 363 VAL A O 1
ATOM 2780 N N . LEU A 1 364 ? -5.075 -3.894 19.456 1.00 97.25 364 LEU A N 1
ATOM 2781 C CA . LEU A 1 364 ? -6.306 -4.378 20.095 1.00 97.25 364 LEU A CA 1
ATOM 2782 C C . LEU A 1 364 ? -6.383 -4.039 21.593 1.00 97.25 364 LEU A C 1
ATOM 2784 O O . LEU A 1 364 ? -7.474 -3.739 22.076 1.00 97.25 364 LEU A O 1
ATOM 2788 N N . VAL A 1 365 ? -5.257 -4.040 22.320 1.00 95.19 365 VAL A N 1
ATOM 2789 C CA . VAL A 1 365 ? -5.197 -3.627 23.742 1.00 95.19 365 VAL A CA 1
ATOM 2790 C C . VAL A 1 365 ? -4.979 -2.126 23.952 1.00 95.19 365 VAL A C 1
ATOM 2792 O O . VAL A 1 365 ? -4.945 -1.664 25.092 1.00 95.19 365 VAL A O 1
ATOM 2795 N N . GLY A 1 366 ? -4.797 -1.347 22.883 1.00 95.38 366 GLY A N 1
ATOM 2796 C CA . GLY A 1 366 ? -4.535 0.092 22.980 1.00 95.38 366 GLY A CA 1
ATOM 2797 C C . GLY A 1 366 ? -3.135 0.452 23.467 1.00 95.38 366 GLY A C 1
ATOM 2798 O O . GLY A 1 366 ? -2.910 1.588 23.877 1.00 95.38 366 GLY A O 1
ATOM 2799 N N . GLN A 1 367 ? -2.189 -0.490 23.419 1.00 94.75 367 GLN A N 1
ATOM 2800 C CA . GLN A 1 367 ? -0.773 -0.195 23.629 1.00 94.75 367 GLN A CA 1
ATOM 2801 C C . GLN A 1 367 ? -0.226 0.659 22.475 1.00 94.75 367 GLN A C 1
ATOM 2803 O O . GLN A 1 367 ? 0.568 1.568 22.714 1.00 94.75 367 GLN A O 1
ATOM 2808 N N . THR A 1 368 ? -0.704 0.406 21.254 1.00 95.50 368 THR A N 1
ATOM 2809 C CA . THR A 1 368 ? -0.524 1.284 20.095 1.00 95.50 368 THR A CA 1
ATOM 2810 C C . THR A 1 368 ? -1.861 1.931 19.751 1.00 95.50 368 THR A C 1
ATOM 2812 O O . THR A 1 368 ? -2.849 1.236 19.511 1.00 95.50 368 THR A O 1
ATOM 2815 N N . ASN A 1 369 ? -1.898 3.263 19.701 1.00 97.75 369 ASN A N 1
ATOM 2816 C CA . ASN A 1 369 ? -3.031 3.994 19.141 1.00 97.75 369 ASN A CA 1
ATOM 2817 C C . ASN A 1 369 ? -2.905 4.005 17.603 1.00 97.75 369 ASN A C 1
ATOM 2819 O O . ASN A 1 369 ? -1.909 4.535 17.106 1.00 97.75 369 ASN A O 1
ATOM 2823 N N . PRO A 1 370 ? -3.845 3.410 16.842 1.00 97.25 370 PRO A N 1
ATOM 2824 C CA . PRO A 1 370 ? -3.731 3.340 15.392 1.00 97.25 370 PRO A CA 1
ATOM 2825 C C . PRO A 1 370 ? -3.826 4.736 14.762 1.00 97.25 370 PRO A C 1
ATOM 2827 O O . PRO A 1 370 ? -4.691 5.539 15.107 1.00 97.25 370 PRO A O 1
ATOM 2830 N N . ALA A 1 371 ? -2.927 4.995 13.815 1.00 96.44 371 ALA A N 1
ATOM 2831 C CA . ALA A 1 371 ? -2.897 6.213 13.000 1.00 96.44 371 ALA A CA 1
ATOM 2832 C C . ALA A 1 371 ? -2.728 5.915 11.497 1.00 96.44 371 ALA A C 1
ATOM 2834 O O . ALA A 1 371 ? -2.704 6.832 10.672 1.00 96.44 371 ALA A O 1
ATOM 2835 N N . ALA A 1 372 ? -2.599 4.634 11.132 1.00 96.94 372 ALA A N 1
ATOM 2836 C CA . ALA A 1 372 ? -2.430 4.205 9.752 1.00 96.94 372 ALA A CA 1
ATOM 2837 C C . ALA A 1 372 ? -3.658 4.575 8.911 1.00 96.94 372 ALA A C 1
ATOM 2839 O O . ALA A 1 372 ? -4.796 4.506 9.380 1.00 96.94 372 ALA A O 1
ATOM 2840 N N . ARG A 1 373 ? -3.420 4.940 7.650 1.00 96.44 373 ARG A N 1
ATOM 2841 C CA . ARG A 1 373 ? -4.453 5.317 6.679 1.00 96.44 373 ARG A CA 1
ATOM 2842 C C . ARG A 1 373 ? -4.466 4.338 5.513 1.00 96.44 373 ARG A C 1
ATOM 2844 O O . ARG A 1 373 ? -3.413 3.838 5.119 1.00 96.44 373 ARG A O 1
ATOM 2851 N N . LEU A 1 374 ? -5.637 4.088 4.930 1.00 96.62 374 LEU A N 1
ATOM 2852 C CA . LEU A 1 374 ? -5.763 3.227 3.758 1.00 96.62 374 LEU A CA 1
ATOM 2853 C C . LEU A 1 374 ? -4.975 3.791 2.562 1.00 96.62 374 LEU A C 1
ATOM 2855 O O . LEU A 1 374 ? -5.319 4.864 2.063 1.00 96.62 374 LEU A O 1
ATOM 2859 N N . PRO A 1 375 ? -3.992 3.053 2.011 1.00 93.88 375 PRO A N 1
ATOM 2860 C CA . PRO A 1 375 ? -3.262 3.474 0.814 1.00 93.88 375 PRO A CA 1
ATOM 2861 C C . PRO A 1 375 ? -4.034 3.173 -0.482 1.00 93.88 375 PRO A C 1
ATOM 2863 O O . PRO A 1 375 ? -3.544 3.409 -1.586 1.00 93.88 375 PRO A O 1
ATOM 2866 N N . MET A 1 376 ? -5.230 2.596 -0.371 1.00 90.81 376 MET A N 1
ATOM 2867 C CA . MET A 1 376 ? -6.082 2.205 -1.485 1.00 90.81 376 MET A CA 1
ATOM 2868 C C . MET A 1 376 ? -7.550 2.295 -1.083 1.00 90.81 376 MET A C 1
ATOM 2870 O O . MET A 1 376 ? -7.912 1.998 0.051 1.00 90.81 376 MET A O 1
ATOM 2874 N N . GLN A 1 377 ? -8.396 2.689 -2.030 1.00 90.19 377 GLN A N 1
ATOM 2875 C CA . GLN A 1 377 ? -9.840 2.715 -1.834 1.00 90.19 377 GLN A CA 1
ATOM 2876 C C . GLN A 1 377 ? -10.387 1.289 -1.698 1.00 90.19 377 GLN A C 1
ATOM 2878 O O . GLN A 1 377 ? -10.047 0.414 -2.499 1.00 90.19 377 GLN A O 1
ATOM 2883 N N . TRP A 1 378 ? -11.251 1.060 -0.709 1.00 93.44 378 TRP A N 1
ATOM 2884 C CA . TRP A 1 378 ? -11.844 -0.248 -0.462 1.00 93.44 378 TRP A CA 1
ATOM 2885 C C . TRP A 1 378 ? -13.178 -0.394 -1.208 1.00 93.44 378 TRP A C 1
ATOM 2887 O O . TRP A 1 378 ? -14.119 0.370 -0.961 1.00 93.44 378 TRP A O 1
ATOM 2897 N N . PRO A 1 379 ? -13.310 -1.368 -2.123 1.00 91.94 379 PRO A N 1
ATOM 2898 C CA . PRO A 1 379 ? -14.518 -1.520 -2.911 1.00 91.94 379 PRO A CA 1
ATOM 2899 C C . PRO A 1 379 ? -15.656 -2.095 -2.066 1.00 91.94 379 PRO A C 1
ATOM 2901 O O . PRO A 1 379 ? -15.482 -3.076 -1.346 1.00 91.94 379 PRO A O 1
ATOM 2904 N N . LYS A 1 380 ? -16.849 -1.517 -2.220 1.00 89.50 380 LYS A N 1
ATOM 2905 C CA . LYS A 1 380 ? -18.089 -2.070 -1.656 1.00 89.50 380 LYS A CA 1
ATOM 2906 C C . LYS A 1 380 ? -18.722 -3.134 -2.550 1.00 89.50 380 LYS A C 1
ATOM 2908 O O . LYS A 1 380 ? -19.322 -4.085 -2.068 1.00 89.50 380 LYS A O 1
ATOM 2913 N N . TYR A 1 381 ? -18.550 -2.982 -3.862 1.00 86.88 381 TYR A N 1
ATOM 2914 C CA . TYR A 1 381 ? -19.140 -3.836 -4.891 1.00 86.88 381 TYR A CA 1
ATOM 2915 C C . TYR A 1 381 ? -18.070 -4.343 -5.864 1.00 86.88 381 TYR A C 1
ATOM 2917 O O . TYR A 1 381 ? -17.018 -3.723 -6.034 1.00 86.88 381 TYR A O 1
ATOM 2925 N N . ALA A 1 382 ? -18.348 -5.464 -6.534 1.00 81.12 382 ALA A N 1
ATOM 2926 C CA . ALA A 1 382 ? -17.391 -6.131 -7.421 1.00 81.12 382 ALA A CA 1
ATOM 2927 C C . ALA A 1 382 ? -17.007 -5.323 -8.661 1.00 81.12 382 ALA A C 1
ATOM 2929 O O . ALA A 1 382 ? -15.860 -5.382 -9.100 1.00 81.12 382 ALA A O 1
ATOM 2930 N N . ASP A 1 383 ? -17.939 -4.543 -9.197 1.00 69.81 383 ASP A N 1
ATOM 2931 C CA . ASP A 1 383 ? -17.693 -3.608 -10.296 1.00 69.81 383 ASP A CA 1
ATOM 2932 C C . ASP A 1 383 ? -16.821 -2.413 -9.865 1.00 69.81 383 ASP A C 1
ATOM 2934 O O . ASP A 1 383 ? -16.102 -1.833 -10.675 1.00 69.81 383 ASP A O 1
ATOM 2938 N N . GLY A 1 384 ? -16.826 -2.080 -8.571 1.00 63.12 384 GLY A N 1
ATOM 2939 C CA . GLY A 1 384 ? -16.035 -1.009 -7.980 1.00 63.12 384 GLY A CA 1
ATOM 2940 C C . GLY A 1 384 ? -14.565 -1.341 -7.746 1.00 63.12 384 GLY A C 1
ATOM 2941 O O . GLY A 1 384 ? -13.798 -0.418 -7.493 1.00 63.12 384 GLY A O 1
ATOM 2942 N N . GLY A 1 385 ? -14.149 -2.606 -7.874 1.00 61.44 385 GLY A N 1
ATOM 2943 C CA . GLY A 1 385 ? -12.794 -3.067 -7.537 1.00 61.44 385 GLY A CA 1
ATOM 2944 C C . GLY A 1 385 ? -11.641 -2.390 -8.288 1.00 61.44 385 GLY A C 1
ATOM 2945 O O . GLY A 1 385 ? -10.495 -2.524 -7.875 1.00 61.44 385 GLY A O 1
ATOM 2946 N N . ARG A 1 386 ? -11.921 -1.666 -9.380 1.00 69.69 386 ARG A N 1
ATOM 2947 C CA . ARG A 1 386 ? -10.914 -0.918 -10.155 1.00 69.69 386 ARG A CA 1
ATOM 2948 C C . ARG A 1 386 ? -10.952 0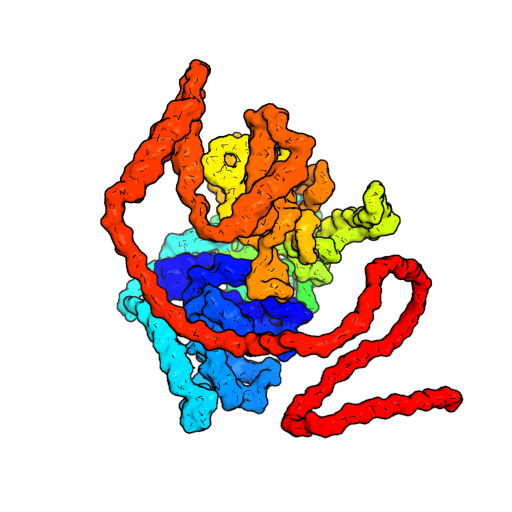.594 -9.946 1.00 69.69 386 ARG A C 1
ATOM 2950 O O . ARG A 1 386 ? -10.084 1.290 -10.464 1.00 69.69 386 ARG A O 1
ATOM 2957 N N . ARG A 1 387 ? -11.954 1.116 -9.236 1.00 77.81 387 ARG A N 1
ATOM 2958 C CA . ARG A 1 387 ? -12.072 2.558 -9.010 1.00 77.81 387 ARG A CA 1
ATOM 2959 C C . ARG A 1 387 ? -11.093 2.977 -7.924 1.00 77.81 387 ARG A C 1
ATOM 2961 O O . ARG A 1 387 ? -11.178 2.504 -6.792 1.00 77.81 387 ARG A O 1
ATOM 2968 N N . THR A 1 388 ? -10.187 3.874 -8.280 1.00 86.19 388 THR A N 1
ATOM 2969 C CA . THR A 1 388 ? -9.290 4.560 -7.352 1.00 86.19 388 THR A CA 1
ATOM 2970 C C . THR A 1 388 ? -9.876 5.919 -6.966 1.00 86.19 388 THR A C 1
ATOM 2972 O O . THR A 1 388 ? -10.801 6.410 -7.615 1.00 86.19 388 THR A O 1
ATOM 2975 N N . TYR A 1 389 ? -9.353 6.525 -5.900 1.00 87.38 389 TYR A N 1
ATOM 2976 C CA . TYR A 1 389 ? -9.821 7.833 -5.427 1.00 87.38 389 TYR A CA 1
ATOM 2977 C C . TYR A 1 389 ? -9.567 8.952 -6.460 1.00 87.38 389 TYR A C 1
ATOM 2979 O O . TYR A 1 389 ? -10.382 9.854 -6.624 1.00 87.38 389 TYR A O 1
ATOM 2987 N N . ASP A 1 390 ? -8.471 8.828 -7.215 1.00 87.56 390 ASP A N 1
ATOM 2988 C CA . ASP A 1 390 ? -7.974 9.737 -8.255 1.00 87.56 390 ASP A CA 1
ATOM 2989 C C . ASP A 1 390 ? -8.508 9.387 -9.660 1.00 87.56 390 ASP A C 1
ATOM 2991 O O . ASP A 1 390 ? -7.835 9.595 -10.678 1.00 87.56 390 ASP A O 1
ATOM 2995 N N . THR A 1 391 ? -9.707 8.800 -9.734 1.00 84.88 391 THR A N 1
ATOM 2996 C CA . THR A 1 391 ? -10.358 8.467 -11.009 1.00 84.88 391 THR A CA 1
ATOM 2997 C C . THR A 1 391 ? -10.645 9.723 -11.842 1.00 84.88 391 THR A C 1
ATOM 2999 O O . THR A 1 391 ? -10.674 10.838 -11.317 1.00 84.88 391 THR A O 1
ATOM 3002 N N . TYR A 1 392 ? -10.843 9.580 -13.153 1.00 84.94 392 TYR A N 1
ATOM 3003 C CA . TYR A 1 392 ? -11.202 10.722 -13.996 1.00 84.94 392 TYR A CA 1
ATOM 3004 C C . TYR A 1 392 ? -12.580 11.261 -13.613 1.00 84.94 392 TYR A C 1
ATOM 3006 O O . TYR A 1 392 ? -13.475 10.501 -13.253 1.00 84.94 392 TYR A O 1
ATOM 3014 N N . VAL A 1 393 ? -12.789 12.575 -13.746 1.00 81.50 393 VAL A N 1
ATOM 3015 C CA . VAL A 1 393 ? -14.089 13.193 -13.410 1.00 81.50 393 VAL A CA 1
ATOM 3016 C C . VAL A 1 393 ? -15.268 12.601 -14.198 1.00 81.50 393 VAL A C 1
ATOM 3018 O O . VAL A 1 393 ? -16.407 12.661 -13.748 1.00 81.50 393 VAL A O 1
ATOM 3021 N N . THR A 1 394 ? -15.004 11.995 -15.358 1.00 80.25 394 THR A N 1
ATOM 3022 C CA . THR A 1 394 ? -15.997 11.295 -16.188 1.00 80.25 394 THR A CA 1
ATOM 3023 C C . THR A 1 394 ? -16.450 9.951 -15.622 1.00 80.25 394 THR A C 1
ATOM 3025 O O . THR A 1 394 ? -17.526 9.490 -15.991 1.00 80.25 394 THR A O 1
ATOM 3028 N N . ASP A 1 395 ? -15.654 9.337 -14.745 1.00 79.19 395 ASP A N 1
ATOM 3029 C CA . ASP A 1 395 ? -15.947 8.046 -14.107 1.00 79.19 395 ASP A CA 1
ATOM 3030 C C . ASP A 1 395 ? -16.652 8.216 -12.750 1.00 79.19 395 ASP A C 1
ATOM 3032 O O . ASP A 1 395 ? -17.023 7.234 -12.097 1.00 79.19 395 ASP A O 1
ATOM 3036 N N . LEU A 1 396 ? -16.849 9.465 -12.313 1.00 77.12 396 LEU A N 1
ATOM 3037 C CA . LEU A 1 396 ? -17.611 9.783 -11.114 1.00 77.12 396 LEU A CA 1
ATOM 3038 C C . LEU A 1 396 ? -19.083 9.428 -11.296 1.00 77.12 396 LEU A C 1
ATOM 3040 O O . LEU A 1 396 ? -19.674 9.570 -12.370 1.00 77.12 396 LEU A O 1
ATOM 3044 N N . CYS A 1 397 ? -19.706 9.020 -10.198 1.00 75.25 397 CYS A N 1
ATOM 3045 C CA . CYS A 1 397 ? -21.140 8.840 -10.158 1.00 75.25 397 CYS A CA 1
ATOM 3046 C C . CYS A 1 397 ? -21.797 10.226 -10.277 1.00 75.25 397 CYS A C 1
ATOM 3048 O O . CYS A 1 397 ? -21.320 11.222 -9.740 1.00 75.25 397 CYS A O 1
ATOM 3050 N N . THR A 1 398 ? -22.867 10.334 -11.055 1.00 64.75 398 THR A N 1
ATOM 3051 C CA . THR A 1 398 ? -23.555 11.613 -11.275 1.00 64.75 398 THR A CA 1
ATOM 3052 C C . THR A 1 398 ? -25.049 11.404 -11.136 1.00 64.75 398 THR A C 1
ATOM 3054 O O . THR A 1 398 ? -25.589 10.396 -11.603 1.00 64.75 398 THR A O 1
ATOM 3057 N N . LYS A 1 399 ? -25.739 12.367 -10.518 1.00 60.53 399 LYS A N 1
ATOM 3058 C CA . LYS A 1 399 ? -27.169 12.529 -10.794 1.00 60.53 399 LYS A CA 1
ATOM 3059 C C . LYS A 1 399 ? -27.313 13.051 -12.214 1.00 60.53 399 LYS A C 1
ATOM 3061 O O . LYS A 1 399 ? -26.463 13.792 -12.712 1.00 60.53 399 LYS A O 1
ATOM 3066 N N . SER A 1 400 ? -28.358 12.611 -12.902 1.00 56.94 400 SER A N 1
ATOM 3067 C CA . SER A 1 400 ? -28.491 12.881 -14.329 1.00 56.94 400 SER A CA 1
ATOM 3068 C C . SER A 1 400 ? -28.526 14.389 -14.596 1.00 56.94 400 SER A C 1
ATOM 3070 O O . SER A 1 400 ? -29.224 15.119 -13.900 1.00 56.94 400 SER A O 1
ATOM 3072 N N . GLN A 1 401 ? -27.873 14.866 -15.662 1.00 55.31 401 GLN A N 1
ATOM 3073 C CA . GLN A 1 401 ? -27.984 16.265 -16.124 1.00 55.31 401 GLN A CA 1
ATOM 3074 C C . GLN A 1 401 ? -29.446 16.732 -16.313 1.00 55.31 401 GLN A C 1
ATOM 3076 O O . GLN A 1 401 ? -29.748 17.922 -16.262 1.00 55.31 401 GLN A O 1
ATOM 3081 N N . TYR A 1 402 ? -30.375 15.791 -16.529 1.00 56.31 402 TYR A N 1
ATOM 3082 C CA . TYR A 1 402 ? -31.808 16.065 -16.645 1.00 56.31 402 TYR A CA 1
ATOM 3083 C C . TYR A 1 402 ? -32.483 16.376 -15.300 1.00 56.31 402 TYR A C 1
ATOM 3085 O O . TYR A 1 402 ? -33.561 16.964 -15.293 1.00 56.31 402 TYR A O 1
ATOM 3093 N N . GLU A 1 403 ? -31.861 16.004 -14.181 1.00 61.28 403 GLU A N 1
ATOM 3094 C CA . GLU A 1 403 ? -32.367 16.223 -12.822 1.00 61.28 403 GLU A CA 1
ATOM 3095 C C . GLU A 1 403 ? -31.911 17.572 -12.246 1.00 61.28 403 GLU A C 1
ATOM 3097 O O . GLU A 1 403 ? -32.645 18.174 -11.467 1.00 61.28 403 GLU A O 1
ATOM 3102 N N . VAL A 1 404 ? -30.745 18.081 -12.665 1.00 65.75 404 VAL A N 1
ATOM 3103 C CA . VAL A 1 404 ? -30.104 19.283 -12.084 1.00 65.75 404 VAL A CA 1
ATOM 3104 C C . VAL A 1 404 ? -30.062 20.506 -13.012 1.00 65.75 404 VAL A C 1
ATOM 3106 O O . VAL A 1 404 ? -29.714 21.608 -12.584 1.00 65.75 404 VAL A O 1
ATOM 3109 N N . GLY A 1 405 ? -30.475 20.355 -14.274 1.00 65.69 405 GLY A N 1
ATOM 3110 C CA . GLY A 1 405 ? -30.646 21.469 -15.209 1.00 65.69 405 GLY A CA 1
ATOM 3111 C C . GLY A 1 405 ? -29.331 22.058 -15.735 1.00 65.69 405 GLY A C 1
ATOM 3112 O O . GLY A 1 405 ? -28.321 21.372 -15.860 1.00 65.69 405 GLY A O 1
ATOM 3113 N N . ARG A 1 406 ? -29.366 23.335 -16.119 1.00 72.81 406 ARG A N 1
ATOM 3114 C CA . ARG A 1 406 ? -28.210 24.114 -16.589 1.00 72.81 406 ARG A CA 1
ATOM 3115 C C . ARG A 1 406 ? -28.080 25.374 -15.745 1.00 72.81 406 ARG A C 1
ATOM 3117 O O . ARG A 1 406 ? -29.095 25.862 -15.243 1.00 72.81 406 ARG A O 1
ATOM 3124 N N . ASP A 1 407 ? -26.870 25.895 -15.608 1.00 70.44 407 ASP A N 1
ATOM 3125 C CA . ASP A 1 407 ? -26.648 27.203 -14.992 1.00 70.44 407 ASP A CA 1
ATOM 3126 C C . ASP A 1 407 ? -27.088 28.368 -15.908 1.00 70.44 407 ASP A C 1
ATOM 3128 O O . ASP A 1 407 ? -27.616 28.169 -17.010 1.00 70.44 407 ASP A O 1
ATOM 3132 N N . GLY A 1 408 ? -26.907 29.604 -15.424 1.00 62.34 408 GLY A N 1
ATOM 3133 C CA . GLY A 1 408 ? -27.287 30.831 -16.136 1.00 62.34 408 GLY A CA 1
ATOM 3134 C C . GLY A 1 408 ? -26.550 31.051 -17.462 1.00 62.34 408 GLY A C 1
ATOM 3135 O O . GLY A 1 408 ? -27.078 31.749 -18.328 1.00 62.34 408 GLY A O 1
ATOM 3136 N N . ASP A 1 409 ? -25.400 30.399 -17.644 1.00 68.81 409 ASP A N 1
ATOM 3137 C CA . ASP A 1 409 ? -24.572 30.454 -18.852 1.00 68.81 409 ASP A CA 1
ATOM 3138 C C . ASP A 1 409 ? -24.839 29.263 -19.794 1.00 68.81 409 ASP A C 1
ATOM 3140 O O . ASP A 1 409 ? -24.253 29.141 -20.872 1.00 68.81 409 ASP A O 1
ATOM 3144 N N . GLY A 1 410 ? -25.789 28.393 -19.432 1.00 65.19 410 GLY A N 1
ATOM 3145 C CA . GLY A 1 410 ? -26.214 27.253 -20.235 1.00 65.19 410 GLY A CA 1
ATOM 3146 C C . GLY A 1 410 ? -25.292 26.038 -20.132 1.00 65.19 410 GLY A C 1
ATOM 3147 O O . GLY A 1 410 ? -25.438 25.109 -20.941 1.00 65.19 410 GLY A O 1
ATOM 3148 N N . ILE A 1 411 ? -24.382 26.007 -19.159 1.00 65.81 411 ILE A N 1
ATOM 3149 C CA . ILE A 1 411 ? -23.506 24.871 -18.873 1.00 65.81 411 ILE A CA 1
ATOM 3150 C C . ILE A 1 411 ? -24.349 23.782 -18.191 1.00 65.81 411 ILE A C 1
ATOM 3152 O O . ILE A 1 411 ? -25.121 24.087 -17.280 1.00 65.81 411 ILE A O 1
ATOM 3156 N N . PRO A 1 412 ? -24.284 22.511 -18.638 1.00 62.66 412 PRO A N 1
ATOM 3157 C CA . PRO A 1 412 ? -24.940 21.412 -17.937 1.00 62.66 412 PRO A CA 1
ATOM 3158 C C . PRO A 1 412 ? -24.462 21.340 -16.491 1.00 62.66 412 PRO A C 1
ATOM 3160 O O . PRO A 1 412 ? -23.264 21.203 -16.243 1.00 62.66 412 PRO A O 1
ATOM 3163 N N . ASN A 1 413 ? -25.403 21.392 -15.550 1.00 63.81 413 ASN A N 1
ATOM 3164 C CA . ASN A 1 413 ? -25.085 21.074 -14.172 1.00 63.81 413 ASN A CA 1
ATOM 3165 C C . ASN A 1 413 ? -24.826 19.569 -14.097 1.00 63.81 413 ASN A C 1
ATOM 3167 O O . ASN A 1 413 ? -25.614 18.761 -14.593 1.00 63.81 413 ASN A O 1
ATOM 3171 N N . TYR A 1 414 ? -23.721 19.203 -13.464 1.00 63.50 414 TYR A N 1
ATOM 3172 C CA . TYR A 1 414 ? -23.471 17.845 -13.012 1.00 63.50 414 TYR A CA 1
ATOM 3173 C C . TYR A 1 414 ? -23.375 17.912 -11.495 1.00 63.50 414 TYR A C 1
ATOM 3175 O O . TYR A 1 414 ? -22.451 18.516 -10.952 1.00 63.50 414 TYR A O 1
ATOM 3183 N N . GLU A 1 415 ? -24.352 17.327 -10.806 1.00 64.88 415 GLU A N 1
ATOM 3184 C CA . GLU A 1 415 ? -24.181 17.006 -9.393 1.00 64.88 415 GLU A CA 1
ATOM 3185 C C . GLU A 1 415 ? -23.406 15.693 -9.356 1.00 64.88 415 GLU A C 1
ATOM 3187 O O . GLU A 1 415 ? -23.971 14.599 -9.480 1.00 64.88 415 GLU A O 1
ATOM 3192 N N . TYR A 1 416 ? -22.082 15.831 -9.309 1.00 64.31 416 TYR A N 1
ATOM 3193 C CA . TYR A 1 416 ? -21.192 14.717 -9.041 1.00 64.31 416 TYR A CA 1
ATOM 3194 C C . TYR A 1 416 ? -21.515 14.203 -7.643 1.00 64.31 416 TYR A C 1
ATOM 3196 O O . TYR A 1 416 ? -21.452 14.946 -6.667 1.00 64.31 416 TYR A O 1
ATOM 3204 N N . VAL A 1 417 ? -21.911 12.940 -7.573 1.00 63.09 417 VAL A N 1
ATOM 3205 C CA . VAL A 1 417 ? -22.119 12.232 -6.318 1.00 63.09 417 VAL A CA 1
ATOM 3206 C C . VAL A 1 417 ? -20.960 11.272 -6.180 1.00 63.09 417 VAL A C 1
ATOM 3208 O O . VAL A 1 417 ? -20.557 10.616 -7.142 1.00 63.09 417 VAL A O 1
ATOM 3211 N N . GLU A 1 418 ? -20.400 11.176 -4.989 1.00 64.81 418 GLU A N 1
ATOM 3212 C CA . GLU A 1 418 ? -19.383 10.171 -4.767 1.00 64.81 418 GLU A CA 1
ATOM 3213 C C . GLU A 1 418 ? -19.959 8.771 -5.005 1.00 64.81 418 GLU A C 1
ATOM 3215 O O . GLU A 1 418 ? -21.085 8.451 -4.615 1.00 64.81 418 GLU A O 1
ATOM 3220 N N . CYS A 1 419 ? -19.191 7.938 -5.701 1.00 73.50 419 CYS A N 1
ATOM 3221 C CA . CYS A 1 419 ? -19.560 6.546 -5.852 1.00 73.50 419 CYS A CA 1
ATOM 3222 C C . CYS A 1 419 ? -19.481 5.838 -4.501 1.00 73.50 419 CYS A C 1
ATOM 3224 O O . CYS A 1 419 ? -18.517 6.010 -3.765 1.00 73.50 419 CYS A O 1
ATOM 3226 N N . ASP A 1 420 ? -20.475 5.003 -4.213 1.00 80.44 420 ASP A N 1
ATOM 3227 C CA . ASP A 1 420 ? -20.535 4.231 -2.975 1.00 80.44 420 ASP A CA 1
ATOM 3228 C C . ASP A 1 420 ? -19.337 3.261 -2.886 1.00 80.44 420 ASP A C 1
ATOM 3230 O O . ASP A 1 420 ? -19.145 2.386 -3.741 1.00 80.44 420 ASP A O 1
ATOM 3234 N N . VAL A 1 421 ? -18.515 3.456 -1.857 1.00 87.94 421 VAL A N 1
ATOM 3235 C CA . VAL A 1 421 ? -17.311 2.681 -1.526 1.00 87.94 421 VAL A CA 1
ATOM 3236 C C . VAL A 1 421 ? -17.414 2.208 -0.083 1.00 87.94 421 VAL A C 1
ATOM 3238 O O . VAL A 1 421 ? -18.217 2.729 0.686 1.00 87.94 421 VAL A O 1
ATOM 3241 N N . GLN A 1 422 ? -16.644 1.183 0.287 1.00 92.19 422 GLN A N 1
ATOM 3242 C CA . GLN A 1 422 ? -16.716 0.660 1.650 1.00 92.19 422 GLN A CA 1
ATOM 3243 C C . GLN A 1 422 ? -15.941 1.556 2.617 1.00 92.19 422 GLN A C 1
ATOM 3245 O O . GLN A 1 422 ? -16.449 1.857 3.691 1.00 92.19 422 GLN A O 1
ATOM 3250 N N . TRP A 1 423 ? -14.742 1.966 2.198 1.00 92.50 423 TRP A N 1
ATOM 3251 C CA . TRP A 1 423 ? -13.881 2.951 2.853 1.00 92.50 423 TRP A CA 1
ATOM 3252 C C . TRP A 1 423 ? -13.050 3.656 1.782 1.00 92.50 423 TRP A C 1
ATOM 3254 O O . TRP A 1 423 ? -12.630 3.032 0.797 1.00 92.50 423 TRP A O 1
ATOM 3264 N N . ARG A 1 424 ? -12.814 4.953 1.942 1.00 90.56 424 ARG A N 1
ATOM 3265 C CA . ARG A 1 424 ? -12.073 5.767 0.973 1.00 90.56 424 ARG A CA 1
ATOM 3266 C C . ARG A 1 424 ? -10.560 5.666 1.176 1.00 90.56 424 ARG A C 1
ATOM 3268 O O . ARG A 1 424 ? -10.061 5.222 2.209 1.00 90.56 424 ARG A O 1
ATOM 3275 N N . PHE A 1 425 ? -9.811 6.101 0.165 1.00 92.81 425 PHE A N 1
ATOM 3276 C CA . PHE A 1 425 ? -8.372 6.327 0.312 1.00 92.81 425 PHE A CA 1
ATOM 3277 C C . PHE A 1 425 ? -8.115 7.339 1.439 1.00 92.81 425 PHE A C 1
ATOM 3279 O O . PHE A 1 425 ? -8.812 8.347 1.546 1.00 92.81 425 PHE A O 1
ATOM 3286 N N . GLY A 1 426 ? -7.114 7.072 2.274 1.00 93.56 426 GLY A N 1
ATOM 3287 C CA . GLY A 1 426 ? -6.785 7.923 3.412 1.00 93.56 426 GLY A CA 1
ATOM 3288 C C . GLY A 1 426 ? -7.623 7.666 4.674 1.00 93.56 426 GLY A C 1
ATOM 3289 O O . GLY A 1 426 ? -7.282 8.184 5.733 1.00 93.56 426 GLY A O 1
ATOM 3290 N N . GLU A 1 427 ? -8.675 6.843 4.628 1.00 93.81 427 GLU A N 1
ATOM 3291 C CA . GLU A 1 427 ? -9.458 6.550 5.834 1.00 93.81 427 GLU A CA 1
ATOM 3292 C C . GLU A 1 427 ? -8.692 5.691 6.849 1.00 93.81 427 GLU A C 1
ATOM 3294 O O . GLU A 1 427 ? -7.884 4.830 6.498 1.00 93.81 427 GLU A O 1
ATOM 3299 N N . GLY A 1 428 ? -8.962 5.950 8.128 1.00 95.81 428 GLY A N 1
ATOM 3300 C CA . GLY A 1 428 ? -8.373 5.275 9.281 1.00 95.81 428 GLY A CA 1
ATOM 3301 C C . GLY A 1 428 ? -8.810 5.966 10.573 1.00 95.81 428 GLY A C 1
ATOM 3302 O O . GLY A 1 428 ? -8.799 7.193 10.669 1.00 95.81 428 GLY A O 1
ATOM 3303 N N . LEU A 1 429 ? -9.257 5.204 11.557 1.00 97.00 429 LEU A N 1
ATOM 3304 C CA . LEU A 1 429 ? -9.685 5.707 12.857 1.00 97.00 429 LEU A CA 1
ATOM 3305 C C . LEU A 1 429 ? -8.520 5.687 13.849 1.00 97.00 429 LEU A C 1
ATOM 3307 O O . LEU A 1 429 ? -7.562 4.932 13.691 1.00 97.00 429 LEU A O 1
ATOM 3311 N N . SER A 1 430 ? -8.662 6.486 14.901 1.00 97.12 430 SER A N 1
ATOM 3312 C CA . SER A 1 430 ? -7.780 6.522 16.065 1.00 97.12 430 SER A CA 1
ATOM 3313 C C . SER A 1 430 ? -8.606 6.289 17.333 1.00 97.12 430 SER A C 1
ATOM 3315 O O . SER A 1 430 ? -9.832 6.413 17.324 1.00 97.12 430 SER A O 1
ATOM 3317 N N . TYR A 1 431 ? -7.948 5.952 18.442 1.00 97.81 431 TYR A N 1
ATOM 3318 C CA . TYR A 1 431 ? -8.570 5.952 19.771 1.00 97.81 431 TYR A CA 1
ATOM 3319 C C . TYR A 1 431 ? -8.719 7.357 20.366 1.00 97.81 431 TYR A C 1
ATOM 3321 O O . TYR A 1 431 ? -9.275 7.505 21.454 1.00 97.81 431 TYR A O 1
ATOM 3329 N N . THR A 1 432 ? -8.227 8.382 19.668 1.00 97.06 432 THR A N 1
ATOM 3330 C CA . THR A 1 432 ? -8.456 9.789 19.996 1.00 97.06 432 THR A CA 1
ATOM 3331 C C . THR A 1 432 ? -9.042 10.538 18.801 1.00 97.06 432 THR A C 1
ATOM 3333 O O . THR A 1 432 ? -9.129 10.006 17.696 1.00 97.06 432 THR A O 1
ATOM 3336 N N . GLU A 1 433 ? -9.453 11.778 19.033 1.00 95.56 433 GLU A N 1
ATOM 3337 C CA . GLU A 1 433 ? -10.004 12.669 18.015 1.00 95.56 433 GLU A CA 1
ATOM 3338 C C . GLU A 1 433 ? -9.036 13.824 17.756 1.00 95.56 433 GLU A C 1
ATOM 3340 O O . GLU A 1 433 ? -8.370 14.307 18.679 1.00 95.56 433 GLU A O 1
ATOM 3345 N N . PHE A 1 434 ? -8.970 14.261 16.499 1.00 94.19 434 PHE A N 1
ATOM 3346 C CA . PHE A 1 434 ? -8.142 15.383 16.072 1.00 94.19 434 PHE A CA 1
ATOM 3347 C C . PHE A 1 434 ? -8.984 16.425 15.344 1.00 94.19 434 PHE A C 1
ATOM 3349 O O . PHE A 1 434 ? -9.833 16.087 14.520 1.00 94.19 434 PHE A O 1
ATOM 3356 N N . GLU A 1 435 ? -8.705 17.691 15.630 1.00 93.06 435 GLU A N 1
ATOM 3357 C CA . GLU A 1 435 ? -9.232 18.844 14.907 1.00 93.06 435 GLU A CA 1
ATOM 3358 C C . GLU A 1 435 ? -8.113 19.442 14.050 1.00 93.06 435 GLU A C 1
ATOM 3360 O O . GLU A 1 435 ? -7.032 19.747 14.561 1.00 93.06 435 GLU A O 1
ATOM 3365 N N . GLU A 1 436 ? -8.372 19.612 12.752 1.00 90.88 436 GLU A N 1
ATOM 3366 C CA . GLU A 1 436 ? -7.469 20.292 11.824 1.00 90.88 436 GLU A CA 1
ATOM 3367 C C . GLU A 1 436 ? -7.995 21.691 11.504 1.00 90.88 436 GLU A C 1
ATOM 3369 O O . GLU A 1 436 ? -9.148 21.870 11.116 1.00 90.88 436 GLU A O 1
ATOM 3374 N N . THR A 1 437 ? -7.132 22.694 11.631 1.00 87.94 437 THR A N 1
ATOM 3375 C CA . THR A 1 437 ? -7.438 24.084 11.289 1.00 87.94 437 THR A CA 1
ATOM 3376 C C . THR A 1 437 ? -6.414 24.597 10.286 1.00 87.94 437 THR A C 1
ATOM 3378 O O . THR A 1 437 ? -5.214 24.625 10.557 1.00 87.94 437 THR A O 1
ATOM 3381 N N . PHE A 1 438 ? -6.877 25.019 9.110 1.00 86.75 438 PHE A N 1
ATOM 3382 C CA . PHE A 1 438 ? -6.038 25.736 8.152 1.00 86.75 438 PHE A CA 1
ATOM 3383 C C . PHE A 1 438 ? -5.747 27.141 8.687 1.00 86.75 438 PHE A C 1
ATOM 3385 O O . PHE A 1 438 ? -6.676 27.867 9.023 1.00 86.75 438 PHE A O 1
ATOM 3392 N N . GLU A 1 439 ? -4.473 27.524 8.761 1.00 86.81 439 GLU A N 1
ATOM 3393 C CA . GLU A 1 439 ? -4.019 28.800 9.343 1.00 86.81 439 GLU A CA 1
ATOM 3394 C C . GLU A 1 439 ? -3.545 29.798 8.277 1.00 86.81 439 GLU A C 1
ATOM 3396 O O . GLU A 1 439 ? -3.472 30.998 8.535 1.00 86.81 439 GLU A O 1
ATOM 3401 N N . GLY A 1 440 ? -3.240 29.326 7.066 1.00 87.00 440 GLY A N 1
ATOM 3402 C CA . GLY A 1 440 ? -2.913 30.189 5.936 1.00 87.00 440 GLY A CA 1
ATOM 3403 C C . GLY A 1 440 ? -2.001 29.545 4.901 1.00 87.00 440 GLY A C 1
ATOM 3404 O O . GLY A 1 440 ? -1.484 28.445 5.098 1.00 87.00 440 GLY A O 1
ATOM 3405 N N . ALA A 1 441 ? -1.779 30.253 3.794 1.00 87.12 441 ALA A N 1
ATOM 3406 C CA . ALA A 1 441 ? -0.876 29.830 2.725 1.00 87.12 441 ALA A CA 1
ATOM 3407 C C . ALA A 1 441 ? 0.074 30.949 2.288 1.00 87.12 441 ALA A C 1
ATOM 3409 O O . ALA A 1 441 ? -0.224 32.127 2.478 1.00 87.12 441 ALA A O 1
ATOM 3410 N N . LYS A 1 442 ? 1.212 30.588 1.694 1.00 85.06 442 LYS A N 1
ATOM 3411 C CA . LYS A 1 442 ? 2.158 31.550 1.113 1.00 85.06 442 LYS A CA 1
ATOM 3412 C C . LYS A 1 442 ? 2.871 30.992 -0.116 1.00 85.06 442 LYS A C 1
ATOM 3414 O O . LYS A 1 442 ? 3.115 29.786 -0.191 1.00 85.06 442 LYS A O 1
ATOM 3419 N N . GLU A 1 443 ? 3.204 31.875 -1.055 1.00 79.19 443 GLU A N 1
ATOM 3420 C CA . GLU A 1 443 ? 4.113 31.577 -2.168 1.00 79.19 443 GLU A CA 1
ATOM 3421 C C . GLU A 1 443 ? 5.544 31.727 -1.689 1.00 79.19 443 GLU A C 1
ATOM 3423 O O . GLU A 1 443 ? 5.847 32.708 -1.024 1.00 79.19 443 GLU A O 1
ATOM 3428 N N . ASP A 1 444 ? 6.401 30.787 -2.073 1.00 67.69 444 ASP A N 1
ATOM 3429 C CA . ASP A 1 444 ? 7.832 30.769 -1.780 1.00 67.69 444 ASP A CA 1
ATOM 3430 C C . ASP A 1 444 ? 8.168 30.773 -0.261 1.00 67.69 444 ASP A C 1
ATOM 3432 O O . ASP A 1 444 ? 7.699 31.602 0.525 1.00 67.69 444 ASP A O 1
ATOM 3436 N N . PRO A 1 445 ? 9.016 29.850 0.226 1.00 59.19 445 PRO A N 1
ATOM 3437 C CA . PRO A 1 445 ? 9.492 29.881 1.608 1.00 59.19 445 PRO A CA 1
ATOM 3438 C C . PRO A 1 445 ? 10.061 31.239 2.062 1.00 59.19 445 PRO A C 1
ATOM 3440 O O . PRO A 1 445 ? 10.001 31.517 3.263 1.00 59.19 445 PRO A O 1
ATOM 3443 N N . GLY A 1 446 ? 10.580 32.059 1.134 1.00 52.81 446 GLY A N 1
ATOM 3444 C CA . GLY A 1 446 ? 11.189 33.369 1.387 1.00 52.81 446 GLY A CA 1
ATOM 3445 C C . GLY A 1 446 ? 10.231 34.555 1.556 1.00 52.81 446 GLY A C 1
ATOM 3446 O O . GLY A 1 446 ? 10.695 35.628 1.935 1.00 52.81 446 GLY A O 1
ATOM 3447 N N . MET A 1 447 ? 8.923 34.403 1.311 1.00 60.38 447 MET A N 1
ATOM 3448 C CA . MET A 1 447 ? 7.949 35.443 1.672 1.00 60.38 447 MET A CA 1
ATOM 3449 C C . MET A 1 447 ? 7.565 35.323 3.153 1.00 60.38 447 MET A C 1
ATOM 3451 O O . MET A 1 447 ? 7.257 34.229 3.640 1.00 60.38 447 MET A O 1
ATOM 3455 N N . ASP A 1 448 ? 7.573 36.441 3.880 1.00 60.03 448 ASP A N 1
ATOM 3456 C CA . ASP A 1 448 ? 7.358 36.448 5.335 1.00 60.03 448 ASP A CA 1
ATOM 3457 C C . ASP A 1 448 ? 5.870 36.371 5.740 1.00 60.03 448 ASP A C 1
ATOM 3459 O O . ASP A 1 448 ? 5.546 35.836 6.805 1.00 60.03 448 ASP A O 1
ATOM 3463 N N . ASP A 1 449 ? 4.950 36.822 4.881 1.00 76.25 449 ASP A N 1
ATOM 3464 C CA . ASP A 1 449 ? 3.536 36.988 5.237 1.00 76.25 449 ASP A CA 1
ATOM 3465 C C . ASP A 1 449 ? 2.652 35.806 4.792 1.00 76.25 449 ASP A C 1
ATOM 3467 O O . ASP A 1 449 ? 2.428 35.564 3.604 1.00 76.25 449 ASP A O 1
ATOM 3471 N N . TRP A 1 450 ? 2.087 35.087 5.770 1.00 82.19 450 TRP A N 1
ATOM 3472 C CA . TRP A 1 450 ? 1.058 34.063 5.551 1.00 82.19 450 TRP A CA 1
ATOM 3473 C C . TRP A 1 450 ? -0.295 34.709 5.222 1.00 82.19 450 TRP A C 1
ATOM 3475 O O . TRP A 1 450 ? -0.804 35.522 5.994 1.00 82.19 450 TRP A O 1
ATOM 3485 N N . GLN A 1 451 ? -0.920 34.300 4.118 1.00 75.75 451 GLN A N 1
ATOM 3486 C CA . GLN A 1 451 ? -2.268 34.733 3.740 1.00 75.75 451 GLN A CA 1
ATOM 3487 C C . GLN A 1 451 ? -3.321 33.957 4.555 1.00 75.75 451 GLN A C 1
ATOM 3489 O O . GLN A 1 451 ? -3.330 32.725 4.482 1.00 75.75 451 GLN A O 1
ATOM 3494 N N . PRO A 1 452 ? -4.204 34.624 5.328 1.00 69.56 452 PRO A N 1
ATOM 3495 C CA . PRO A 1 452 ? -5.075 33.960 6.297 1.00 69.56 452 PRO A CA 1
ATOM 3496 C C . PRO A 1 452 ? -6.315 33.266 5.684 1.00 69.56 452 PRO A C 1
ATOM 3498 O O . PRO A 1 452 ? -6.753 33.607 4.578 1.00 69.56 452 PRO A O 1
ATOM 3501 N N . PRO A 1 453 ? -6.961 32.349 6.435 1.00 58.62 453 PRO A N 1
ATOM 3502 C CA . PRO A 1 453 ? -8.184 31.647 6.048 1.00 58.62 453 PRO A CA 1
ATOM 3503 C C . PRO A 1 453 ? -9.356 32.631 6.088 1.00 58.62 453 PRO A C 1
ATOM 3505 O O . PRO A 1 453 ? -9.820 33.026 7.153 1.00 58.62 453 PRO A O 1
ATOM 3508 N N . GLY A 1 454 ? -9.818 33.091 4.931 1.00 50.78 454 GLY A N 1
ATOM 3509 C CA . GLY A 1 454 ? -10.894 34.089 4.857 1.00 50.78 454 GLY A CA 1
ATOM 3510 C C . GLY A 1 454 ? -10.667 35.173 3.816 1.00 50.78 454 GLY A C 1
ATOM 3511 O O . GLY A 1 454 ? -11.592 35.931 3.521 1.00 50.78 454 GLY A O 1
ATOM 3512 N N . PHE A 1 455 ? -9.488 35.210 3.192 1.00 51.50 455 PHE A N 1
ATOM 3513 C CA . PHE A 1 455 ? -9.318 35.910 1.926 1.00 51.50 455 PHE A CA 1
ATOM 3514 C C . PHE A 1 455 ? -10.055 35.124 0.826 1.00 51.50 455 PHE A C 1
ATOM 3516 O O . PHE A 1 455 ? -9.481 34.294 0.123 1.00 51.50 455 PHE A O 1
ATOM 3523 N N . LEU A 1 456 ? -11.379 35.303 0.758 1.00 45.00 456 LEU A N 1
ATOM 3524 C CA . LEU A 1 456 ? -12.247 34.718 -0.264 1.00 45.00 456 LEU A CA 1
ATOM 3525 C C . LEU A 1 456 ? -11.677 35.052 -1.652 1.00 45.00 456 LEU A C 1
ATOM 3527 O O . LEU A 1 456 ? -11.715 36.207 -2.067 1.00 45.00 456 LEU A O 1
ATOM 3531 N N . GLY A 1 457 ? -11.153 34.041 -2.352 1.00 55.56 457 GLY A N 1
ATOM 3532 C CA . GLY A 1 457 ? -10.598 34.191 -3.700 1.00 55.56 457 GLY A CA 1
ATOM 3533 C C . GLY A 1 457 ? -9.083 34.395 -3.780 1.00 55.56 457 GLY A C 1
ATOM 3534 O O . GLY A 1 457 ? -8.615 34.865 -4.819 1.00 55.56 457 GLY A O 1
ATOM 3535 N N . ALA A 1 458 ? -8.314 34.048 -2.736 1.00 61.03 458 ALA A N 1
ATOM 353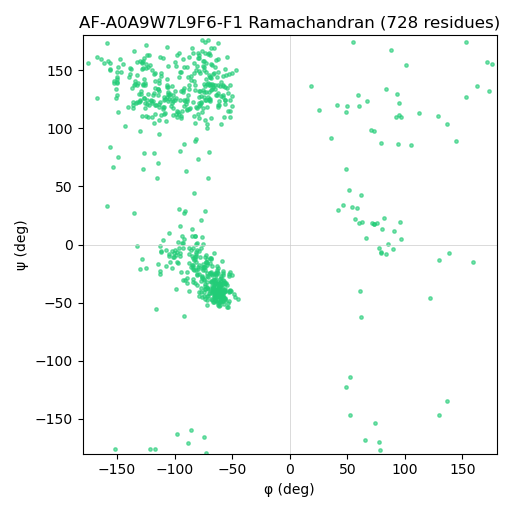6 C CA . ALA A 1 458 ? -6.853 33.998 -2.834 1.00 61.03 458 ALA A CA 1
ATOM 3537 C C . ALA A 1 458 ? -6.452 33.139 -4.040 1.00 61.03 458 ALA A C 1
ATOM 3539 O O . ALA A 1 458 ? -6.756 31.943 -4.097 1.00 61.03 458 ALA A O 1
ATOM 3540 N N . THR A 1 459 ? -5.833 33.791 -5.021 1.00 71.00 459 THR A N 1
ATOM 3541 C CA . THR A 1 459 ? -5.367 33.163 -6.249 1.00 71.00 459 THR A CA 1
ATOM 3542 C C . THR A 1 459 ? -3.852 33.155 -6.212 1.00 71.00 459 THR A C 1
ATOM 3544 O O . THR A 1 459 ? -3.236 34.215 -6.153 1.00 71.00 459 THR A O 1
ATOM 3547 N N . PHE A 1 460 ? -3.281 31.960 -6.198 1.00 75.81 460 PHE A N 1
ATOM 3548 C CA . PHE A 1 460 ? -1.846 31.732 -6.190 1.00 75.81 460 PHE A CA 1
ATOM 3549 C C . PHE A 1 460 ? -1.406 31.395 -7.600 1.00 75.81 460 PHE A C 1
ATOM 3551 O O . PHE A 1 460 ? -1.956 30.464 -8.196 1.00 75.81 460 PHE A O 1
ATOM 3558 N N . HIS A 1 461 ? -0.445 32.143 -8.126 1.00 76.00 461 HIS A N 1
ATOM 3559 C CA . HIS A 1 461 ? 0.049 31.911 -9.473 1.00 76.00 461 HIS A CA 1
ATOM 3560 C C . HIS A 1 461 ? 1.338 31.110 -9.409 1.00 76.00 461 HIS A C 1
ATOM 3562 O O . HIS A 1 461 ? 2.371 31.547 -8.905 1.00 76.00 461 HIS A O 1
ATOM 3568 N N . VAL A 1 462 ? 1.257 29.880 -9.893 1.00 79.81 462 VAL A N 1
ATOM 3569 C CA . VAL A 1 462 ? 2.345 28.917 -9.803 1.00 79.81 462 VAL A CA 1
ATOM 3570 C C . VAL A 1 462 ? 2.995 28.749 -11.162 1.00 79.81 462 VAL A C 1
ATOM 3572 O O . VAL A 1 462 ? 2.327 28.625 -12.180 1.00 79.81 462 VAL A O 1
ATOM 3575 N N . SER A 1 463 ? 4.320 28.739 -11.159 1.00 82.12 463 SER A N 1
ATOM 3576 C CA . SER A 1 463 ? 5.168 28.281 -12.256 1.00 82.12 463 SER A CA 1
ATOM 3577 C C . SER A 1 463 ? 5.781 26.924 -11.881 1.00 82.12 463 SER A C 1
ATOM 3579 O O . SER A 1 463 ? 5.725 26.546 -10.707 1.00 82.12 463 SER A O 1
ATOM 3581 N N . PRO A 1 464 ? 6.442 26.193 -12.798 1.00 81.19 464 PRO A N 1
ATOM 3582 C CA . PRO A 1 464 ? 7.080 24.918 -12.455 1.00 81.19 464 PRO A CA 1
ATOM 3583 C C . PRO A 1 464 ? 8.130 25.040 -11.335 1.00 81.19 464 PRO A C 1
ATOM 3585 O O . PRO A 1 464 ? 8.300 24.121 -10.538 1.00 81.19 464 PRO A O 1
ATOM 3588 N N . SER A 1 465 ? 8.798 26.193 -11.233 1.00 82.50 465 SER A N 1
ATOM 3589 C CA . SER A 1 465 ? 9.763 26.504 -10.170 1.00 82.50 465 SER A CA 1
ATOM 3590 C C . SER A 1 465 ? 9.130 27.022 -8.876 1.00 82.50 465 SER A C 1
ATOM 3592 O O . SER A 1 465 ? 9.823 27.121 -7.864 1.00 82.50 465 SER A O 1
ATOM 3594 N N . SER A 1 466 ? 7.842 27.373 -8.886 1.00 84.38 466 SER A N 1
ATOM 3595 C CA . SER A 1 466 ? 7.162 27.925 -7.714 1.00 84.38 466 SER A CA 1
ATOM 3596 C C . SER A 1 466 ? 6.921 26.857 -6.650 1.00 84.38 466 SER A C 1
ATOM 3598 O O . SER A 1 466 ? 6.809 25.662 -6.928 1.00 84.38 466 SER A O 1
ATOM 3600 N N . THR A 1 467 ? 6.786 27.310 -5.409 1.00 88.25 467 THR A N 1
ATOM 3601 C CA . THR A 1 467 ? 6.366 26.484 -4.278 1.00 88.25 467 THR A CA 1
ATOM 3602 C C . THR A 1 467 ? 5.279 27.219 -3.509 1.00 88.25 467 THR A C 1
ATOM 3604 O O . THR A 1 467 ? 5.405 28.419 -3.280 1.00 88.25 467 THR A O 1
ATOM 3607 N N . VAL A 1 468 ? 4.234 26.508 -3.091 1.00 87.75 468 VAL A N 1
ATOM 3608 C CA . VAL A 1 468 ? 3.182 27.041 -2.217 1.00 87.75 468 VAL A CA 1
ATOM 3609 C C . VAL A 1 468 ? 3.170 26.238 -0.926 1.00 87.75 468 VAL A C 1
ATOM 3611 O O . VAL A 1 468 ? 3.145 25.006 -0.951 1.00 87.75 468 VAL A O 1
ATOM 3614 N N . GLN A 1 469 ? 3.214 26.930 0.207 1.00 91.19 469 GLN A N 1
ATOM 3615 C CA . GLN A 1 469 ? 3.165 26.323 1.532 1.00 91.19 469 GLN A CA 1
ATOM 3616 C C . GLN A 1 469 ? 1.808 26.558 2.183 1.00 91.19 469 GLN A C 1
ATOM 3618 O O . GLN A 1 469 ? 1.252 27.648 2.074 1.00 91.19 469 GLN A O 1
ATOM 3623 N N . PHE A 1 470 ? 1.309 25.557 2.903 1.00 90.75 470 PHE A N 1
ATOM 3624 C CA . PHE A 1 470 ? 0.027 25.584 3.603 1.00 90.75 470 PHE A CA 1
ATOM 3625 C C . PHE A 1 470 ? 0.255 25.228 5.067 1.00 90.75 470 PHE A C 1
ATOM 3627 O O . PHE A 1 470 ? 0.708 24.124 5.373 1.00 90.75 470 PHE A O 1
ATOM 3634 N N . LYS A 1 471 ? -0.048 26.159 5.971 1.00 92.00 471 LYS A N 1
ATOM 3635 C CA . LYS A 1 471 ? 0.071 25.948 7.411 1.00 92.00 471 LYS A CA 1
ATOM 3636 C C . LYS A 1 471 ? -1.221 25.362 7.955 1.00 92.00 471 LYS A C 1
ATOM 3638 O O . LYS A 1 471 ? -2.303 25.910 7.732 1.00 92.00 471 LYS A O 1
ATOM 3643 N N . VAL A 1 472 ? -1.079 24.274 8.697 1.00 92.75 472 VAL A N 1
ATOM 3644 C CA . VAL A 1 472 ? -2.175 23.578 9.364 1.00 92.75 472 VAL A CA 1
ATOM 3645 C C . VAL A 1 472 ? -1.818 23.407 10.823 1.00 92.75 472 VAL A C 1
ATOM 3647 O O . VAL A 1 472 ? -0.693 23.055 11.172 1.00 92.75 472 VAL A O 1
ATOM 3650 N N . LYS A 1 473 ? -2.805 23.631 11.668 1.00 94.38 473 LYS A N 1
ATOM 3651 C CA . LYS A 1 473 ? -2.762 23.385 13.094 1.00 94.38 473 LYS A CA 1
ATOM 3652 C C . LYS A 1 473 ? -3.579 22.139 13.402 1.00 94.38 473 LYS A C 1
ATOM 3654 O O . LYS A 1 473 ? -4.703 22.012 12.922 1.00 94.38 473 LYS A O 1
ATOM 3659 N N . ILE A 1 474 ? -3.001 21.222 14.166 1.00 95.81 474 ILE A N 1
ATOM 3660 C CA . ILE A 1 474 ? -3.620 19.951 14.540 1.00 95.81 474 ILE A CA 1
ATOM 3661 C C . ILE A 1 474 ? -3.698 19.898 16.053 1.00 95.81 474 ILE A C 1
ATOM 3663 O O . ILE A 1 474 ? -2.672 19.977 16.730 1.00 95.81 474 ILE A O 1
ATOM 3667 N N . LYS A 1 475 ? -4.905 19.714 16.578 1.00 97.06 475 LYS A N 1
ATOM 3668 C CA . LYS A 1 475 ? -5.148 19.596 18.012 1.00 97.06 475 LYS A CA 1
ATOM 3669 C C . LYS A 1 475 ? -5.730 18.236 18.346 1.00 97.06 475 LYS A C 1
ATOM 3671 O O . LYS A 1 475 ? -6.723 17.830 17.752 1.00 97.06 475 LYS A O 1
ATOM 3676 N N . ASN A 1 476 ? -5.159 17.561 19.339 1.00 98.19 476 ASN A N 1
ATOM 3677 C CA . ASN A 1 476 ? -5.771 16.362 19.904 1.00 98.19 476 ASN A CA 1
ATOM 3678 C C . ASN A 1 476 ? -6.896 16.782 20.862 1.00 98.19 476 ASN A C 1
ATOM 3680 O O . ASN A 1 476 ? -6.644 17.334 21.936 1.00 98.19 476 ASN A O 1
ATOM 3684 N N . THR A 1 477 ? -8.143 16.551 20.468 1.00 98.00 477 THR A N 1
ATOM 3685 C CA . THR A 1 47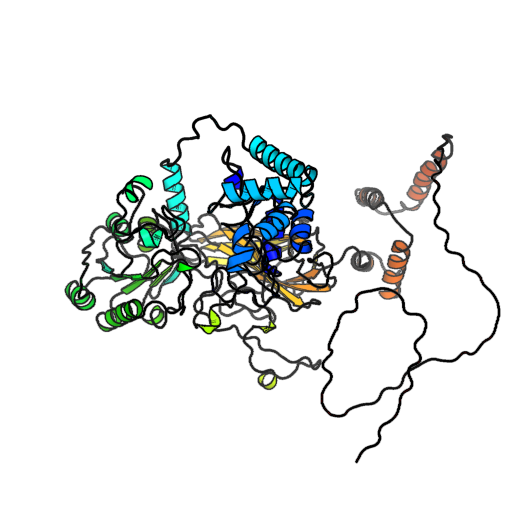7 ? -9.343 16.914 21.238 1.00 98.00 477 THR A CA 1
ATOM 3686 C C . THR A 1 477 ? -9.881 15.765 22.084 1.00 98.00 477 THR A C 1
ATOM 3688 O O . THR A 1 477 ? -10.763 15.988 22.916 1.00 98.00 477 THR A O 1
ATOM 3691 N N . GLY A 1 478 ? -9.360 14.551 21.896 1.00 96.75 478 GLY A N 1
ATOM 3692 C CA . GLY A 1 478 ? -9.773 13.374 22.650 1.00 96.75 478 GLY A CA 1
ATOM 3693 C C . GLY A 1 478 ? -9.035 13.206 23.982 1.00 96.75 478 GLY A C 1
ATOM 3694 O O . GLY A 1 478 ? -8.517 14.153 24.574 1.00 96.75 478 GLY A O 1
ATOM 3695 N N . SER A 1 479 ? -9.039 11.974 24.499 1.00 96.00 479 SER A N 1
ATOM 3696 C CA . SER A 1 479 ? -8.596 11.661 25.867 1.00 96.00 479 SER A CA 1
ATOM 3697 C C . SER A 1 479 ? -7.310 10.845 25.964 1.00 96.00 479 SER A C 1
ATOM 3699 O O . SER A 1 479 ? -6.838 10.610 27.077 1.00 96.00 479 SER A O 1
ATOM 3701 N N . VAL A 1 480 ? -6.748 10.387 24.843 1.00 97.25 480 VAL A N 1
ATOM 3702 C CA . VAL A 1 480 ? -5.505 9.598 24.821 1.00 97.25 480 VAL A CA 1
ATOM 3703 C C . VAL A 1 480 ? -4.487 10.195 23.844 1.00 97.25 480 VAL A C 1
ATOM 3705 O O . VAL A 1 480 ? -4.888 10.831 22.868 1.00 97.25 480 VAL A O 1
ATOM 3708 N N . PRO A 1 481 ? -3.173 10.030 24.083 1.00 98.19 481 PRO A N 1
ATOM 3709 C CA . PRO A 1 481 ? -2.159 10.446 23.120 1.00 98.19 481 PRO A CA 1
ATOM 3710 C C . PRO A 1 481 ? -2.301 9.683 21.801 1.00 98.19 481 PRO A C 1
ATOM 3712 O O . PRO A 1 481 ? -2.698 8.513 21.785 1.00 98.19 481 PRO A O 1
ATOM 3715 N N . GLY A 1 482 ? -1.955 10.327 20.693 1.00 97.31 482 GLY A N 1
ATOM 3716 C CA . GLY A 1 482 ? -1.982 9.694 19.381 1.00 97.31 482 GLY A CA 1
ATOM 3717 C C . GLY A 1 482 ? -1.198 10.482 18.348 1.00 97.31 482 GLY A C 1
ATOM 3718 O O . GLY A 1 482 ? -0.948 11.672 18.521 1.00 97.31 482 GLY A O 1
ATOM 3719 N N . GLU A 1 483 ? -0.824 9.803 17.276 1.00 96.94 483 GLU A N 1
ATOM 3720 C CA . GLU A 1 483 ? -0.294 10.429 16.068 1.00 96.94 483 GLU A CA 1
ATOM 3721 C C . GLU A 1 483 ? -1.448 10.712 15.105 1.00 96.94 483 GLU A C 1
ATOM 3723 O O . GLU A 1 483 ? -2.453 9.996 15.097 1.00 96.94 483 GLU A O 1
ATOM 3728 N N . HIS A 1 484 ? -1.285 11.723 14.259 1.00 95.12 484 HIS A N 1
ATOM 3729 C CA . HIS A 1 484 ? -2.226 12.027 13.189 1.00 95.12 484 HIS A CA 1
ATOM 3730 C C . HIS A 1 484 ? -1.519 12.025 11.836 1.00 95.12 484 HIS A C 1
ATOM 3732 O O . HIS A 1 484 ? -0.322 12.293 11.739 1.00 95.12 484 HIS A O 1
ATOM 3738 N N . VAL A 1 485 ? -2.268 11.722 10.778 1.00 95.88 485 VAL A N 1
ATOM 3739 C CA . VAL A 1 485 ? -1.791 11.804 9.394 1.00 95.88 485 VAL A CA 1
ATOM 3740 C C . VAL A 1 485 ? -2.646 12.833 8.680 1.00 95.88 485 VAL A C 1
ATOM 3742 O O . VAL A 1 485 ? -3.796 12.552 8.344 1.00 95.88 485 VAL A O 1
ATOM 3745 N N . SER A 1 486 ? -2.074 14.013 8.460 1.00 94.75 486 SER A N 1
ATOM 3746 C CA . SER A 1 486 ? -2.705 15.077 7.687 1.00 94.75 486 SER A CA 1
ATOM 3747 C C . SER A 1 486 ? -2.386 14.897 6.209 1.00 94.75 486 SER A C 1
ATOM 3749 O O . SER A 1 486 ? -1.250 14.574 5.849 1.00 94.75 486 SER A O 1
ATOM 3751 N N . MET A 1 487 ? -3.380 15.078 5.343 1.00 94.00 487 MET A N 1
ATOM 3752 C CA . MET A 1 487 ? -3.264 14.890 3.897 1.00 94.00 487 MET A CA 1
ATOM 3753 C C . MET A 1 487 ? -3.862 16.084 3.163 1.00 94.00 487 MET A C 1
ATOM 3755 O O . MET A 1 487 ? -4.934 16.578 3.519 1.00 94.00 487 MET A O 1
ATOM 3759 N N . MET A 1 488 ? -3.179 16.518 2.104 1.00 92.56 488 MET A N 1
ATOM 3760 C CA . MET A 1 488 ? -3.633 17.590 1.231 1.00 92.56 488 MET A CA 1
ATOM 3761 C C . MET A 1 488 ? -3.680 17.168 -0.231 1.00 92.56 488 MET A C 1
ATOM 3763 O O . MET A 1 488 ? -2.760 16.543 -0.772 1.00 92.56 488 MET A O 1
ATOM 3767 N N . TYR A 1 489 ? -4.768 17.585 -0.866 1.00 91.38 489 TYR A N 1
ATOM 3768 C CA . TYR A 1 489 ? -5.122 17.259 -2.236 1.00 91.38 489 TYR A CA 1
ATOM 3769 C C . TYR A 1 489 ? -5.350 18.540 -3.025 1.00 91.38 489 TYR A C 1
ATOM 3771 O O . TYR A 1 489 ? -5.733 19.568 -2.458 1.00 91.38 489 TYR A O 1
ATOM 3779 N N . TYR A 1 490 ? -5.173 18.468 -4.339 1.00 88.56 490 TYR A N 1
ATOM 3780 C CA . TYR A 1 490 ? -5.729 19.466 -5.242 1.00 88.56 490 TYR A CA 1
ATOM 3781 C C . TYR A 1 490 ? -6.729 18.829 -6.206 1.00 88.56 490 TYR A C 1
ATOM 3783 O O . TYR A 1 490 ? -6.573 17.689 -6.642 1.00 88.56 490 TYR A O 1
ATOM 3791 N N . GLU A 1 491 ? -7.755 19.593 -6.560 1.00 86.69 491 GLU A N 1
ATOM 3792 C CA . GLU A 1 491 ? -8.734 19.254 -7.585 1.00 86.69 491 GLU A CA 1
ATOM 3793 C C . GLU A 1 491 ? -8.583 20.220 -8.752 1.00 86.69 491 GLU A C 1
ATOM 3795 O O . GLU A 1 491 ? -8.796 21.426 -8.603 1.00 86.69 491 GLU A O 1
ATOM 3800 N N . THR A 1 492 ? -8.248 19.716 -9.937 1.00 86.06 492 THR A N 1
ATOM 3801 C CA . THR A 1 492 ? -8.191 20.568 -11.126 1.00 86.06 492 THR A CA 1
ATOM 3802 C C . THR A 1 492 ? -9.602 20.853 -11.644 1.00 86.06 492 THR A C 1
ATOM 3804 O O . THR A 1 492 ? -10.372 19.949 -11.983 1.00 86.06 492 THR A O 1
ATOM 3807 N N . ILE A 1 493 ? -9.953 22.137 -11.737 1.00 79.50 493 ILE A N 1
ATOM 3808 C CA . ILE A 1 493 ? -11.244 22.606 -12.253 1.00 79.50 493 ILE A CA 1
ATOM 3809 C C . ILE A 1 493 ? -11.307 22.398 -13.769 1.00 79.50 493 ILE A C 1
ATOM 3811 O O . ILE A 1 493 ? -12.257 21.800 -14.283 1.00 79.50 493 ILE A O 1
ATOM 3815 N N . ALA A 1 494 ? -10.292 22.889 -14.478 1.00 76.88 494 ALA A N 1
ATOM 3816 C CA . ALA A 1 494 ? -10.227 22.853 -15.930 1.00 76.88 494 ALA A CA 1
ATOM 3817 C C . ALA A 1 494 ? -8.774 22.831 -16.416 1.00 76.88 494 ALA A C 1
ATOM 3819 O O . ALA A 1 494 ? -7.915 23.511 -15.852 1.00 76.88 494 ALA A O 1
ATOM 3820 N N . ARG A 1 495 ? -8.550 22.040 -17.467 1.00 83.19 495 ARG A N 1
ATOM 3821 C CA . ARG A 1 495 ? -7.344 21.953 -18.299 1.00 83.19 495 ARG A CA 1
ATOM 3822 C C . ARG A 1 495 ? -7.736 21.337 -19.651 1.00 83.19 495 ARG A C 1
ATOM 3824 O O . ARG A 1 495 ? -8.877 20.895 -19.809 1.00 83.19 495 ARG A O 1
ATOM 3831 N N . SER A 1 496 ? -6.818 21.287 -20.608 1.00 82.50 496 SER A N 1
ATOM 3832 C CA . SER A 1 496 ? -7.058 20.790 -21.970 1.00 82.50 496 SER A CA 1
ATOM 3833 C C . SER A 1 496 ? -7.417 19.298 -22.043 1.00 82.50 496 SER A C 1
ATOM 3835 O O . SER A 1 496 ? -8.129 18.871 -22.954 1.00 82.50 496 SER A O 1
ATOM 3837 N N . THR A 1 497 ? -6.979 18.506 -21.060 1.00 83.19 497 THR A N 1
ATOM 3838 C CA . THR A 1 497 ? -7.336 17.091 -20.894 1.00 83.19 497 THR A CA 1
ATOM 3839 C C . THR A 1 497 ? -8.320 16.903 -19.744 1.00 83.19 497 THR A C 1
ATOM 3841 O O . THR A 1 497 ? -8.342 17.676 -18.787 1.00 83.19 497 THR A O 1
ATOM 3844 N N . THR A 1 498 ? -9.133 15.847 -19.790 1.00 85.81 498 THR A N 1
ATOM 3845 C CA . THR A 1 498 ? -10.025 15.513 -18.673 1.00 85.81 498 THR A CA 1
ATOM 3846 C C . THR A 1 498 ? -9.209 15.349 -17.380 1.00 85.81 498 THR A C 1
ATOM 3848 O O . THR A 1 498 ? -8.302 14.511 -17.341 1.00 85.81 498 THR A O 1
ATOM 3851 N N . PRO A 1 499 ? -9.482 16.139 -16.324 1.00 86.44 499 PRO A N 1
ATOM 3852 C CA . PRO A 1 499 ? -8.736 16.034 -15.082 1.00 86.44 499 PRO A CA 1
ATOM 3853 C C . PRO A 1 499 ? -9.141 14.793 -14.283 1.00 86.44 499 PRO A C 1
ATOM 3855 O O . PRO A 1 499 ? -10.244 14.250 -14.432 1.00 86.44 499 PRO A O 1
ATOM 3858 N N . ARG A 1 500 ? -8.235 14.364 -13.404 1.00 85.94 500 ARG A N 1
ATOM 3859 C CA . ARG A 1 500 ? -8.582 13.469 -12.300 1.00 85.94 500 ARG A CA 1
ATOM 3860 C C . ARG A 1 500 ? -9.452 14.223 -11.304 1.00 85.94 500 ARG A C 1
ATOM 3862 O O . ARG A 1 500 ? -9.415 15.451 -11.247 1.00 85.94 500 ARG A O 1
ATOM 3869 N N . LYS A 1 501 ? -10.252 13.478 -10.551 1.00 83.75 501 LYS A N 1
ATOM 3870 C CA . LYS A 1 501 ? -11.123 14.016 -9.509 1.00 83.75 501 LYS A CA 1
ATOM 3871 C C . LYS A 1 501 ? -10.321 14.849 -8.511 1.00 83.75 501 LYS A C 1
ATOM 3873 O O . LYS A 1 501 ? -10.653 16.003 -8.284 1.00 83.75 501 LYS A O 1
ATOM 3878 N N . GLU A 1 502 ? -9.274 14.250 -7.963 1.00 87.19 502 GLU A N 1
ATOM 3879 C CA . GLU A 1 502 ? -8.392 14.830 -6.959 1.00 87.19 502 GLU A CA 1
ATOM 3880 C C . GLU A 1 502 ? -7.029 14.124 -7.019 1.00 87.19 502 GLU A C 1
ATOM 3882 O O . GLU A 1 502 ? -6.951 12.954 -7.402 1.00 87.19 502 GLU A O 1
ATOM 3887 N N . GLU A 1 503 ? -5.958 14.829 -6.658 1.00 89.75 503 GLU A N 1
ATOM 3888 C CA . GLU A 1 503 ? -4.586 14.309 -6.629 1.00 89.75 503 GLU A CA 1
ATOM 3889 C C . GLU A 1 503 ? -3.950 14.648 -5.267 1.00 89.75 503 GLU A C 1
ATOM 3891 O O . GLU A 1 503 ? -3.915 15.815 -4.868 1.00 89.75 503 GLU A O 1
ATOM 3896 N N . LEU A 1 504 ? -3.471 13.633 -4.531 1.00 92.69 504 LEU A N 1
ATOM 3897 C CA . LEU A 1 504 ? -2.703 13.830 -3.294 1.00 92.69 504 LEU A CA 1
ATOM 3898 C C . LEU A 1 504 ? -1.336 14.427 -3.645 1.00 92.69 504 LEU A C 1
ATOM 3900 O O . LEU A 1 504 ? -0.578 13.806 -4.390 1.00 92.69 504 LEU A O 1
ATOM 3904 N N . PHE A 1 505 ? -0.993 15.577 -3.065 1.00 91.75 505 PHE A N 1
ATOM 3905 C CA . PHE A 1 505 ? 0.325 16.194 -3.269 1.00 91.75 505 PHE A CA 1
ATOM 3906 C C . PHE A 1 505 ? 1.185 16.213 -2.004 1.00 91.75 505 PHE A C 1
ATOM 3908 O O . PHE A 1 505 ? 2.407 16.281 -2.090 1.00 91.75 505 PHE A O 1
ATOM 3915 N N . SER A 1 506 ? 0.582 16.136 -0.814 1.00 94.50 506 SER A N 1
ATOM 3916 C CA . SER A 1 506 ? 1.337 16.155 0.437 1.00 94.50 506 SER A CA 1
ATOM 3917 C C . SER A 1 506 ? 0.629 15.367 1.531 1.00 94.50 506 SER A C 1
ATOM 3919 O O . SER A 1 506 ? -0.586 15.454 1.683 1.00 94.50 506 SER A O 1
ATOM 3921 N N . PHE A 1 507 ? 1.398 14.630 2.327 1.00 95.94 507 PHE A N 1
ATOM 3922 C CA . PHE A 1 507 ? 0.938 14.036 3.576 1.00 95.94 507 PHE A CA 1
ATOM 3923 C C . PHE A 1 507 ? 2.022 14.184 4.645 1.00 95.94 507 PHE A C 1
ATOM 3925 O O . PHE A 1 507 ? 3.214 14.156 4.332 1.00 95.94 507 PHE A O 1
ATOM 3932 N N . ILE A 1 508 ? 1.612 14.356 5.899 1.00 96.69 508 ILE A N 1
ATOM 3933 C CA . ILE A 1 508 ? 2.505 14.504 7.050 1.00 96.69 508 ILE A CA 1
ATOM 3934 C C . ILE A 1 508 ? 1.949 13.653 8.187 1.00 96.69 508 ILE A C 1
ATOM 3936 O O . ILE A 1 508 ? 0.811 13.849 8.609 1.00 96.69 508 ILE A O 1
ATOM 3940 N N . ARG A 1 509 ? 2.761 12.716 8.685 1.00 95.88 509 ARG A N 1
ATOM 3941 C CA . ARG A 1 509 ? 2.511 12.012 9.947 1.00 95.88 509 ARG A CA 1
ATOM 3942 C C . ARG A 1 509 ? 3.161 12.813 11.071 1.00 95.88 509 ARG A C 1
ATOM 3944 O O . ARG A 1 509 ? 4.344 13.131 10.972 1.00 95.88 509 ARG A O 1
ATOM 3951 N N . THR A 1 510 ? 2.394 13.170 12.090 1.00 96.62 510 THR A N 1
ATOM 3952 C CA . THR A 1 510 ? 2.906 13.900 13.254 1.00 96.62 510 THR A CA 1
ATOM 3953 C C . THR A 1 510 ? 3.624 12.957 14.213 1.00 96.62 510 THR A C 1
ATOM 3955 O O . THR A 1 510 ? 3.349 11.757 14.228 1.00 96.62 510 THR A O 1
ATOM 3958 N N . ASP A 1 511 ? 4.469 13.515 15.080 1.00 96.19 511 ASP A N 1
ATOM 3959 C CA . ASP A 1 511 ? 4.798 12.855 16.346 1.00 96.19 511 ASP A CA 1
ATOM 3960 C C . ASP A 1 511 ? 3.529 12.707 17.217 1.00 96.19 511 ASP A C 1
ATOM 3962 O O . ASP A 1 511 ? 2.453 13.222 16.888 1.00 96.19 511 ASP A O 1
ATOM 3966 N N . ILE A 1 512 ? 3.646 12.006 18.349 1.00 97.19 512 ILE A N 1
ATOM 3967 C CA . ILE A 1 512 ? 2.548 11.845 19.311 1.00 97.19 512 ILE A CA 1
ATOM 3968 C C . ILE A 1 512 ? 2.121 13.215 19.859 1.00 97.19 512 ILE A C 1
ATOM 3970 O O . ILE A 1 512 ? 2.917 13.914 20.482 1.00 97.19 512 ILE A O 1
ATOM 3974 N N . ILE A 1 513 ? 0.838 13.541 19.707 1.00 98.25 513 ILE A N 1
ATOM 3975 C CA . ILE A 1 513 ? 0.193 14.735 20.259 1.00 98.25 513 ILE A CA 1
ATOM 3976 C C . ILE A 1 513 ? -0.589 14.316 21.508 1.00 98.25 513 ILE A C 1
ATOM 3978 O O . ILE A 1 513 ? -1.455 13.433 21.448 1.00 98.25 513 ILE A O 1
ATOM 3982 N N . ASN A 1 514 ? -0.308 14.927 22.658 1.00 98.44 514 ASN A N 1
ATOM 3983 C CA . ASN A 1 514 ? -1.016 14.622 23.903 1.00 98.44 514 ASN A CA 1
ATOM 3984 C C . ASN A 1 514 ? -2.430 15.233 23.929 1.00 98.44 514 ASN A C 1
ATOM 3986 O O . ASN A 1 514 ? -2.687 16.220 23.244 1.00 98.44 514 ASN A O 1
ATOM 3990 N N . PRO A 1 515 ? -3.364 14.711 24.745 1.00 98.62 515 PRO A N 1
ATOM 3991 C CA . PRO A 1 515 ? -4.694 15.303 24.903 1.00 98.62 515 PRO A CA 1
ATOM 3992 C C . PRO A 1 515 ? -4.651 16.802 25.229 1.00 98.62 515 PRO A C 1
ATOM 3994 O O . PRO A 1 515 ? -4.030 17.220 26.208 1.00 98.62 515 PRO A O 1
ATOM 3997 N N . GLY A 1 516 ? -5.330 17.610 24.415 1.00 97.75 516 GLY A N 1
ATOM 3998 C CA . GLY A 1 516 ? -5.369 19.069 24.521 1.00 97.75 516 GLY A CA 1
ATOM 3999 C C . GLY A 1 516 ? -4.144 19.802 23.964 1.00 97.75 516 GLY A C 1
ATOM 4000 O O . GLY A 1 516 ? -4.179 21.032 23.907 1.00 97.75 516 GLY A O 1
ATOM 4001 N N . GLU A 1 517 ? -3.094 19.083 23.559 1.00 98.38 517 GLU A N 1
ATOM 4002 C CA . GLU A 1 517 ? -1.929 19.635 22.866 1.00 98.38 517 GLU A CA 1
ATOM 4003 C C . GLU A 1 517 ? -2.262 19.952 21.406 1.00 98.38 517 GLU A C 1
ATOM 4005 O O . GLU A 1 517 ? -3.157 19.361 20.794 1.00 98.38 517 GLU A O 1
ATOM 4010 N N . GLU A 1 518 ? -1.522 20.913 20.868 1.00 97.38 518 GLU A N 1
ATOM 4011 C CA . GLU A 1 518 ? -1.661 21.416 19.517 1.00 97.38 518 GLU A CA 1
ATOM 4012 C C . GLU A 1 518 ? -0.282 21.551 18.875 1.00 97.38 518 GLU A C 1
ATOM 4014 O O . GLU A 1 518 ? 0.662 22.028 19.509 1.00 97.38 518 GLU A O 1
ATOM 4019 N N . VAL A 1 519 ? -0.177 21.134 17.617 1.00 97.81 519 VAL A N 1
ATOM 4020 C CA . VAL A 1 519 ? 1.047 21.213 16.817 1.00 97.81 519 VAL A CA 1
ATOM 4021 C C . VAL A 1 519 ? 0.767 21.906 15.491 1.00 97.81 519 VAL A C 1
ATOM 4023 O O . VAL A 1 519 ? -0.342 21.842 14.961 1.00 97.81 519 VAL A O 1
ATOM 4026 N N . GLU A 1 520 ? 1.784 22.555 14.937 1.00 96.81 520 GLU A N 1
ATOM 4027 C CA . GLU A 1 520 ? 1.722 23.158 13.607 1.00 96.81 520 GLU A CA 1
ATOM 4028 C C . GLU A 1 520 ? 2.536 22.329 12.615 1.00 96.81 520 GLU A C 1
ATOM 4030 O O . GLU A 1 520 ? 3.671 21.936 12.891 1.00 96.81 520 GLU A O 1
ATOM 4035 N N . ILE A 1 521 ? 1.967 22.107 11.434 1.00 96.56 521 ILE A N 1
ATOM 4036 C CA . ILE A 1 521 ? 2.627 21.460 10.302 1.00 96.56 521 ILE A CA 1
ATOM 4037 C C . ILE A 1 521 ? 2.504 22.330 9.049 1.00 96.56 521 ILE A C 1
ATOM 4039 O O . ILE A 1 521 ? 1.620 23.185 8.937 1.00 96.56 521 ILE A O 1
ATOM 4043 N N . VAL A 1 522 ? 3.404 22.109 8.091 1.00 95.12 522 VAL A N 1
ATOM 4044 C CA . VAL A 1 522 ? 3.426 22.844 6.824 1.00 95.12 522 VAL A CA 1
ATOM 4045 C C . VAL A 1 522 ? 3.465 21.870 5.656 1.00 95.12 522 VAL A C 1
ATOM 4047 O O . VAL A 1 522 ? 4.486 21.234 5.399 1.00 95.12 522 VAL A O 1
ATOM 4050 N N . HIS A 1 523 ? 2.365 21.798 4.914 1.00 95.06 523 HIS A N 1
ATOM 4051 C CA . HIS A 1 523 ? 2.325 21.107 3.630 1.00 95.06 523 HIS A CA 1
ATOM 4052 C C . HIS A 1 523 ? 2.947 21.974 2.544 1.00 95.06 523 HIS A C 1
ATOM 4054 O O . HIS A 1 523 ? 2.877 23.201 2.589 1.00 95.06 523 HIS A O 1
ATOM 4060 N N . THR A 1 524 ? 3.554 21.331 1.552 1.00 93.62 524 THR A N 1
ATOM 4061 C CA . THR A 1 524 ? 4.237 22.010 0.450 1.00 93.62 524 THR A CA 1
ATOM 4062 C C . THR A 1 524 ? 3.761 21.430 -0.874 1.00 93.62 524 THR A C 1
ATOM 4064 O O . THR A 1 524 ? 3.870 20.224 -1.073 1.00 93.62 524 THR A O 1
ATOM 4067 N N . LEU A 1 525 ? 3.258 22.288 -1.761 1.00 91.12 525 LEU A N 1
ATOM 4068 C CA . LEU A 1 525 ? 2.963 21.984 -3.160 1.00 91.12 525 LEU A CA 1
ATOM 4069 C C . LEU A 1 525 ? 4.069 22.572 -4.030 1.00 91.12 525 LEU A C 1
ATOM 4071 O O . LEU A 1 525 ? 4.291 23.786 -4.005 1.00 91.12 525 LEU A O 1
ATOM 4075 N N . LYS A 1 526 ? 4.745 21.740 -4.820 1.00 89.56 526 LYS A N 1
ATOM 4076 C CA . LYS A 1 526 ? 5.694 22.229 -5.827 1.00 89.56 526 LYS A CA 1
ATOM 4077 C C . LYS A 1 526 ? 4.963 22.405 -7.150 1.00 89.56 526 LYS A C 1
ATOM 4079 O O . LYS A 1 526 ? 4.244 21.509 -7.579 1.00 89.56 526 LYS A O 1
ATOM 4084 N N . GLY A 1 527 ? 5.172 23.526 -7.835 1.00 85.75 527 GLY A N 1
ATOM 4085 C CA . GLY A 1 527 ? 4.527 23.783 -9.125 1.00 85.75 527 GLY A CA 1
ATOM 4086 C C . GLY A 1 527 ? 4.839 22.707 -10.171 1.00 85.75 527 GLY A C 1
ATOM 4087 O O . GLY A 1 527 ? 3.963 22.329 -10.944 1.00 85.75 527 GLY A O 1
ATOM 4088 N N . GLU A 1 528 ? 6.042 22.128 -10.134 1.00 84.44 528 GLU A N 1
ATOM 4089 C CA . GLU A 1 528 ? 6.441 20.968 -10.944 1.00 84.44 528 GLU A CA 1
ATOM 4090 C C . GLU A 1 528 ? 5.493 19.760 -10.793 1.00 84.44 528 GLU A C 1
ATOM 4092 O O . GLU A 1 528 ? 5.225 19.060 -11.769 1.00 84.44 528 GLU A O 1
ATOM 4097 N N . GLU A 1 529 ? 4.930 19.534 -9.600 1.00 85.50 529 GLU A N 1
ATOM 4098 C CA . GLU A 1 529 ? 4.012 18.419 -9.308 1.00 85.50 529 GLU A CA 1
ATOM 4099 C C . GLU A 1 529 ? 2.622 18.626 -9.935 1.00 85.50 529 GLU A C 1
ATOM 4101 O O . GLU A 1 529 ? 1.854 17.672 -10.074 1.00 85.50 529 GLU A O 1
ATOM 4106 N N . MET A 1 530 ? 2.312 19.854 -10.368 1.00 85.62 530 MET A N 1
ATOM 4107 C CA . MET A 1 530 ? 1.069 20.189 -11.068 1.00 85.62 530 MET A CA 1
ATOM 4108 C C . MET A 1 530 ? 1.136 19.952 -12.578 1.00 85.62 530 MET A C 1
ATOM 4110 O O . MET A 1 530 ? 0.121 20.093 -13.264 1.00 85.62 530 MET A O 1
ATOM 4114 N N . LYS A 1 531 ? 2.300 19.570 -13.121 1.00 83.81 531 LYS A N 1
ATOM 4115 C CA . LYS A 1 531 ? 2.360 19.055 -14.492 1.00 83.81 531 LYS A CA 1
ATOM 4116 C C . LYS A 1 531 ? 1.448 17.842 -14.618 1.00 83.81 531 LYS A C 1
ATOM 4118 O O . LYS A 1 531 ? 1.333 17.044 -13.687 1.00 83.81 531 LYS A O 1
ATOM 4123 N N . TYR A 1 532 ? 0.819 17.682 -15.772 1.00 80.69 532 TYR A N 1
ATOM 4124 C CA . TYR A 1 532 ? -0.052 16.543 -16.050 1.00 80.69 532 TYR A CA 1
ATOM 4125 C C . TYR A 1 532 ? 0.331 15.871 -17.357 1.00 80.69 532 TYR A C 1
ATOM 4127 O O . TYR A 1 532 ? 0.960 16.481 -18.223 1.00 80.69 532 TYR A O 1
ATOM 4135 N N . PHE A 1 533 ? -0.028 14.597 -17.486 1.00 77.38 533 PHE A N 1
ATOM 4136 C CA . PHE A 1 533 ? 0.293 13.840 -18.680 1.00 77.38 533 PHE A CA 1
ATOM 4137 C C . PHE A 1 533 ? -0.635 14.186 -19.853 1.00 77.38 533 PHE A C 1
ATOM 4139 O O . PHE A 1 533 ? -1.859 14.080 -19.748 1.00 77.38 533 PHE A O 1
ATOM 4146 N N . ASP A 1 534 ? -0.039 14.522 -20.992 1.00 75.31 534 ASP A N 1
ATOM 4147 C CA . ASP A 1 534 ? -0.682 14.650 -22.295 1.00 75.31 534 ASP A CA 1
ATOM 4148 C C . ASP A 1 534 ? 0.040 13.748 -23.305 1.00 75.31 534 ASP A C 1
ATOM 4150 O O . ASP A 1 534 ? 1.169 14.016 -23.729 1.00 75.31 534 ASP A O 1
ATOM 4154 N N . SER A 1 535 ? -0.646 12.683 -23.728 1.00 66.44 535 SER A N 1
ATOM 4155 C CA . SER A 1 535 ? -0.138 11.709 -24.700 1.00 66.44 535 SER A CA 1
ATOM 4156 C C . SER A 1 535 ? 0.131 12.287 -26.089 1.00 66.44 535 SER A C 1
ATOM 4158 O O . SER A 1 535 ? 0.810 11.642 -26.882 1.00 66.44 535 SER A O 1
ATOM 4160 N N . THR A 1 536 ? -0.434 13.451 -26.415 1.00 65.94 536 THR A N 1
ATOM 4161 C CA . THR A 1 536 ? -0.229 14.119 -27.708 1.00 65.94 536 THR A CA 1
ATOM 4162 C C . THR A 1 536 ? 0.993 15.035 -27.707 1.00 65.94 536 THR A C 1
ATOM 4164 O O . THR A 1 536 ? 1.500 15.394 -28.771 1.00 65.94 536 THR A O 1
ATOM 4167 N N . SER A 1 537 ? 1.507 15.369 -26.521 1.00 59.50 537 SER A N 1
ATOM 4168 C CA . SER A 1 537 ? 2.696 16.195 -26.356 1.00 59.50 537 SER A CA 1
ATOM 4169 C C . SER A 1 537 ? 3.983 15.369 -26.487 1.00 59.50 537 SER A C 1
ATOM 4171 O O . SER A 1 537 ? 4.086 14.249 -25.986 1.00 59.50 537 SER A O 1
ATOM 4173 N N . GLY A 1 538 ? 5.008 15.938 -27.130 1.00 53.59 538 GLY A N 1
ATOM 4174 C CA . GLY A 1 538 ? 6.317 15.287 -27.278 1.00 53.59 538 GL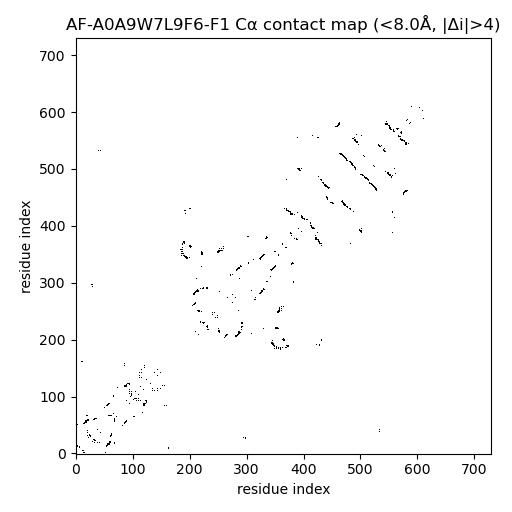Y A CA 1
ATOM 4175 C C . GLY A 1 538 ? 7.117 15.153 -25.972 1.00 53.59 538 GLY A C 1
ATOM 4176 O O . GLY A 1 538 ? 8.075 14.385 -25.932 1.00 53.59 538 GLY A O 1
ATOM 4177 N N . SER A 1 539 ? 6.740 15.891 -24.919 1.00 55.00 539 SER A N 1
ATOM 4178 C CA . SER A 1 539 ? 7.355 15.853 -23.582 1.00 55.00 539 SER A CA 1
ATOM 4179 C C . SER A 1 539 ? 6.595 14.980 -22.581 1.00 55.00 539 SER A C 1
ATOM 4181 O O . SER A 1 539 ? 7.087 14.782 -21.472 1.00 55.00 539 SER A O 1
ATOM 4183 N N . HIS A 1 540 ? 5.420 14.464 -22.960 1.00 65.44 540 HIS A N 1
ATOM 4184 C CA . HIS A 1 540 ? 4.474 13.691 -22.150 1.00 65.44 540 HIS A CA 1
ATOM 4185 C C . HIS A 1 540 ? 3.901 14.403 -20.922 1.00 65.44 540 HIS A C 1
ATOM 4187 O O . HIS A 1 540 ? 2.711 14.266 -20.689 1.00 65.44 540 HIS A O 1
ATOM 4193 N N . PHE A 1 541 ? 4.681 15.174 -20.164 1.00 74.44 541 PHE A N 1
ATOM 4194 C CA . PHE A 1 541 ? 4.192 16.060 -19.113 1.00 74.44 541 PHE A CA 1
ATOM 4195 C C . PHE A 1 541 ? 4.157 17.499 -19.609 1.00 74.44 541 PHE A C 1
ATOM 4197 O O . PHE A 1 541 ? 5.151 18.018 -20.127 1.00 74.44 541 PHE A O 1
ATOM 4204 N N . VAL A 1 542 ? 3.006 18.137 -19.430 1.00 75.88 542 VAL A N 1
ATOM 4205 C CA . VAL A 1 542 ? 2.756 19.515 -19.839 1.00 75.88 542 VAL A CA 1
ATOM 4206 C C . VAL A 1 542 ? 2.360 20.368 -18.646 1.00 75.88 542 VAL A C 1
ATOM 4208 O O . VAL A 1 542 ? 1.848 19.884 -17.634 1.00 75.88 542 VAL A O 1
ATOM 4211 N N . TYR A 1 543 ? 2.629 21.659 -18.789 1.00 80.44 543 TYR A N 1
ATOM 4212 C CA . TYR A 1 543 ? 2.255 22.699 -17.851 1.00 80.44 543 TYR A CA 1
ATOM 4213 C C . TYR A 1 543 ? 1.417 23.718 -18.620 1.00 80.44 543 TYR A C 1
ATOM 4215 O O . TYR A 1 543 ? 1.923 24.361 -19.539 1.00 80.44 543 TYR A O 1
ATOM 4223 N N . GLU A 1 544 ? 0.119 23.779 -18.326 1.00 78.94 544 GLU A N 1
ATOM 4224 C CA . GLU A 1 544 ? -0.841 24.559 -19.109 1.00 78.94 544 GLU A CA 1
ATOM 4225 C C . GLU A 1 544 ? -1.208 25.850 -18.396 1.00 78.94 544 GLU A C 1
ATOM 4227 O O . GLU A 1 544 ? -1.789 25.826 -17.312 1.00 78.94 544 GLU A O 1
ATOM 4232 N N . ASP A 1 545 ? -0.907 26.961 -19.056 1.00 78.44 545 ASP A N 1
ATOM 4233 C CA . ASP A 1 545 ? -1.276 28.296 -18.611 1.00 78.44 545 ASP A CA 1
ATOM 4234 C C . ASP A 1 545 ? -2.790 28.437 -18.400 1.00 78.44 545 ASP A C 1
ATOM 4236 O O . ASP A 1 545 ? -3.593 27.968 -19.210 1.00 78.44 545 ASP A O 1
ATOM 4240 N N . GLY A 1 546 ? -3.191 29.066 -17.299 1.00 72.69 546 GLY A N 1
ATOM 4241 C CA . GLY A 1 546 ? -4.591 29.203 -16.904 1.00 72.69 546 GLY A CA 1
ATOM 4242 C C . GLY A 1 546 ? -5.213 27.943 -16.287 1.00 72.69 546 GLY A C 1
ATOM 4243 O O . GLY A 1 546 ? -6.365 28.008 -15.831 1.00 72.69 546 GLY A O 1
ATOM 4244 N N . MET A 1 547 ? -4.484 26.814 -16.203 1.00 81.81 547 MET A N 1
ATOM 4245 C CA . MET A 1 547 ? -4.955 25.635 -15.469 1.00 81.81 547 MET A CA 1
ATOM 4246 C C . MET A 1 547 ? -5.274 26.039 -14.034 1.00 81.81 547 MET A C 1
ATOM 4248 O O . MET A 1 547 ? -4.437 26.574 -13.313 1.00 81.81 547 MET A O 1
ATOM 4252 N N . THR A 1 548 ? -6.507 25.769 -13.619 1.00 80.94 548 THR A N 1
ATOM 4253 C CA . THR A 1 548 ? -7.019 26.197 -12.321 1.00 80.94 548 THR A CA 1
ATOM 4254 C C . THR A 1 548 ? -7.280 24.992 -11.428 1.00 80.94 548 THR A C 1
ATOM 4256 O O . THR A 1 548 ? -7.974 24.070 -11.855 1.00 80.94 548 THR A O 1
ATOM 4259 N N . SER A 1 549 ? -6.815 25.031 -10.177 1.00 86.25 549 SER A N 1
ATOM 4260 C CA . SER A 1 549 ? -7.092 24.004 -9.162 1.00 86.25 549 SER A CA 1
ATOM 4261 C C . SER A 1 549 ? -7.578 24.588 -7.830 1.00 86.25 549 SER A C 1
ATOM 4263 O O . SER A 1 549 ? -7.330 25.757 -7.541 1.00 86.25 549 SER A O 1
ATOM 4265 N N . ILE A 1 550 ? -8.272 23.773 -7.033 1.00 85.00 550 ILE A N 1
ATOM 4266 C CA . ILE A 1 550 ? -8.705 24.067 -5.655 1.00 85.00 550 ILE A CA 1
ATOM 4267 C C . ILE A 1 550 ? -7.960 23.132 -4.705 1.00 85.00 550 ILE A C 1
ATOM 4269 O O . ILE A 1 550 ? -7.804 21.956 -5.022 1.00 85.00 550 ILE A O 1
ATOM 4273 N N . VAL A 1 551 ? -7.511 23.633 -3.554 1.00 86.44 551 VAL A N 1
ATOM 4274 C CA . VAL A 1 551 ? -6.826 22.825 -2.531 1.00 86.44 551 VAL A CA 1
ATOM 4275 C C . VAL A 1 551 ? -7.803 22.367 -1.446 1.00 86.44 551 VAL A C 1
ATOM 4277 O O . VAL A 1 551 ? -8.707 23.104 -1.047 1.00 86.44 551 VAL A O 1
ATOM 4280 N N . LYS A 1 552 ? -7.596 21.152 -0.942 1.00 85.88 552 LYS A N 1
ATOM 4281 C CA . LYS A 1 552 ? -8.379 20.529 0.128 1.00 85.88 552 LYS A CA 1
ATOM 4282 C C . LYS A 1 552 ? -7.457 19.915 1.178 1.00 85.88 552 LYS A C 1
ATOM 4284 O O . LYS A 1 552 ? -6.412 19.363 0.832 1.00 85.88 552 LYS A O 1
ATOM 4289 N N . ILE A 1 553 ? -7.892 19.957 2.435 1.00 85.19 553 ILE A N 1
ATOM 4290 C CA . ILE A 1 553 ? -7.324 19.181 3.542 1.00 85.19 553 ILE A CA 1
ATOM 4291 C C . ILE A 1 553 ? -8.345 18.153 4.054 1.00 85.19 553 ILE A C 1
ATOM 4293 O O . ILE A 1 553 ? -9.543 18.444 4.103 1.00 85.19 553 ILE A O 1
ATOM 4297 N N . GLY A 1 554 ? -7.871 16.957 4.408 1.00 81.06 554 GLY A N 1
ATOM 4298 C CA . GLY A 1 554 ? -8.681 15.889 4.998 1.00 81.06 554 GLY A CA 1
ATOM 4299 C C . GLY A 1 554 ? -8.491 14.551 4.287 1.00 81.06 554 GLY A C 1
ATOM 4300 O O . GLY A 1 554 ? -7.405 14.248 3.801 1.00 81.06 554 GLY A O 1
ATOM 4301 N N . ASN A 1 555 ? -9.543 13.737 4.212 1.00 72.88 555 ASN A N 1
ATOM 4302 C CA . ASN A 1 555 ? -9.511 12.471 3.475 1.00 72.88 555 ASN A CA 1
ATOM 4303 C C . ASN A 1 555 ? -9.880 12.679 1.995 1.00 72.88 555 ASN A C 1
ATOM 4305 O O . ASN A 1 555 ? -10.506 13.676 1.615 1.00 72.88 555 ASN A O 1
ATOM 4309 N N . ALA A 1 556 ? -9.519 11.716 1.142 1.00 71.19 556 ALA A N 1
ATOM 4310 C CA . ALA A 1 556 ? -10.054 11.693 -0.217 1.00 71.19 556 ALA A CA 1
ATOM 4311 C C . ALA A 1 556 ? -11.580 11.481 -0.180 1.00 71.19 556 ALA A C 1
ATOM 4313 O O . ALA A 1 556 ? -12.098 10.955 0.804 1.00 71.19 556 ALA A O 1
ATOM 4314 N N . GLY A 1 557 ? -12.306 11.856 -1.239 1.00 65.38 557 GLY A N 1
ATOM 4315 C CA . GLY A 1 557 ? -13.740 11.538 -1.372 1.00 65.38 557 GLY A CA 1
ATOM 4316 C C . GLY A 1 557 ? -14.667 12.741 -1.538 1.00 65.38 557 GLY A C 1
ATOM 4317 O O . GLY A 1 557 ? -15.488 12.767 -2.456 1.00 65.38 557 GLY A O 1
ATOM 4318 N N . SER A 1 558 ? -14.463 13.756 -0.710 1.00 63.28 558 SER A N 1
ATOM 4319 C CA . SER A 1 558 ? -15.135 15.059 -0.749 1.00 63.28 558 SER A CA 1
ATOM 4320 C C . SER A 1 558 ? -14.835 15.815 -2.069 1.00 63.28 558 SER A C 1
ATOM 4322 O O . SER A 1 558 ? -13.693 15.755 -2.530 1.00 63.28 558 SER A O 1
ATOM 4324 N N . TYR A 1 559 ? -15.834 16.452 -2.710 1.00 67.19 559 TYR A N 1
ATOM 4325 C CA . TYR A 1 559 ? -15.694 17.134 -4.019 1.00 67.19 559 TYR A CA 1
ATOM 4326 C C . TYR A 1 559 ? -15.875 18.650 -3.877 1.00 67.19 559 TYR A C 1
ATOM 4328 O O . TYR A 1 559 ? -16.992 19.150 -3.735 1.00 67.19 559 TYR A O 1
ATOM 4336 N N . CYS A 1 560 ? -14.784 19.405 -3.991 1.00 64.44 560 CYS A N 1
ATOM 4337 C CA . CYS A 1 560 ? -14.720 20.808 -3.572 1.00 64.44 560 CYS A CA 1
ATOM 4338 C C . CYS A 1 560 ? -15.274 21.850 -4.559 1.00 64.44 560 CYS A C 1
ATOM 4340 O O . CYS A 1 560 ? -15.144 23.055 -4.322 1.00 64.44 560 CYS A O 1
ATOM 4342 N N . ARG A 1 561 ? -15.913 21.448 -5.667 1.00 59.56 561 ARG A N 1
ATOM 4343 C CA . ARG A 1 561 ? -16.454 22.409 -6.656 1.00 59.56 561 ARG A CA 1
ATOM 4344 C C . ARG A 1 561 ? -17.706 23.159 -6.200 1.00 59.56 561 ARG A C 1
ATOM 4346 O O . ARG A 1 561 ? -18.063 24.161 -6.818 1.00 59.56 561 ARG A O 1
ATOM 4353 N N . GLN A 1 562 ? -18.370 22.707 -5.140 1.00 50.50 562 GLN A N 1
ATOM 4354 C CA . GLN A 1 562 ? -19.423 23.463 -4.466 1.00 50.50 562 GLN A CA 1
ATOM 4355 C C . GLN A 1 562 ? -18.855 23.908 -3.118 1.00 50.50 562 GLN A C 1
ATOM 4357 O O . GLN A 1 562 ? -18.443 23.074 -2.326 1.00 50.50 562 GLN A O 1
ATOM 4362 N N . ALA A 1 563 ? -18.760 25.219 -2.883 1.00 40.09 563 ALA A N 1
ATOM 4363 C CA . ALA A 1 563 ? -18.135 25.820 -1.700 1.00 40.09 563 ALA A CA 1
ATOM 4364 C C . ALA A 1 563 ? -18.959 25.613 -0.409 1.00 40.09 563 ALA A C 1
ATOM 4366 O O . ALA A 1 563 ? -19.371 26.566 0.253 1.00 40.09 563 ALA A O 1
ATOM 4367 N N . THR A 1 564 ? -19.230 24.364 -0.062 1.00 40.25 564 THR A N 1
ATOM 4368 C CA . THR A 1 564 ? -19.887 23.940 1.169 1.00 40.25 564 THR A CA 1
ATOM 4369 C C . THR A 1 564 ? -19.034 22.834 1.761 1.00 40.25 564 THR A C 1
ATOM 4371 O O . THR A 1 564 ? -18.770 21.857 1.072 1.00 40.25 564 THR A O 1
ATOM 4374 N N . GLY A 1 565 ? -18.569 23.007 3.001 1.00 43.50 565 GLY A N 1
ATOM 4375 C CA . GLY A 1 565 ? -17.830 21.960 3.708 1.00 43.50 565 GLY A CA 1
ATOM 4376 C C . GLY A 1 565 ? -18.602 20.641 3.679 1.00 43.50 565 GLY A C 1
ATOM 4377 O O . GLY A 1 565 ? -19.828 20.637 3.825 1.00 43.50 565 GLY A O 1
ATOM 4378 N N . ASP A 1 566 ? -17.884 19.549 3.445 1.00 46.62 566 ASP A N 1
ATOM 4379 C CA . ASP A 1 566 ? -18.485 18.232 3.300 1.00 46.62 566 ASP A CA 1
ATOM 4380 C C . ASP A 1 566 ? -18.803 17.616 4.669 1.00 46.62 566 ASP A C 1
ATOM 4382 O O . ASP A 1 566 ? -18.180 17.911 5.691 1.00 46.62 566 ASP A O 1
ATOM 4386 N N . ALA A 1 567 ? -19.804 16.733 4.699 1.00 43.00 567 ALA A N 1
ATOM 4387 C CA . ALA A 1 567 ? -20.258 16.055 5.917 1.00 43.00 567 ALA A CA 1
ATOM 4388 C C . ALA A 1 567 ? -19.210 15.098 6.529 1.00 43.00 567 ALA A C 1
ATOM 4390 O O . ALA A 1 567 ? -19.435 14.565 7.613 1.00 43.00 567 ALA A O 1
ATOM 4391 N N . ASP A 1 568 ? -18.092 14.867 5.837 1.00 53.25 568 ASP A N 1
ATOM 4392 C CA . ASP A 1 568 ? -17.009 13.961 6.230 1.00 53.25 568 ASP A CA 1
ATOM 4393 C C . ASP A 1 568 ? -15.872 14.642 7.014 1.00 53.25 568 ASP A C 1
ATOM 4395 O O . ASP A 1 568 ? -14.905 13.977 7.382 1.00 53.25 568 ASP A O 1
ATOM 4399 N N . GLY A 1 569 ? -15.985 15.949 7.279 1.00 54.25 569 GLY A N 1
ATOM 4400 C CA . GLY A 1 569 ? -14.974 16.727 7.998 1.00 54.25 569 GLY A CA 1
ATOM 4401 C C . GLY A 1 569 ? -13.841 17.275 7.123 1.00 54.25 569 GLY A C 1
ATOM 4402 O O . GLY A 1 569 ? -12.970 17.964 7.649 1.00 54.25 569 GLY A O 1
ATOM 4403 N N . SER A 1 570 ? -13.850 17.029 5.808 1.00 62.69 570 SER A N 1
ATOM 4404 C CA . SER A 1 570 ? -12.884 17.627 4.880 1.00 62.69 570 SER A CA 1
ATOM 4405 C C . SER A 1 570 ? -13.148 19.121 4.704 1.00 62.69 570 SER A C 1
ATOM 4407 O O . SER A 1 570 ? -14.293 19.566 4.562 1.00 62.69 570 SER A O 1
ATOM 4409 N N . ILE A 1 571 ? -12.076 19.912 4.668 1.00 67.12 571 ILE A N 1
ATOM 4410 C CA . ILE A 1 571 ? -12.166 21.365 4.525 1.00 67.12 571 ILE A CA 1
ATOM 4411 C C . ILE A 1 571 ? -11.710 21.741 3.116 1.00 67.12 571 ILE A C 1
ATOM 4413 O O . ILE A 1 571 ? -10.520 21.730 2.791 1.00 67.12 571 ILE A O 1
ATOM 4417 N N . CYS A 1 572 ? -12.676 22.108 2.277 1.00 71.69 572 CYS A N 1
ATOM 4418 C CA . CYS A 1 572 ? -12.409 22.733 0.988 1.00 71.69 572 CYS A CA 1
ATOM 4419 C C . CYS A 1 572 ? -11.920 24.163 1.209 1.00 71.69 572 CYS A C 1
ATOM 4421 O O . CYS A 1 572 ? -12.636 25.002 1.764 1.00 71.69 572 CYS A O 1
ATOM 4423 N N . LEU A 1 573 ? -10.698 24.452 0.771 1.00 70.94 573 LEU A N 1
ATOM 4424 C CA . LEU A 1 573 ? -10.127 25.784 0.894 1.00 70.94 573 LEU A CA 1
ATOM 4425 C C . LEU A 1 573 ? -10.546 26.601 -0.338 1.00 70.94 573 LEU A C 1
ATOM 4427 O O . LEU A 1 573 ? -10.402 26.110 -1.455 1.00 70.94 573 LEU A O 1
ATOM 4431 N N . PRO A 1 574 ? -11.012 27.859 -0.206 1.00 61.91 574 PRO A N 1
ATOM 4432 C CA . PRO A 1 574 ? -11.365 28.721 -1.346 1.00 61.91 574 PRO A CA 1
ATOM 4433 C C . PRO A 1 574 ? -10.122 29.244 -2.097 1.00 61.91 574 PRO A C 1
ATOM 4435 O O . PRO A 1 574 ? -10.126 30.348 -2.642 1.00 61.91 574 PRO A O 1
ATOM 4438 N N . LEU A 1 575 ? -9.039 28.473 -2.065 1.00 69.81 575 LEU A N 1
ATOM 4439 C CA . LEU A 1 575 ? -7.721 28.816 -2.551 1.00 69.81 575 LEU A CA 1
ATOM 4440 C C . LEU A 1 575 ? -7.588 28.304 -3.978 1.00 69.81 575 LEU A C 1
ATOM 4442 O O . LEU A 1 575 ? -7.556 27.095 -4.220 1.00 69.81 575 LEU A O 1
ATOM 4446 N N . LYS A 1 576 ? -7.545 29.244 -4.917 1.00 73.56 576 LYS A N 1
ATOM 4447 C CA . LYS A 1 576 ? -7.412 28.958 -6.337 1.00 73.56 576 LYS A CA 1
ATOM 4448 C C . LYS A 1 576 ? -5.930 28.949 -6.688 1.00 73.56 576 LYS A C 1
ATOM 4450 O O . LYS A 1 576 ? -5.241 29.936 -6.474 1.00 73.56 576 LYS A O 1
ATOM 4455 N N . VAL A 1 577 ? -5.437 27.854 -7.243 1.00 74.06 577 VAL A N 1
ATOM 4456 C CA . VAL A 1 577 ? -4.084 27.790 -7.802 1.00 74.06 577 VAL A CA 1
ATOM 4457 C C . VAL A 1 577 ? -4.205 27.913 -9.312 1.00 74.06 577 VAL A C 1
ATOM 4459 O O . VAL A 1 577 ? -4.860 27.079 -9.939 1.00 74.06 577 VAL A O 1
ATOM 4462 N N . VAL A 1 578 ? -3.631 28.970 -9.878 1.00 74.75 578 VAL A N 1
ATOM 4463 C CA . VAL A 1 578 ? -3.577 29.214 -11.319 1.00 74.75 578 VAL A CA 1
ATOM 4464 C C . VAL A 1 578 ? -2.169 28.930 -11.789 1.00 74.75 578 VAL A C 1
ATOM 4466 O O . VAL A 1 578 ? -1.203 29.492 -11.289 1.00 74.75 578 VAL A O 1
ATOM 4469 N N . VAL A 1 579 ? -2.049 28.031 -12.747 1.00 75.94 579 VAL A N 1
ATOM 4470 C CA . VAL A 1 579 ? -0.789 27.807 -13.430 1.00 75.94 579 VAL A CA 1
ATOM 4471 C C . VAL A 1 579 ? -0.503 28.982 -14.357 1.00 75.94 579 VAL A C 1
ATOM 4473 O O . VAL A 1 579 ? -1.307 29.265 -15.239 1.00 75.94 579 VAL A O 1
ATOM 4476 N N . SER A 1 580 ? 0.658 29.600 -14.175 1.00 70.88 580 SER A N 1
ATOM 4477 C CA . SER A 1 580 ? 1.216 30.631 -15.040 1.00 70.88 580 SER A CA 1
ATOM 4478 C C . SER A 1 580 ? 2.422 30.070 -15.783 1.00 70.88 580 SER A C 1
ATOM 4480 O O . SER A 1 580 ? 3.422 29.670 -15.173 1.00 70.88 580 SER A O 1
ATOM 4482 N N . ASN A 1 581 ? 2.354 30.035 -17.111 1.00 61.31 581 ASN A N 1
ATOM 4483 C CA . ASN A 1 581 ? 3.525 29.702 -17.911 1.00 61.31 581 ASN A CA 1
ATOM 4484 C C . ASN A 1 581 ? 4.432 30.950 -18.004 1.00 61.31 581 ASN A C 1
ATOM 4486 O O . ASN A 1 581 ? 4.013 31.981 -18.528 1.00 61.31 581 ASN A O 1
ATOM 4490 N N . PRO A 1 582 ? 5.688 30.906 -17.523 1.00 52.03 582 PRO A N 1
ATOM 4491 C CA . PRO A 1 582 ? 6.586 32.060 -17.611 1.00 52.03 582 PRO A CA 1
ATOM 4492 C C . PRO A 1 582 ? 6.808 32.542 -19.059 1.00 52.03 582 PRO A C 1
ATOM 4494 O O . PRO A 1 582 ? 7.053 33.729 -19.275 1.00 52.03 582 PRO A O 1
ATOM 4497 N N . ASP A 1 583 ? 6.636 31.661 -20.052 1.00 46.34 583 ASP A N 1
ATOM 4498 C CA . ASP A 1 583 ? 6.738 31.987 -21.478 1.00 46.34 583 ASP A CA 1
ATOM 4499 C C . ASP A 1 583 ? 5.441 32.578 -22.074 1.00 46.34 583 ASP A C 1
ATOM 4501 O O . ASP A 1 583 ? 5.467 33.149 -23.167 1.00 46.34 583 ASP A O 1
ATOM 4505 N N . SER A 1 584 ? 4.300 32.487 -21.376 1.00 43.56 584 SER A N 1
ATOM 4506 C CA . SER A 1 584 ? 2.997 32.997 -21.833 1.00 43.56 584 SER A CA 1
ATOM 4507 C C . SER A 1 584 ? 2.709 34.433 -21.379 1.00 43.56 584 SER A C 1
ATOM 4509 O O . SER A 1 584 ? 1.565 34.849 -21.276 1.00 43.56 584 SER A O 1
ATOM 4511 N N . GLY A 1 585 ? 3.723 35.267 -21.144 1.00 42.41 585 GLY A N 1
ATOM 4512 C CA . GLY A 1 585 ? 3.524 36.718 -21.018 1.00 42.41 585 GLY A CA 1
ATOM 4513 C C . GLY A 1 585 ? 2.715 37.205 -19.801 1.00 42.41 585 GLY A C 1
ATOM 4514 O O . GLY A 1 585 ? 2.498 38.411 -19.694 1.00 42.41 585 GLY A O 1
ATOM 4515 N N . GLU A 1 586 ? 2.319 36.344 -18.856 1.00 40.56 586 GLU A N 1
ATOM 4516 C CA . GLU A 1 586 ? 1.642 36.744 -17.606 1.00 40.56 586 GLU A CA 1
ATOM 4517 C C . GLU A 1 586 ? 2.569 37.448 -16.599 1.00 40.56 586 GLU A C 1
ATOM 4519 O O . GLU A 1 586 ? 2.086 38.207 -15.758 1.00 40.56 586 GLU A O 1
ATOM 4524 N N . ILE A 1 587 ? 3.898 37.333 -16.745 1.00 39.81 587 ILE A N 1
ATOM 4525 C CA . ILE A 1 587 ? 4.866 38.176 -16.010 1.00 39.81 587 ILE A CA 1
ATOM 4526 C C . ILE A 1 587 ? 4.567 39.669 -16.245 1.00 39.81 587 ILE A C 1
ATOM 4528 O O . ILE A 1 587 ? 4.701 40.491 -15.334 1.00 39.81 587 ILE A O 1
ATOM 4532 N N . CYS A 1 588 ? 4.080 40.026 -17.440 1.00 37.12 588 CYS A N 1
ATOM 4533 C CA . CYS A 1 588 ? 3.607 41.378 -17.734 1.00 37.12 588 CYS A CA 1
ATOM 4534 C C . CYS A 1 588 ? 2.279 41.716 -17.043 1.00 37.12 588 CYS A C 1
ATOM 4536 O O . CYS A 1 588 ? 2.080 42.870 -16.679 1.00 37.12 588 CYS A O 1
ATOM 4538 N N . GLY A 1 589 ? 1.389 40.739 -16.846 1.00 37.84 589 GLY A N 1
ATOM 4539 C CA . GLY A 1 589 ? 0.115 40.918 -16.143 1.00 37.84 589 GLY A CA 1
ATOM 4540 C C . GLY A 1 589 ? 0.319 41.231 -14.662 1.00 37.84 589 GLY A C 1
ATOM 4541 O O . GLY A 1 589 ? -0.165 42.254 -14.184 1.00 37.84 589 GLY A O 1
ATOM 4542 N N . TYR A 1 590 ? 1.144 40.434 -13.978 1.00 40.41 590 TYR A N 1
ATOM 4543 C CA . TYR A 1 590 ? 1.526 40.663 -12.580 1.00 40.41 590 TYR A CA 1
ATOM 4544 C C . TYR A 1 590 ? 2.271 41.982 -12.372 1.00 40.41 590 TYR A C 1
ATOM 4546 O O . TYR A 1 590 ? 1.977 42.739 -11.443 1.00 40.41 590 TYR A O 1
ATOM 4554 N N . SER A 1 591 ? 3.207 42.291 -13.274 1.00 38.00 591 SER A N 1
ATOM 4555 C CA . SER A 1 591 ? 3.951 43.551 -13.238 1.00 38.00 591 SER A CA 1
ATOM 4556 C C . SER A 1 591 ? 3.040 44.760 -13.483 1.00 38.00 591 SER A C 1
ATOM 4558 O O . SER A 1 591 ? 3.204 45.769 -12.804 1.00 38.00 591 SER A O 1
ATOM 4560 N N . CYS A 1 592 ? 2.058 44.667 -14.392 1.00 39.06 592 CYS A N 1
ATOM 4561 C CA . CYS A 1 592 ? 1.085 45.736 -14.659 1.00 39.06 592 CYS A CA 1
ATOM 4562 C C . CYS A 1 592 ? 0.076 45.922 -13.510 1.00 39.06 592 CYS A C 1
ATOM 4564 O O . CYS A 1 592 ? -0.240 47.068 -13.186 1.00 39.06 592 CYS A O 1
ATOM 4566 N N . ASP A 1 593 ? -0.399 44.852 -12.865 1.00 38.72 593 ASP A N 1
ATOM 4567 C CA . ASP A 1 593 ? -1.323 44.962 -11.726 1.00 38.72 593 ASP A CA 1
ATOM 4568 C C . ASP A 1 593 ? -0.638 45.583 -10.501 1.00 38.72 593 ASP A C 1
ATOM 4570 O O . ASP A 1 593 ? -1.194 46.507 -9.897 1.00 38.72 593 ASP A O 1
ATOM 4574 N N . ALA A 1 594 ? 0.608 45.191 -10.206 1.00 37.88 594 ALA A N 1
ATOM 4575 C CA . ALA A 1 594 ? 1.427 45.825 -9.171 1.00 37.88 594 ALA A CA 1
ATOM 4576 C C . ALA A 1 594 ? 1.742 47.303 -9.493 1.00 37.88 594 ALA A C 1
ATOM 4578 O O . ALA A 1 594 ? 1.680 48.158 -8.603 1.00 37.88 594 ALA A O 1
ATOM 4579 N N . TRP A 1 595 ? 2.010 47.632 -10.766 1.00 38.00 595 TRP A N 1
ATOM 4580 C CA . TRP A 1 595 ? 2.222 49.010 -11.241 1.00 38.00 595 TRP A CA 1
ATOM 4581 C C . TRP A 1 595 ? 0.969 49.888 -11.149 1.00 38.00 595 TRP A C 1
ATOM 4583 O O . TRP A 1 595 ? 1.069 51.072 -10.817 1.00 38.00 595 TRP A O 1
ATOM 4593 N N . SER A 1 596 ? -0.214 49.329 -11.424 1.00 41.25 596 SER A N 1
ATOM 4594 C CA . SER A 1 596 ? -1.485 50.066 -11.392 1.00 41.25 596 SER A CA 1
ATOM 4595 C C . SER A 1 596 ? -1.859 50.538 -9.982 1.00 41.25 596 SER A C 1
ATOM 4597 O O . SER A 1 596 ? -2.484 51.587 -9.824 1.00 41.25 596 SER A O 1
ATOM 4599 N N . GLN A 1 597 ? -1.432 49.801 -8.951 1.00 39.50 597 GLN A N 1
ATOM 4600 C CA . GLN A 1 597 ? -1.721 50.123 -7.553 1.00 39.50 597 GLN A CA 1
ATOM 4601 C C . GLN A 1 597 ? -0.751 51.154 -6.955 1.00 39.50 597 GLN A C 1
ATOM 4603 O O . GLN A 1 597 ? -1.097 51.822 -5.981 1.00 39.50 597 GLN A O 1
ATOM 4608 N N . THR A 1 598 ? 0.446 51.320 -7.529 1.00 40.78 598 THR A N 1
ATOM 4609 C CA . THR A 1 598 ? 1.507 52.182 -6.971 1.00 40.78 598 THR A CA 1
ATOM 4610 C C . THR A 1 598 ? 1.691 53.525 -7.679 1.00 40.78 598 THR A C 1
ATOM 4612 O O . THR A 1 598 ? 2.319 54.417 -7.106 1.00 40.78 598 THR A O 1
ATOM 4615 N N . CYS A 1 599 ? 1.145 53.732 -8.881 1.00 35.59 599 CYS A N 1
ATOM 4616 C CA . CYS A 1 599 ? 1.353 54.963 -9.651 1.00 35.59 599 CYS A CA 1
ATOM 4617 C C . CYS A 1 599 ? 0.041 55.517 -10.230 1.00 35.59 599 CYS A C 1
ATOM 4619 O O . CYS A 1 599 ? -0.649 54.859 -11.002 1.00 35.59 599 CYS A O 1
ATOM 4621 N N . GLY A 1 600 ? -0.293 56.762 -9.880 1.00 39.97 600 GLY A N 1
ATOM 4622 C CA . GLY A 1 600 ? -1.488 57.445 -10.381 1.00 39.97 600 GLY A CA 1
ATOM 4623 C C . GLY A 1 600 ? -1.472 57.707 -11.895 1.00 39.97 600 GLY A C 1
ATOM 4624 O O . GLY A 1 600 ? -0.467 58.140 -12.451 1.00 39.97 600 GLY A O 1
ATOM 4625 N N . GLU A 1 601 ? -2.628 57.469 -12.525 1.00 44.00 601 GLU A N 1
ATOM 4626 C CA . GLU A 1 601 ? -3.157 58.055 -13.777 1.00 44.00 601 GLU A CA 1
ATOM 4627 C C . GLU A 1 601 ? -2.233 58.157 -15.017 1.00 44.00 601 GLU A C 1
ATOM 4629 O O . GLU A 1 601 ? -2.371 59.077 -15.823 1.00 44.00 601 GLU A O 1
ATOM 4634 N N . GLY A 1 602 ? -1.313 57.209 -15.228 1.00 45.66 602 GLY A N 1
ATOM 4635 C CA . GLY A 1 602 ? -0.407 57.218 -16.393 1.00 45.66 602 GLY A CA 1
ATOM 4636 C C . GLY A 1 602 ? -0.846 56.410 -17.624 1.00 45.66 602 GLY A C 1
ATOM 4637 O O . GLY A 1 602 ? -0.417 56.718 -18.735 1.00 45.66 602 GLY A O 1
ATOM 4638 N N . PHE A 1 603 ? -1.701 55.397 -17.464 1.00 44.44 603 PHE A N 1
ATOM 4639 C CA . PHE A 1 603 ? -2.139 54.514 -18.553 1.00 44.44 603 PHE A CA 1
ATOM 4640 C C . PHE A 1 603 ? -3.664 54.470 -18.602 1.00 44.44 603 PHE A C 1
ATOM 4642 O O . PHE A 1 603 ? -4.320 54.228 -17.593 1.00 44.44 603 PHE A O 1
ATOM 4649 N N . SER A 1 604 ? -4.247 54.750 -19.769 1.00 43.78 604 SER A N 1
ATOM 4650 C CA . SER A 1 604 ? -5.694 54.958 -19.892 1.00 43.78 604 SER A CA 1
ATOM 4651 C C . SER A 1 604 ? -6.511 53.667 -20.002 1.00 43.78 604 SER A C 1
ATOM 4653 O O . SER A 1 604 ? -7.731 53.740 -19.885 1.00 43.78 604 SER A O 1
ATOM 4655 N N . THR A 1 605 ? -5.879 52.499 -20.204 1.00 44.91 605 THR A N 1
ATOM 4656 C CA . THR A 1 605 ? -6.541 51.174 -20.227 1.00 44.91 605 THR A CA 1
ATOM 4657 C C . THR A 1 605 ? -5.573 50.025 -19.893 1.00 44.91 605 THR A C 1
ATOM 4659 O O . THR A 1 605 ? -4.391 50.095 -20.236 1.00 44.91 605 THR A O 1
ATOM 4662 N N . TYR A 1 606 ? -6.089 48.938 -19.301 1.00 41.81 606 TYR A N 1
ATOM 4663 C CA . TYR A 1 606 ? -5.378 47.664 -19.063 1.00 41.81 606 TYR A CA 1
ATOM 4664 C C . TYR A 1 606 ? -4.701 47.123 -20.339 1.00 41.81 606 TYR A C 1
ATOM 4666 O O . TYR A 1 606 ? -3.537 46.724 -20.331 1.00 41.81 606 TYR A O 1
ATOM 4674 N N . GLU A 1 607 ? -5.389 47.241 -21.476 1.00 42.53 607 GLU A N 1
ATOM 4675 C CA . GLU A 1 607 ? -4.919 46.799 -22.795 1.00 42.53 607 GLU A CA 1
ATOM 4676 C C . GLU A 1 607 ? -3.685 47.580 -23.287 1.00 42.53 607 GLU A C 1
ATOM 4678 O O . GLU A 1 607 ? -2.827 47.015 -23.965 1.00 42.53 607 GLU A O 1
ATOM 4683 N N . SER A 1 608 ? -3.535 48.854 -22.902 1.00 45.97 608 SER A N 1
ATOM 4684 C CA . SER A 1 608 ? -2.363 49.669 -23.262 1.00 45.97 608 SER A CA 1
ATOM 4685 C C . SER A 1 608 ? -1.098 49.339 -22.452 1.00 45.97 608 SER A C 1
ATOM 4687 O O . SER A 1 608 ? 0.004 49.477 -22.983 1.00 45.97 608 SER A O 1
ATOM 4689 N N . CYS A 1 609 ? -1.240 48.851 -21.211 1.00 42.56 609 CYS A N 1
ATOM 4690 C CA . CYS A 1 609 ? -0.116 48.399 -20.373 1.00 42.56 609 CYS A CA 1
ATOM 4691 C C . CYS A 1 609 ? 0.431 47.052 -20.868 1.00 42.56 609 CYS A C 1
ATOM 4693 O O . CYS A 1 609 ? 1.632 46.909 -21.103 1.00 42.56 609 CYS A O 1
ATOM 4695 N N . ILE A 1 610 ? -0.471 46.097 -21.135 1.00 41.78 610 ILE A N 1
ATOM 4696 C CA . ILE A 1 610 ? -0.143 44.780 -21.702 1.00 41.78 610 ILE A CA 1
ATOM 4697 C C . ILE A 1 610 ? 0.573 44.934 -23.052 1.00 41.78 610 ILE A C 1
ATOM 4699 O O . ILE A 1 610 ? 1.606 44.304 -23.277 1.00 41.78 610 ILE A O 1
ATOM 4703 N N . ALA A 1 611 ? 0.074 45.808 -23.935 1.00 44.06 611 ALA A N 1
ATOM 4704 C CA . ALA A 1 611 ? 0.666 46.032 -25.254 1.00 44.06 611 ALA A CA 1
ATOM 4705 C C . ALA A 1 611 ? 2.100 46.589 -25.183 1.00 44.06 611 ALA A C 1
ATOM 4707 O O . ALA A 1 611 ? 2.949 46.167 -25.964 1.00 44.06 611 ALA A O 1
ATOM 4708 N N . ALA A 1 612 ? 2.389 47.489 -24.236 1.00 42.72 612 ALA A N 1
ATOM 4709 C CA . ALA A 1 612 ? 3.730 48.038 -24.039 1.00 42.72 612 ALA A CA 1
ATOM 4710 C C . ALA A 1 612 ? 4.709 46.990 -23.481 1.00 42.72 612 ALA A C 1
ATOM 4712 O O . ALA A 1 612 ? 5.835 46.882 -23.962 1.00 42.72 612 ALA A O 1
ATOM 4713 N N . CYS A 1 613 ? 4.263 46.169 -22.527 1.00 39.88 613 CYS A N 1
ATOM 4714 C CA . CYS A 1 613 ? 5.092 45.133 -21.911 1.00 39.88 613 CYS A CA 1
ATOM 4715 C C . CYS A 1 613 ? 5.377 43.954 -22.870 1.00 39.88 613 CYS A C 1
ATOM 4717 O O . CYS A 1 613 ? 6.506 43.460 -22.955 1.00 39.88 613 CYS A O 1
ATOM 4719 N N . GLN A 1 614 ? 4.394 43.569 -23.693 1.00 38.66 614 GLN A N 1
ATOM 4720 C CA . GLN A 1 614 ? 4.574 42.596 -24.779 1.00 38.66 614 GLN A CA 1
ATOM 4721 C C . GLN A 1 614 ? 5.465 43.116 -25.918 1.00 38.66 614 GLN A C 1
ATOM 4723 O O . GLN A 1 614 ? 6.058 42.321 -26.647 1.00 38.66 614 GLN A O 1
ATOM 4728 N N . GLN A 1 615 ? 5.557 44.435 -26.109 1.00 40.62 615 GLN A N 1
ATOM 4729 C CA . GLN A 1 615 ? 6.435 45.029 -27.117 1.00 40.62 615 GLN A CA 1
ATOM 4730 C C . GLN A 1 615 ? 7.907 44.958 -26.686 1.00 40.62 615 GLN A C 1
ATOM 4732 O O . GLN A 1 615 ? 8.762 44.672 -27.519 1.00 40.62 615 GLN A O 1
ATOM 4737 N N . SER A 1 616 ? 8.191 45.103 -25.387 1.00 36.59 616 SER A N 1
ATOM 4738 C CA . SER A 1 616 ? 9.535 44.939 -24.814 1.00 36.59 616 SER A CA 1
ATOM 4739 C C . SER A 1 616 ? 10.040 43.491 -24.766 1.00 36.59 616 SER A C 1
ATOM 4741 O O . SER A 1 616 ? 11.245 43.281 -24.837 1.00 36.59 616 SER A O 1
ATOM 4743 N N . SER A 1 617 ? 9.162 42.480 -24.696 1.00 37.41 617 SER A N 1
ATOM 4744 C CA . SER A 1 617 ? 9.583 41.065 -24.702 1.00 37.41 617 SER A CA 1
ATOM 4745 C C . SER A 1 617 ? 9.864 40.502 -26.102 1.00 37.41 617 SER A C 1
ATOM 4747 O O . SER A 1 617 ? 10.496 39.456 -26.240 1.00 37.41 617 SER A O 1
ATOM 4749 N N . ARG A 1 618 ? 9.418 41.194 -27.161 1.00 32.09 618 ARG A N 1
ATOM 4750 C CA . ARG A 1 618 ? 9.574 40.759 -28.561 1.00 32.09 618 ARG A CA 1
ATOM 4751 C C . ARG A 1 618 ? 10.911 41.150 -29.196 1.00 32.09 618 ARG A C 1
ATOM 4753 O O . ARG A 1 618 ? 11.231 40.639 -30.268 1.00 32.09 618 ARG A O 1
ATOM 4760 N N . GLU A 1 619 ? 11.716 41.990 -28.550 1.00 34.41 619 GLU A N 1
ATOM 4761 C CA . GLU A 1 619 ? 13.050 42.382 -29.028 1.00 34.41 619 GLU A CA 1
ATOM 4762 C C . GLU A 1 619 ? 14.145 41.433 -28.485 1.00 34.41 619 GLU A C 1
ATOM 4764 O O . GLU A 1 619 ? 15.020 41.811 -27.723 1.00 34.41 619 GLU A O 1
ATOM 4769 N N . GLY A 1 620 ? 14.045 40.158 -28.883 1.00 34.03 620 GLY A N 1
ATOM 4770 C CA . GLY A 1 620 ? 15.101 39.135 -29.002 1.00 34.03 620 GLY A CA 1
ATOM 4771 C C . GLY A 1 620 ? 16.280 39.045 -28.010 1.00 34.03 620 GLY A C 1
ATOM 4772 O O . GLY A 1 620 ? 17.368 39.471 -28.373 1.00 34.03 620 GLY A O 1
ATOM 4773 N N . THR A 1 621 ? 16.116 38.244 -26.934 1.00 33.53 621 THR A N 1
ATOM 4774 C CA . THR A 1 621 ? 17.122 37.422 -26.172 1.00 33.53 621 THR A CA 1
ATOM 4775 C C . THR A 1 621 ? 18.384 38.119 -25.605 1.00 33.53 621 THR A C 1
ATOM 4777 O O . THR A 1 621 ? 18.742 39.197 -26.060 1.00 33.53 621 THR A O 1
ATOM 4780 N N . PRO A 1 622 ? 19.253 37.450 -24.812 1.00 37.34 622 PRO A N 1
ATOM 4781 C CA . PRO A 1 622 ? 19.165 36.757 -23.507 1.00 37.34 622 PRO A CA 1
ATOM 4782 C C . PRO A 1 622 ? 19.428 37.749 -22.324 1.00 37.34 622 PRO A C 1
ATOM 4784 O O . PRO A 1 622 ? 19.552 38.934 -22.583 1.00 37.34 622 PRO A O 1
ATOM 4787 N N . TRP A 1 623 ? 19.577 37.302 -21.061 1.00 32.16 623 TRP A N 1
ATOM 4788 C CA . TRP A 1 623 ? 20.017 38.077 -19.855 1.00 32.16 623 TRP A CA 1
ATOM 4789 C C . TRP A 1 623 ? 18.930 38.694 -18.947 1.00 32.16 623 TRP A C 1
ATOM 4791 O O . TRP A 1 623 ? 18.609 39.875 -19.010 1.00 32.16 623 TRP A O 1
ATOM 4801 N N . SER A 1 624 ? 18.444 37.896 -17.995 1.00 38.62 624 SER A N 1
ATOM 4802 C CA . SER A 1 624 ? 17.490 38.271 -16.942 1.00 38.62 624 SER A CA 1
ATOM 4803 C C . SER A 1 624 ? 18.130 38.645 -15.587 1.00 38.62 624 SER A C 1
ATOM 4805 O O . SER A 1 624 ? 17.511 38.376 -14.564 1.00 38.62 624 SER A O 1
ATOM 4807 N N . TRP A 1 625 ? 19.349 39.202 -15.521 1.00 33.78 625 TRP A N 1
ATOM 4808 C CA . TRP A 1 625 ? 20.053 39.318 -14.221 1.00 33.78 625 TRP A CA 1
ATOM 4809 C C . TRP A 1 625 ? 20.612 40.690 -13.799 1.00 33.78 625 TRP A C 1
ATOM 4811 O O . TRP A 1 625 ? 20.854 40.856 -12.613 1.00 33.78 625 TRP A O 1
ATOM 4821 N N . ASP A 1 626 ? 20.702 41.714 -14.656 1.00 37.56 626 ASP A N 1
ATOM 4822 C CA . ASP A 1 626 ? 21.264 43.023 -14.230 1.00 37.56 626 ASP A CA 1
ATOM 4823 C C . ASP A 1 626 ? 20.224 44.127 -13.947 1.00 37.56 626 ASP A C 1
ATOM 4825 O O . ASP A 1 626 ? 20.566 45.213 -13.477 1.00 37.56 626 ASP A O 1
ATOM 4829 N N . TYR A 1 627 ? 18.934 43.880 -14.200 1.00 37.59 627 TYR A N 1
ATOM 4830 C CA . TYR A 1 627 ? 17.884 44.885 -13.958 1.00 37.59 627 TYR A CA 1
ATOM 4831 C C . TYR A 1 627 ? 17.394 44.896 -12.499 1.00 37.59 627 TYR A C 1
ATOM 4833 O O . TYR A 1 627 ? 17.021 45.943 -11.969 1.00 37.59 627 TYR A O 1
ATOM 4841 N N . VAL A 1 628 ? 17.442 43.738 -11.836 1.00 37.16 628 VAL A N 1
ATOM 4842 C CA . VAL A 1 628 ? 16.979 43.556 -10.451 1.00 37.16 628 VAL A CA 1
ATOM 4843 C C . VAL A 1 628 ? 17.960 44.192 -9.456 1.00 37.16 628 VAL A C 1
ATOM 4845 O O . VAL A 1 628 ? 17.533 44.910 -8.557 1.00 37.16 628 VAL A O 1
ATOM 4848 N N . ASP A 1 629 ? 19.269 44.092 -9.705 1.00 36.34 629 ASP A N 1
ATOM 4849 C CA . ASP A 1 629 ? 20.311 44.649 -8.824 1.00 36.34 629 ASP A CA 1
ATOM 4850 C C . ASP A 1 629 ? 20.318 46.196 -8.794 1.00 36.34 629 ASP A C 1
ATOM 4852 O O . ASP A 1 629 ? 20.697 46.833 -7.804 1.00 36.34 629 ASP A O 1
ATOM 4856 N N . CYS A 1 630 ? 19.842 46.829 -9.875 1.00 35.84 630 CYS A N 1
ATOM 4857 C CA . CYS A 1 630 ? 19.658 48.279 -9.952 1.00 35.84 630 CYS A CA 1
ATOM 4858 C C . CYS A 1 630 ? 18.404 48.738 -9.187 1.00 35.84 630 CYS A C 1
ATOM 4860 O O . CYS A 1 630 ? 18.427 49.777 -8.523 1.00 35.84 630 CYS A O 1
ATOM 4862 N N . ALA A 1 631 ? 17.327 47.951 -9.245 1.00 36.62 631 ALA A N 1
ATOM 4863 C CA . ALA A 1 631 ? 16.076 48.245 -8.556 1.00 36.62 631 ALA A CA 1
ATOM 4864 C C . ALA A 1 631 ? 16.193 48.050 -7.032 1.00 36.62 631 ALA A C 1
ATOM 4866 O O . ALA A 1 631 ? 15.674 48.869 -6.271 1.00 36.62 631 ALA A O 1
ATOM 4867 N N . GLU A 1 632 ? 16.944 47.044 -6.572 1.00 37.91 632 GLU A N 1
ATOM 4868 C CA . GLU A 1 632 ? 17.088 46.745 -5.141 1.00 37.91 632 GLU A CA 1
ATOM 4869 C C . GLU A 1 632 ? 17.866 47.819 -4.355 1.00 37.91 632 GLU A C 1
ATOM 4871 O O . GLU A 1 632 ? 17.532 48.105 -3.204 1.00 37.91 632 GLU A O 1
ATOM 4876 N N . ARG A 1 633 ? 18.839 48.520 -4.960 1.00 34.94 633 ARG A N 1
ATOM 4877 C CA . ARG A 1 633 ? 19.567 49.605 -4.258 1.00 34.94 633 ARG A CA 1
ATOM 4878 C C . ARG A 1 633 ? 18.822 50.936 -4.197 1.00 34.94 633 ARG A C 1
ATOM 4880 O O . ARG A 1 633 ? 19.142 51.762 -3.346 1.00 34.94 633 ARG A O 1
ATOM 4887 N N . VAL A 1 634 ? 17.830 51.154 -5.059 1.00 37.56 634 VAL A N 1
ATOM 4888 C CA . VAL A 1 634 ? 17.015 52.383 -5.057 1.00 37.56 634 VAL A CA 1
ATOM 4889 C C . VAL A 1 634 ? 15.991 52.374 -3.916 1.00 37.56 634 VAL A C 1
ATOM 4891 O O . VAL A 1 634 ? 15.630 53.433 -3.405 1.00 37.56 634 VAL A O 1
ATOM 4894 N N . VAL A 1 635 ? 15.562 51.190 -3.473 1.00 36.19 635 VAL A N 1
ATOM 4895 C CA . VAL A 1 635 ? 14.526 51.033 -2.439 1.00 36.19 635 VAL A CA 1
ATOM 4896 C C . VAL A 1 635 ? 15.100 51.079 -1.013 1.00 36.19 635 VAL A C 1
ATOM 4898 O O . VAL A 1 635 ? 14.383 51.414 -0.072 1.00 36.19 635 VAL A O 1
ATOM 4901 N N . ALA A 1 636 ? 16.403 50.849 -0.825 1.00 35.53 636 ALA A N 1
ATOM 4902 C CA . ALA A 1 636 ? 16.997 50.756 0.512 1.00 35.53 636 ALA A CA 1
ATOM 4903 C C . ALA A 1 636 ? 17.150 52.093 1.284 1.00 35.53 636 ALA A C 1
ATOM 4905 O O . ALA A 1 636 ? 17.414 52.055 2.483 1.00 35.53 636 ALA A O 1
ATOM 4906 N N . GLU A 1 637 ? 16.957 53.273 0.675 1.00 34.38 637 GLU A N 1
ATOM 4907 C CA . GLU A 1 637 ? 17.101 54.573 1.375 1.00 34.38 637 GLU A CA 1
ATOM 4908 C C . GLU A 1 637 ? 15.977 55.592 1.095 1.00 34.38 637 GLU A C 1
ATOM 4910 O O . GLU A 1 637 ? 16.160 56.803 1.236 1.00 34.38 637 GLU A O 1
ATOM 4915 N N . THR A 1 638 ? 14.762 55.147 0.763 1.00 32.84 638 THR A N 1
ATOM 4916 C CA . THR A 1 638 ? 13.608 56.058 0.669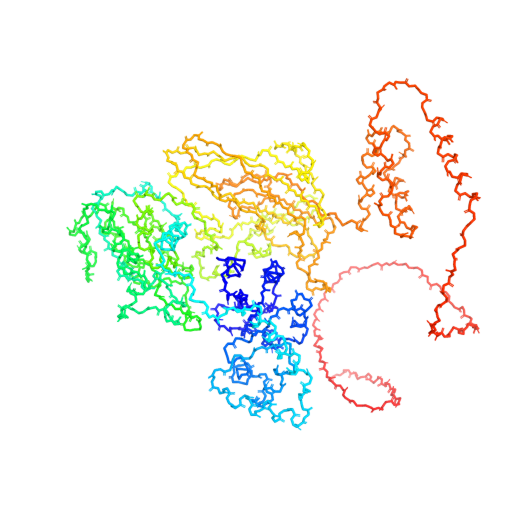 1.00 32.84 638 THR A CA 1
ATOM 4917 C C . THR A 1 638 ? 13.023 56.383 2.043 1.00 32.84 638 THR A C 1
ATOM 4919 O O . THR A 1 638 ? 11.924 55.968 2.401 1.00 32.84 638 THR A O 1
ATOM 4922 N N . SER A 1 639 ? 13.734 57.209 2.807 1.00 39.00 639 SER A N 1
ATOM 4923 C CA . SER A 1 639 ? 13.086 58.119 3.746 1.00 39.00 639 SER A CA 1
ATOM 4924 C C . SER A 1 639 ? 13.604 59.535 3.497 1.00 39.00 639 SER A C 1
ATOM 4926 O O . SER A 1 639 ? 14.796 59.750 3.317 1.00 39.00 639 SER A O 1
ATOM 4928 N N . VAL A 1 640 ? 12.681 60.497 3.522 1.00 31.66 640 VAL A N 1
ATOM 4929 C CA . VAL A 1 640 ? 12.857 61.950 3.344 1.00 31.66 640 VAL A CA 1
ATOM 4930 C C . VAL A 1 640 ? 12.629 62.501 1.924 1.00 31.66 640 VAL A C 1
ATOM 4932 O O . VAL A 1 640 ? 13.256 62.167 0.927 1.00 31.66 640 VAL A O 1
ATOM 4935 N N . SER A 1 641 ? 11.669 63.422 1.900 1.00 42.62 641 SER A N 1
ATOM 4936 C CA . SER A 1 641 ? 11.139 64.221 0.803 1.00 42.62 641 SER A CA 1
ATOM 4937 C C . SER A 1 641 ? 12.166 65.097 0.075 1.00 42.62 641 SER A C 1
ATOM 4939 O O . SER A 1 641 ? 12.864 65.887 0.709 1.00 42.62 641 SER A O 1
ATOM 4941 N N . GLY A 1 642 ? 12.086 65.103 -1.260 1.00 42.53 642 GLY A N 1
ATOM 4942 C CA . GLY A 1 642 ? 12.464 66.241 -2.105 1.00 42.53 642 GLY A CA 1
ATOM 4943 C C . GLY A 1 642 ? 13.700 66.044 -2.992 1.00 42.53 642 GLY A C 1
ATOM 4944 O O . GLY A 1 642 ? 14.826 66.034 -2.518 1.00 42.53 642 GLY A O 1
ATOM 4945 N N . GLY A 1 643 ? 13.487 66.018 -4.316 1.00 45.06 643 GLY A N 1
ATOM 4946 C CA . GLY A 1 643 ? 14.468 66.511 -5.300 1.00 45.06 643 GLY A CA 1
ATOM 4947 C C . GLY A 1 643 ? 15.522 65.552 -5.884 1.00 45.06 643 GLY A C 1
ATOM 4948 O O . GLY A 1 643 ? 16.429 66.036 -6.554 1.00 45.06 643 GLY A O 1
ATOM 4949 N N . GLY A 1 644 ? 15.434 64.231 -5.691 1.00 38.03 644 GLY A N 1
ATOM 4950 C CA . GLY A 1 644 ? 16.526 63.294 -6.037 1.00 38.03 644 GLY A CA 1
ATOM 4951 C C . GLY A 1 644 ? 16.683 62.854 -7.507 1.00 38.03 644 GLY A C 1
ATOM 4952 O O . GLY A 1 644 ? 17.792 62.527 -7.928 1.00 38.03 644 GLY A O 1
ATOM 4953 N N . CYS A 1 645 ? 15.628 62.861 -8.331 1.00 35.56 645 CYS A N 1
ATOM 4954 C CA . CYS A 1 645 ? 15.687 62.219 -9.661 1.00 35.56 645 CYS A CA 1
ATOM 4955 C C . CYS A 1 645 ? 16.634 62.891 -10.676 1.00 35.56 645 CYS A C 1
ATOM 4957 O O . CYS A 1 645 ? 17.037 62.265 -11.655 1.00 35.56 645 CYS A O 1
ATOM 4959 N N . THR A 1 646 ? 17.028 64.149 -10.474 1.00 35.84 646 THR A N 1
ATOM 4960 C CA . THR A 1 646 ? 17.858 64.869 -11.455 1.00 35.84 646 THR A CA 1
ATOM 4961 C C . THR A 1 646 ? 19.355 64.576 -11.309 1.00 35.84 646 THR A C 1
ATOM 4963 O O . THR A 1 646 ? 20.089 64.743 -12.279 1.00 35.84 646 THR A O 1
ATOM 4966 N N . LYS A 1 647 ? 19.814 64.110 -10.137 1.00 35.53 647 LYS A N 1
ATOM 4967 C CA . LYS A 1 647 ? 21.240 63.843 -9.866 1.00 35.53 647 LYS A CA 1
ATOM 4968 C C . LYS A 1 647 ? 21.665 62.411 -10.229 1.00 35.53 647 LYS A C 1
ATOM 4970 O O . LYS A 1 647 ? 22.756 62.208 -10.753 1.00 35.53 647 LYS A O 1
ATOM 4975 N N . ILE A 1 648 ? 20.758 61.441 -10.081 1.00 36.78 648 ILE A N 1
ATOM 4976 C CA . ILE A 1 648 ? 20.957 60.044 -10.522 1.00 36.78 648 ILE A CA 1
ATOM 4977 C C . ILE A 1 648 ? 21.185 59.985 -12.040 1.00 36.78 648 ILE A C 1
ATOM 4979 O O . ILE A 1 648 ? 22.050 59.268 -12.537 1.00 36.78 648 ILE A O 1
ATOM 4983 N N . ARG A 1 649 ? 20.477 60.836 -12.791 1.00 39.50 649 ARG A N 1
ATOM 4984 C CA . ARG A 1 649 ? 20.616 60.927 -14.248 1.00 39.50 649 ARG A CA 1
ATOM 4985 C C . ARG A 1 649 ? 21.969 61.490 -14.709 1.00 39.50 649 ARG A C 1
ATOM 4987 O O . ARG A 1 649 ? 22.347 61.233 -15.849 1.00 39.50 649 ARG A O 1
ATOM 4994 N N . SER A 1 650 ? 22.674 62.262 -13.872 1.00 38.84 650 SER A N 1
ATOM 4995 C CA . SER A 1 650 ? 24.020 62.766 -14.187 1.00 38.84 650 SER A CA 1
ATOM 4996 C C . SER A 1 650 ? 25.120 61.786 -13.782 1.00 38.84 650 SER A C 1
ATOM 4998 O O . SER A 1 650 ? 26.038 61.577 -14.561 1.00 38.84 650 SER A O 1
ATOM 5000 N N . GLU A 1 651 ? 24.999 61.122 -12.629 1.00 38.94 651 GLU A N 1
ATOM 5001 C CA . GLU A 1 651 ? 26.039 60.199 -12.140 1.00 38.94 651 GLU A CA 1
ATOM 5002 C C . GLU A 1 651 ? 26.055 58.867 -12.925 1.00 38.94 651 GLU A C 1
ATOM 5004 O O . GLU A 1 651 ? 27.124 58.315 -13.170 1.00 38.94 651 GLU A O 1
ATOM 5009 N N . CYS A 1 652 ? 24.913 58.399 -13.451 1.00 37.72 652 CYS A N 1
ATOM 5010 C CA . CYS A 1 652 ? 24.880 57.247 -14.369 1.00 37.72 652 CYS A CA 1
ATOM 5011 C C . CYS A 1 652 ? 25.373 57.571 -15.791 1.00 37.72 652 CYS A C 1
ATOM 5013 O O . CYS A 1 652 ? 25.676 56.654 -16.551 1.00 37.72 652 CYS A O 1
ATOM 5015 N N . ARG A 1 653 ? 25.448 58.854 -16.175 1.00 38.84 653 ARG A N 1
ATOM 5016 C CA . ARG A 1 653 ? 25.947 59.257 -17.499 1.00 38.84 653 ARG A CA 1
ATOM 5017 C C . ARG A 1 653 ? 27.481 59.256 -17.548 1.00 38.84 653 ARG A C 1
ATOM 5019 O O . ARG A 1 653 ? 28.040 58.827 -18.551 1.00 38.84 653 ARG A O 1
ATOM 5026 N N . ASP A 1 654 ? 28.149 59.605 -16.449 1.00 40.88 654 ASP A N 1
ATOM 5027 C CA . ASP A 1 654 ? 29.619 59.615 -16.363 1.00 40.88 654 ASP A CA 1
ATOM 5028 C C . ASP A 1 654 ? 30.240 58.199 -16.403 1.00 40.88 654 ASP A C 1
ATOM 5030 O O . ASP A 1 654 ? 31.375 58.026 -16.845 1.00 40.88 654 ASP A O 1
ATOM 5034 N N . VAL A 1 655 ? 29.484 57.163 -16.016 1.00 37.19 655 VAL A N 1
ATOM 5035 C CA . VAL A 1 655 ? 29.899 55.748 -16.138 1.00 37.19 655 VAL A CA 1
ATOM 5036 C C . VAL A 1 655 ? 29.843 55.267 -17.593 1.00 37.19 655 VAL A C 1
ATOM 5038 O O . VAL A 1 655 ? 30.692 54.487 -18.022 1.00 37.19 655 VAL A O 1
ATOM 5041 N N . VAL A 1 656 ? 28.884 55.773 -18.375 1.00 38.12 656 VAL A N 1
ATOM 5042 C CA . VAL A 1 656 ? 28.746 55.449 -19.803 1.00 38.12 656 VAL A CA 1
ATOM 5043 C C . VAL A 1 656 ? 29.838 56.137 -20.632 1.00 38.12 656 VAL A C 1
ATOM 5045 O O . VAL A 1 656 ? 30.405 55.510 -21.524 1.00 38.12 656 VAL A O 1
ATOM 5048 N N . ASP A 1 657 ? 30.209 57.376 -20.297 1.00 37.66 657 ASP A N 1
ATOM 5049 C CA . ASP A 1 657 ? 31.244 58.122 -21.032 1.00 37.66 657 ASP A CA 1
ATOM 5050 C C . ASP A 1 657 ? 32.688 57.697 -20.665 1.00 37.66 657 ASP A C 1
ATOM 5052 O O . ASP A 1 657 ? 33.615 57.918 -21.446 1.00 37.66 657 ASP A O 1
ATOM 5056 N N . GLY A 1 658 ? 32.896 57.019 -19.527 1.00 39.47 658 GLY A N 1
ATOM 5057 C CA . GLY A 1 658 ? 34.187 56.422 -19.147 1.00 39.47 658 GLY A CA 1
ATOM 5058 C C . GLY A 1 658 ? 34.508 55.090 -19.841 1.00 39.47 658 GLY A C 1
ATOM 5059 O O . GLY A 1 658 ? 35.677 54.764 -20.035 1.00 39.47 658 GLY A O 1
ATOM 5060 N N . ALA A 1 659 ? 33.492 54.338 -20.276 1.00 34.53 659 ALA A N 1
ATOM 5061 C CA . ALA A 1 659 ? 33.663 53.024 -20.907 1.00 34.53 659 ALA A CA 1
ATOM 5062 C C . ALA A 1 659 ? 34.028 53.086 -22.408 1.00 34.53 659 ALA A C 1
ATOM 5064 O O . ALA A 1 659 ? 34.339 52.062 -23.011 1.00 34.53 659 ALA A O 1
ATOM 5065 N N . VAL A 1 660 ? 34.028 54.279 -23.017 1.00 37.84 660 VAL A N 1
ATOM 5066 C CA . VAL A 1 660 ? 34.392 54.493 -24.435 1.00 37.84 660 VAL A CA 1
ATOM 5067 C C . VAL A 1 660 ? 35.865 54.929 -24.604 1.00 37.84 660 VAL A C 1
ATOM 5069 O O . VAL A 1 660 ? 36.350 55.056 -25.727 1.00 37.84 660 VAL A O 1
ATOM 5072 N N . ALA A 1 661 ? 36.617 55.130 -23.513 1.00 39.28 661 ALA A N 1
ATOM 5073 C CA . ALA A 1 661 ? 37.955 55.734 -23.564 1.00 39.28 661 ALA A CA 1
ATOM 5074 C C . ALA A 1 661 ? 39.154 54.761 -23.577 1.00 39.28 661 ALA A C 1
ATOM 5076 O O . ALA A 1 661 ? 40.234 55.190 -23.977 1.00 39.28 661 ALA A O 1
ATOM 5077 N N . ASP A 1 662 ? 39.000 53.477 -23.237 1.00 33.69 662 ASP A N 1
ATOM 5078 C CA . ASP A 1 662 ? 40.118 52.516 -23.246 1.00 33.69 662 ASP A CA 1
ATOM 5079 C C . ASP A 1 662 ? 39.921 51.443 -24.325 1.00 33.69 662 ASP A C 1
ATOM 5081 O O . ASP A 1 662 ? 39.227 50.443 -24.155 1.00 33.69 662 ASP A O 1
ATOM 5085 N N . GLY A 1 663 ? 40.533 51.690 -25.486 1.00 43.56 663 GLY A N 1
ATOM 5086 C CA . GLY A 1 663 ? 40.481 50.812 -26.649 1.00 43.56 663 GLY A CA 1
ATOM 5087 C C . GLY A 1 663 ? 40.998 49.395 -26.375 1.00 43.56 663 GLY A C 1
ATOM 5088 O O . GLY A 1 663 ? 42.143 49.202 -25.972 1.00 43.56 663 GLY A O 1
ATOM 5089 N N . GLY A 1 664 ? 40.173 48.399 -26.701 1.00 28.00 664 GLY A N 1
ATOM 5090 C CA . GLY A 1 664 ? 40.540 46.986 -26.763 1.00 28.00 664 GLY A CA 1
ATOM 5091 C C . GLY A 1 664 ? 39.709 46.269 -27.827 1.00 28.00 664 GLY A C 1
ATOM 5092 O O . GLY A 1 664 ? 38.490 46.191 -27.730 1.00 28.00 664 GLY A O 1
ATOM 5093 N N . SER A 1 665 ? 40.370 45.797 -28.880 1.00 29.53 665 SER A N 1
ATOM 5094 C CA . SER A 1 665 ? 39.806 45.050 -30.011 1.00 29.53 665 SER A CA 1
ATOM 5095 C C . SER A 1 665 ? 39.323 43.649 -29.618 1.00 29.53 665 SER A C 1
ATOM 5097 O O . SER A 1 665 ? 40.036 42.964 -28.886 1.00 29.53 665 SER A O 1
ATOM 5099 N N . LEU A 1 666 ? 38.218 43.171 -30.205 1.00 25.59 666 LEU A N 1
ATOM 5100 C CA . LEU A 1 666 ? 37.888 41.740 -30.241 1.00 25.59 666 LEU A CA 1
ATOM 5101 C C . LEU A 1 666 ? 37.648 41.270 -31.685 1.00 25.59 666 LEU A C 1
ATOM 5103 O O . LEU A 1 666 ? 36.808 41.811 -32.405 1.00 25.59 666 LEU A O 1
ATOM 5107 N N . GLU A 1 667 ? 38.440 40.281 -32.096 1.00 24.88 667 GLU A N 1
ATOM 5108 C CA . GLU A 1 667 ? 38.360 39.559 -33.366 1.00 24.88 667 GLU A CA 1
ATOM 5109 C C . GLU A 1 667 ? 37.103 38.678 -33.435 1.00 24.88 667 GLU A C 1
ATOM 5111 O O . GLU A 1 667 ? 36.701 38.063 -32.449 1.00 24.88 667 GLU A O 1
ATOM 5116 N N . VAL A 1 668 ? 36.518 38.570 -34.629 1.00 26.88 668 VAL A N 1
ATOM 5117 C CA . VAL A 1 668 ? 35.422 37.641 -34.941 1.00 26.88 668 VAL A CA 1
ATOM 5118 C C . VAL A 1 668 ? 35.997 36.446 -35.711 1.00 26.88 668 VAL A C 1
ATOM 5120 O O . VAL A 1 668 ? 36.591 36.668 -36.771 1.00 26.88 668 VAL A O 1
ATOM 5123 N N . PRO A 1 669 ? 35.800 35.185 -35.278 1.00 26.06 669 PRO A N 1
ATOM 5124 C CA . PRO A 1 669 ? 36.052 34.035 -36.134 1.00 26.06 669 PRO A CA 1
ATOM 5125 C C . PRO A 1 669 ? 34.888 33.846 -37.114 1.00 26.06 669 PRO A C 1
ATOM 5127 O O . PRO A 1 669 ? 33.729 33.739 -36.714 1.00 26.06 669 PRO A O 1
ATOM 5130 N N . GLN A 1 670 ? 35.205 33.760 -38.406 1.00 25.11 670 GLN A N 1
ATOM 5131 C CA . GLN A 1 670 ? 34.309 33.189 -39.409 1.00 25.11 670 GLN A CA 1
ATOM 5132 C C . GLN A 1 670 ? 34.167 31.677 -39.205 1.00 25.11 670 GLN A C 1
ATOM 5134 O O . GLN A 1 670 ? 35.172 30.976 -39.092 1.00 25.11 670 GLN A O 1
ATOM 5139 N N . VAL A 1 671 ? 32.937 31.167 -39.313 1.00 26.72 671 VAL A N 1
ATOM 5140 C CA . VAL A 1 671 ? 32.673 29.788 -39.742 1.00 26.72 671 VAL A CA 1
ATOM 5141 C C . VAL A 1 671 ? 31.631 29.810 -40.860 1.00 26.72 671 VAL A C 1
ATOM 5143 O O . VAL A 1 671 ? 30.623 30.509 -40.798 1.00 26.72 671 VAL A O 1
ATOM 5146 N N . VAL A 1 672 ? 31.967 29.072 -41.914 1.00 28.94 672 VAL A N 1
ATOM 5147 C CA . VAL A 1 672 ? 31.295 28.917 -43.205 1.00 28.94 672 VAL A CA 1
ATOM 5148 C C . VAL A 1 672 ? 30.396 27.677 -43.181 1.00 28.94 672 VAL A C 1
ATOM 5150 O O . VAL A 1 672 ? 30.761 26.671 -42.579 1.00 28.94 672 VAL A O 1
ATOM 5153 N N . GLY A 1 673 ? 29.293 27.730 -43.934 1.00 25.00 673 GLY A N 1
ATOM 5154 C CA . GLY A 1 673 ? 28.484 26.583 -44.371 1.00 25.00 673 GLY A CA 1
ATOM 5155 C C . GLY A 1 673 ? 26.992 26.897 -44.219 1.00 25.00 673 GLY A C 1
ATOM 5156 O O . GLY A 1 673 ? 26.502 26.936 -43.104 1.00 25.00 673 GLY A O 1
ATOM 5157 N N . GLY A 1 674 ? 26.198 27.210 -45.243 1.00 26.16 674 GLY A N 1
ATOM 5158 C CA . GLY A 1 674 ? 26.280 26.832 -46.652 1.00 26.16 674 GLY A CA 1
ATOM 5159 C C . GLY A 1 674 ? 25.215 25.773 -46.945 1.00 26.16 674 GLY A C 1
ATOM 5160 O O . GLY A 1 674 ? 25.500 24.585 -46.880 1.00 26.16 674 GLY A O 1
ATOM 5161 N N . GLY A 1 675 ? 23.998 26.223 -47.252 1.00 23.98 675 GLY A N 1
ATOM 5162 C CA . GLY A 1 675 ? 22.873 25.408 -47.712 1.00 23.98 675 GLY A CA 1
ATOM 5163 C C . GLY A 1 675 ? 21.908 26.294 -48.494 1.00 23.98 675 GLY A C 1
ATOM 5164 O O . GLY A 1 675 ? 20.981 26.864 -47.927 1.00 23.98 675 GLY A O 1
ATOM 5165 N N . GLU A 1 676 ? 22.198 26.485 -49.780 1.00 25.80 676 GLU A N 1
ATOM 5166 C CA . GLU A 1 676 ? 21.370 27.237 -50.724 1.00 25.80 676 GLU A CA 1
ATOM 5167 C C . GLU A 1 676 ? 20.106 26.448 -51.095 1.00 25.80 676 GLU A C 1
ATOM 5169 O O . GLU A 1 676 ? 20.188 25.301 -51.531 1.00 25.80 676 GLU A O 1
ATOM 5174 N N . ALA A 1 677 ? 18.945 27.102 -51.032 1.00 22.94 677 ALA A N 1
ATOM 5175 C CA . ALA A 1 677 ? 17.795 26.766 -51.864 1.00 22.94 677 ALA A CA 1
ATOM 5176 C C . ALA A 1 677 ? 17.443 27.998 -52.706 1.00 22.94 677 ALA A C 1
ATOM 5178 O O . ALA A 1 677 ? 17.222 29.096 -52.195 1.00 22.94 677 ALA A O 1
ATOM 5179 N N . TRP A 1 678 ? 17.465 27.800 -54.019 1.00 22.97 678 TRP A N 1
ATOM 5180 C CA . TRP A 1 678 ? 17.329 28.821 -55.047 1.00 22.97 678 TRP A CA 1
ATOM 5181 C C . TRP A 1 678 ? 15.883 29.320 -55.159 1.00 22.97 678 TRP A C 1
ATOM 5183 O O . TRP A 1 678 ? 14.968 28.545 -55.426 1.00 22.97 678 TRP A O 1
ATOM 5193 N N . VAL A 1 679 ? 15.689 30.634 -55.034 1.00 21.98 679 VAL A N 1
ATOM 5194 C CA . VAL A 1 679 ? 14.466 31.336 -55.447 1.00 21.98 679 VAL A CA 1
ATOM 5195 C C . VAL A 1 679 ? 14.701 31.894 -56.850 1.00 21.98 679 VAL A C 1
ATOM 5197 O O . VAL A 1 679 ? 15.487 32.822 -57.025 1.00 21.98 679 VAL A O 1
ATOM 5200 N N . PHE A 1 680 ? 13.997 31.366 -57.853 1.00 24.27 680 PHE A N 1
ATOM 5201 C CA . PHE A 1 680 ? 13.804 32.056 -59.130 1.00 24.27 680 PHE A CA 1
ATOM 5202 C C . PHE A 1 680 ? 12.450 32.764 -59.109 1.00 24.27 680 PHE A C 1
ATOM 5204 O O . PHE A 1 680 ? 11.400 32.127 -59.080 1.00 24.27 680 PHE A O 1
ATOM 5211 N N . GLY A 1 681 ? 12.477 34.096 -59.136 1.00 23.23 681 GLY A N 1
ATOM 5212 C CA . GLY A 1 681 ? 11.305 34.926 -59.387 1.00 23.23 681 GLY A CA 1
ATOM 5213 C C . GLY A 1 681 ? 11.342 35.512 -60.796 1.00 23.23 681 GLY A C 1
ATOM 5214 O O . GLY A 1 681 ? 12.335 36.130 -61.167 1.00 23.23 681 GLY A O 1
ATOM 5215 N N . LEU A 1 682 ? 10.249 35.339 -61.550 1.00 25.72 682 LEU A N 1
ATOM 5216 C CA . LEU A 1 682 ? 9.419 36.397 -62.161 1.00 25.72 682 LEU A CA 1
ATOM 5217 C C . LEU A 1 682 ? 8.705 35.909 -63.431 1.00 25.72 682 LEU A C 1
ATOM 5219 O O . LEU A 1 682 ? 9.344 35.529 -64.407 1.00 25.72 682 LEU A O 1
ATOM 5223 N N . GLY A 1 683 ? 7.378 36.090 -63.454 1.00 23.28 683 GLY A N 1
ATOM 5224 C CA . GLY A 1 683 ? 6.651 36.386 -64.691 1.00 23.28 683 GLY A CA 1
ATOM 5225 C C . GLY A 1 683 ? 5.248 35.790 -64.823 1.00 23.28 683 GLY A C 1
ATOM 5226 O O . GLY A 1 683 ? 5.096 34.764 -65.470 1.00 23.28 683 GLY A O 1
ATOM 5227 N N . GLY A 1 684 ? 4.217 36.511 -64.357 1.00 24.64 684 GLY A N 1
ATOM 5228 C CA . GLY A 1 684 ? 2.934 36.553 -65.081 1.00 24.64 684 GLY A CA 1
ATOM 5229 C C . GLY A 1 684 ? 1.637 36.257 -64.313 1.00 24.64 684 GLY A C 1
ATOM 5230 O O . GLY A 1 684 ? 1.317 35.112 -64.045 1.00 24.64 684 GLY A O 1
ATOM 5231 N N . LEU A 1 685 ? 0.842 37.324 -64.147 1.00 23.12 685 LEU A N 1
ATOM 5232 C CA . LEU A 1 685 ? -0.634 37.390 -64.151 1.00 23.12 685 LEU A CA 1
ATOM 5233 C C . LEU A 1 685 ? -1.479 36.793 -62.995 1.00 23.12 685 LEU A C 1
ATOM 5235 O O . LEU A 1 685 ? -1.875 35.637 -62.995 1.00 23.12 685 LEU A O 1
ATOM 5239 N N . ILE A 1 686 ? -1.881 37.699 -62.092 1.00 25.31 686 ILE A N 1
ATOM 5240 C CA . ILE A 1 686 ? -3.269 38.116 -61.763 1.00 25.31 686 ILE A CA 1
ATOM 5241 C C . ILE A 1 686 ? -4.400 37.102 -62.048 1.00 25.31 686 ILE A C 1
ATOM 5243 O O . ILE A 1 686 ? -4.774 36.956 -63.205 1.00 25.31 686 ILE A O 1
ATOM 5247 N N . VAL A 1 687 ? -5.082 36.626 -60.991 1.00 24.75 687 VAL A N 1
ATOM 5248 C CA . VAL A 1 687 ? -6.526 36.860 -60.717 1.00 24.75 687 VAL A CA 1
ATOM 5249 C C . VAL A 1 687 ? -6.729 36.833 -59.195 1.00 24.75 687 VAL A C 1
ATOM 5251 O O . VAL A 1 687 ? -6.259 35.923 -58.521 1.00 24.75 687 VAL A O 1
ATOM 5254 N N . GLY A 1 688 ? -7.378 37.866 -58.651 1.00 22.62 688 GLY A N 1
ATOM 5255 C CA . GLY A 1 688 ? -7.662 38.006 -57.222 1.00 22.62 688 GLY A CA 1
ATOM 5256 C C . GLY A 1 688 ? -9.075 37.581 -56.808 1.00 22.62 688 GLY A C 1
ATOM 5257 O O . GLY A 1 688 ? -9.817 36.998 -57.594 1.00 22.62 688 GLY A O 1
ATOM 5258 N N . LEU A 1 689 ? -9.431 38.047 -55.601 1.00 25.03 689 LEU A N 1
ATOM 5259 C CA . LEU A 1 689 ? -10.721 37.964 -54.887 1.00 25.03 689 LEU A CA 1
ATOM 5260 C C . LEU A 1 689 ? -10.923 36.637 -54.132 1.00 25.03 689 LEU A C 1
ATOM 5262 O O . LEU A 1 689 ? -10.702 35.572 -54.679 1.00 25.03 689 LEU A O 1
ATOM 5266 N N . GLY A 1 690 ? -11.368 36.600 -52.879 1.00 23.47 690 GLY A N 1
ATOM 5267 C CA . GLY A 1 690 ? -11.892 37.629 -51.988 1.00 23.47 690 GLY A CA 1
ATOM 5268 C C . GLY A 1 690 ? -12.457 36.954 -50.727 1.00 23.47 690 GLY A C 1
ATOM 5269 O O . GLY A 1 690 ? -12.772 35.769 -50.733 1.00 23.47 690 GLY A O 1
ATOM 5270 N N . PHE A 1 691 ? -12.534 37.728 -49.649 1.00 25.75 691 PHE A N 1
ATOM 5271 C CA . PHE A 1 691 ? -13.012 37.388 -48.307 1.00 25.75 691 PHE A CA 1
ATOM 5272 C C . PHE A 1 691 ? -14.391 36.691 -48.232 1.00 25.75 691 PHE A C 1
ATOM 5274 O O . PHE A 1 691 ? -15.322 37.092 -48.920 1.00 25.75 691 PHE A O 1
ATOM 5281 N N . GLY A 1 692 ? -14.546 35.812 -47.230 1.00 24.05 692 GLY A N 1
ATOM 5282 C CA . GLY A 1 692 ? -15.538 36.021 -46.158 1.00 24.05 692 GLY A CA 1
ATOM 5283 C C . GLY A 1 692 ? -16.920 35.344 -46.235 1.00 24.05 692 GLY A C 1
ATOM 5284 O O . GLY A 1 692 ? -17.798 35.799 -46.952 1.00 24.05 692 GLY A O 1
ATOM 5285 N N . VAL A 1 693 ? -17.105 34.355 -45.345 1.00 26.69 693 VAL A N 1
ATOM 5286 C CA . VAL A 1 693 ? -18.273 34.051 -44.472 1.00 26.69 693 VAL A CA 1
ATOM 5287 C C . VAL A 1 693 ? -19.692 33.994 -45.071 1.00 26.69 693 VAL A C 1
ATOM 5289 O O . VAL A 1 693 ? -20.270 35.022 -45.400 1.00 26.69 693 VAL A O 1
ATOM 5292 N N . LEU A 1 694 ? -20.346 32.822 -44.968 1.00 23.97 694 LEU A N 1
ATOM 5293 C CA . LEU A 1 694 ? -21.752 32.694 -44.525 1.00 23.97 694 LEU A CA 1
ATOM 5294 C C . LEU A 1 694 ? -22.115 31.231 -44.204 1.00 23.97 694 LEU A C 1
ATOM 5296 O O . LEU A 1 694 ? -21.917 30.336 -45.020 1.00 23.97 694 LEU A O 1
ATOM 5300 N N . GLY A 1 695 ? -22.640 30.997 -42.997 1.00 22.50 695 GLY A N 1
ATOM 5301 C CA . GLY A 1 695 ? -23.092 29.685 -42.527 1.00 22.50 695 GLY A CA 1
ATOM 5302 C C . GLY A 1 695 ? -24.525 29.332 -42.931 1.00 22.50 695 GLY A C 1
ATOM 5303 O O . GLY A 1 695 ? -25.288 30.198 -43.350 1.00 22.50 695 GLY A O 1
ATOM 5304 N N . MET A 1 696 ? -24.912 28.067 -42.730 1.00 22.95 696 MET A N 1
ATOM 5305 C CA . MET A 1 696 ? -26.304 27.644 -42.532 1.00 22.95 696 MET A CA 1
ATOM 5306 C C . MET A 1 696 ? -26.406 26.250 -41.884 1.00 22.95 696 MET A C 1
ATOM 5308 O O . MET A 1 696 ? -25.475 25.453 -41.905 1.00 22.95 696 MET A O 1
ATOM 5312 N N . ARG A 1 697 ? -27.562 26.039 -41.245 1.00 22.22 697 ARG A N 1
ATOM 5313 C CA . ARG A 1 697 ? -27.953 25.032 -40.245 1.00 22.22 697 ARG A CA 1
ATOM 5314 C C . ARG A 1 697 ? -28.295 23.638 -40.810 1.00 22.22 697 ARG A C 1
ATOM 5316 O O . ARG A 1 697 ? -28.726 23.535 -41.947 1.00 22.22 697 ARG A O 1
ATOM 5323 N N . GLN A 1 698 ? -28.245 22.649 -39.901 1.00 24.02 698 GLN A N 1
ATOM 5324 C CA . GLN A 1 698 ? -29.065 21.419 -39.761 1.00 24.02 698 GLN A CA 1
ATOM 5325 C C . GLN A 1 698 ? -29.448 20.611 -41.021 1.00 24.02 698 GLN A C 1
ATOM 5327 O O . GLN A 1 698 ? -30.285 21.050 -41.799 1.00 24.02 698 GLN A O 1
ATOM 5332 N N . ALA A 1 699 ? -29.039 19.333 -41.077 1.00 22.45 699 ALA A N 1
ATOM 5333 C CA . ALA A 1 699 ? -29.921 18.167 -40.855 1.00 22.45 699 ALA A CA 1
ATOM 5334 C C . ALA A 1 699 ? -29.318 16.842 -41.381 1.00 22.45 699 ALA A C 1
ATOM 5336 O O . ALA A 1 699 ? -28.864 16.760 -42.512 1.00 22.45 699 ALA A O 1
ATOM 5337 N N . ASN A 1 700 ? -29.464 15.799 -40.556 1.00 24.03 700 ASN A N 1
ATOM 5338 C CA . ASN A 1 700 ? -29.683 14.385 -40.886 1.00 24.03 700 ASN A CA 1
ATOM 5339 C C . ASN A 1 700 ? -28.676 13.560 -41.724 1.00 24.03 700 ASN A C 1
ATOM 5341 O O . ASN A 1 700 ? -28.587 13.664 -42.938 1.00 24.03 700 ASN A O 1
ATOM 5345 N N . ALA A 1 701 ? -28.203 12.517 -41.028 1.00 23.20 701 ALA A N 1
ATOM 5346 C CA . ALA A 1 701 ? -28.254 11.102 -41.416 1.00 23.20 701 ALA A CA 1
ATOM 5347 C C . ALA A 1 701 ? -27.077 10.470 -42.191 1.00 23.20 701 ALA A C 1
ATOM 5349 O O . ALA A 1 701 ? -26.959 10.572 -43.401 1.00 23.20 701 ALA A O 1
ATOM 5350 N N . ARG A 1 702 ? -26.392 9.608 -41.422 1.00 23.36 702 ARG A N 1
ATOM 5351 C CA . ARG A 1 702 ? -26.036 8.201 -41.693 1.00 23.36 702 ARG A CA 1
ATOM 5352 C C . ARG A 1 702 ? -25.040 7.863 -42.817 1.00 23.36 702 ARG A C 1
ATOM 5354 O O . ARG A 1 702 ? -25.365 7.921 -43.992 1.00 23.36 702 ARG A O 1
ATOM 5361 N N . LYS A 1 703 ? -24.015 7.159 -42.319 1.00 26.08 703 LYS A N 1
ATOM 5362 C CA . LYS A 1 703 ? -23.522 5.832 -42.725 1.00 26.08 703 LYS A CA 1
ATOM 5363 C C . LYS A 1 703 ? -22.402 5.761 -43.769 1.00 26.08 703 LYS A C 1
ATOM 5365 O O . LYS A 1 703 ? -22.511 6.263 -44.876 1.00 26.08 703 LYS A O 1
ATOM 5370 N N . ASP A 1 704 ? -21.409 4.981 -43.343 1.00 25.36 704 ASP A N 1
ATOM 5371 C CA . ASP A 1 704 ? -20.503 4.149 -44.130 1.00 25.36 704 ASP A CA 1
ATOM 5372 C C . ASP A 1 704 ? -19.339 4.859 -44.819 1.00 25.36 704 ASP A C 1
ATOM 5374 O O . ASP A 1 704 ? -19.427 5.126 -46.008 1.00 25.36 704 ASP A O 1
ATOM 5378 N N . GLN A 1 705 ? -18.204 5.024 -44.118 1.00 26.89 705 GLN A N 1
ATOM 5379 C CA . GLN A 1 705 ? -16.876 4.855 -44.733 1.00 26.89 705 GLN A CA 1
ATOM 5380 C C . GLN A 1 705 ? -15.889 4.204 -43.748 1.00 26.89 705 GLN A C 1
ATOM 5382 O O . GLN A 1 705 ? -15.368 4.837 -42.834 1.00 26.89 705 GLN A O 1
ATOM 5387 N N . MET A 1 706 ? -15.671 2.900 -43.957 1.00 23.34 706 MET A N 1
ATOM 5388 C CA . MET A 1 706 ? -14.479 2.164 -43.534 1.00 23.34 706 MET A CA 1
ATOM 5389 C C . MET A 1 706 ? -13.289 2.663 -44.357 1.00 23.34 706 MET A C 1
ATOM 5391 O O . MET A 1 706 ? -13.385 2.737 -45.582 1.00 23.34 706 MET A O 1
ATOM 5395 N N . MET A 1 707 ? -12.168 2.947 -43.703 1.00 23.58 707 MET A N 1
ATOM 5396 C CA . MET A 1 707 ? -10.893 3.198 -44.366 1.00 23.58 707 MET A CA 1
ATOM 5397 C C . MET A 1 707 ? -10.045 1.927 -44.258 1.00 23.58 707 MET A C 1
ATOM 5399 O O . MET A 1 707 ? -9.654 1.524 -43.166 1.00 23.58 707 MET A O 1
ATOM 5403 N N . VAL A 1 708 ? -9.830 1.266 -45.396 1.00 23.89 708 VAL A N 1
ATOM 5404 C CA . VAL A 1 708 ? -8.851 0.185 -45.561 1.00 23.89 708 VAL A CA 1
ATOM 5405 C C . VAL A 1 708 ? -7.540 0.850 -45.969 1.00 23.89 708 VAL A C 1
ATOM 5407 O O . VAL A 1 708 ? -7.478 1.477 -47.024 1.00 23.89 708 VAL A O 1
ATOM 5410 N N . LEU A 1 709 ? -6.515 0.742 -45.126 1.00 22.61 709 LEU A N 1
ATOM 5411 C CA . LEU A 1 709 ? -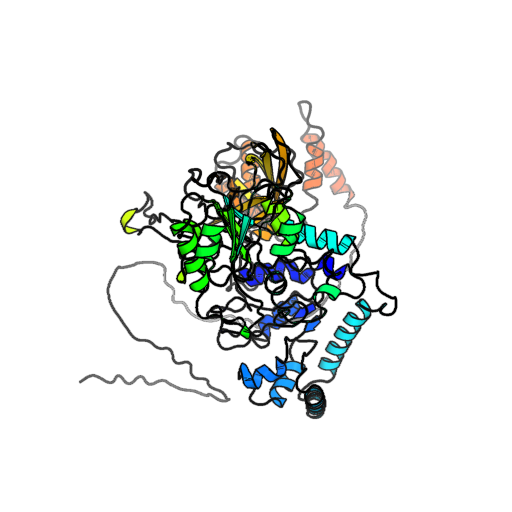5.131 1.028 -45.496 1.00 22.61 709 LEU A CA 1
ATOM 5412 C C . LEU A 1 709 ? -4.531 -0.271 -46.035 1.00 22.61 709 LEU A C 1
ATOM 5414 O O . LEU A 1 709 ? -4.570 -1.293 -45.352 1.00 22.61 709 LEU A O 1
ATOM 5418 N N . GLN A 1 710 ? -4.024 -0.236 -47.264 1.00 25.25 710 GLN A N 1
ATOM 5419 C CA . GLN A 1 710 ? -3.254 -1.327 -47.849 1.00 25.25 710 GLN A CA 1
ATOM 5420 C C . GLN A 1 710 ? -1.927 -0.758 -48.362 1.00 25.25 710 GLN A C 1
ATOM 5422 O O . GLN A 1 710 ? -1.925 0.236 -49.090 1.00 25.25 710 GLN A O 1
ATOM 5427 N N . ASP A 1 711 ? -0.839 -1.378 -47.904 1.00 25.38 711 ASP A N 1
ATOM 5428 C CA . ASP A 1 711 ? 0.567 -1.091 -48.205 1.00 25.38 711 ASP A CA 1
ATOM 5429 C C . ASP A 1 711 ? 0.896 -1.121 -49.699 1.00 25.38 711 ASP A C 1
ATOM 5431 O O . ASP A 1 711 ? 0.343 -1.935 -50.442 1.00 25.38 711 ASP A O 1
ATOM 5435 N N . PHE A 1 712 ? 1.896 -0.324 -50.090 1.00 26.88 712 PHE A N 1
ATOM 5436 C CA . PHE A 1 712 ? 2.686 -0.578 -51.293 1.00 26.88 712 PHE A CA 1
ATOM 5437 C C . PHE A 1 712 ? 4.185 -0.371 -51.039 1.00 26.88 712 PHE A C 1
ATOM 5439 O O . PHE A 1 712 ? 4.635 0.733 -50.739 1.00 26.88 712 PHE A O 1
ATOM 5446 N N . ASP A 1 713 ? 4.917 -1.472 -51.211 1.00 29.52 713 ASP A N 1
ATOM 5447 C CA . ASP A 1 713 ? 6.347 -1.555 -51.507 1.00 29.52 713 ASP A CA 1
ATOM 5448 C C . ASP A 1 713 ? 6.603 -1.253 -52.996 1.00 29.52 713 ASP A C 1
ATOM 5450 O O . ASP A 1 713 ? 5.834 -1.692 -53.854 1.00 29.52 713 ASP A O 1
ATOM 5454 N N . GLY A 1 714 ? 7.755 -0.641 -53.289 1.00 29.08 714 GLY A N 1
ATOM 5455 C CA . GLY A 1 714 ? 8.502 -0.869 -54.534 1.00 29.08 714 GLY A CA 1
ATOM 5456 C C . GLY A 1 714 ? 8.273 0.100 -55.702 1.00 29.08 714 GLY A C 1
ATOM 5457 O O . GLY A 1 714 ? 7.219 0.102 -56.324 1.00 29.08 714 GLY A O 1
ATOM 5458 N N . ASP A 1 715 ? 9.332 0.866 -55.975 1.00 36.12 715 ASP A N 1
ATOM 5459 C CA . ASP A 1 715 ? 9.864 1.432 -57.228 1.00 36.12 715 ASP A CA 1
ATOM 5460 C C . ASP A 1 715 ? 8.990 1.548 -58.504 1.00 36.12 715 ASP A C 1
ATOM 5462 O O . ASP A 1 715 ? 8.363 0.603 -58.976 1.00 36.12 715 ASP A O 1
ATOM 5466 N N . ASP A 1 716 ? 9.129 2.726 -59.130 1.00 33.88 716 ASP A N 1
ATOM 5467 C CA . ASP A 1 716 ? 8.713 3.150 -60.478 1.00 33.88 716 ASP A CA 1
ATOM 5468 C C . ASP A 1 716 ? 7.211 3.390 -60.739 1.00 33.88 716 ASP A C 1
ATOM 5470 O O . ASP A 1 716 ? 6.449 2.505 -61.124 1.00 33.88 716 ASP A O 1
ATOM 5474 N N . VAL A 1 717 ? 6.805 4.668 -60.674 1.00 30.80 717 VAL A N 1
ATOM 5475 C CA . VAL A 1 717 ? 5.536 5.155 -61.246 1.00 30.80 717 VAL A CA 1
ATOM 5476 C C . VAL A 1 717 ? 5.795 6.395 -62.109 1.00 30.80 717 VAL A C 1
ATOM 5478 O O . VAL A 1 717 ? 5.860 7.515 -61.605 1.00 30.80 717 VAL A O 1
ATOM 5481 N N . GLU A 1 718 ? 5.904 6.198 -63.425 1.00 33.12 718 GLU A N 1
ATOM 5482 C CA . GLU A 1 718 ? 5.616 7.238 -64.421 1.00 33.12 718 GLU A CA 1
ATOM 5483 C C . GLU A 1 718 ? 4.135 7.129 -64.833 1.00 33.12 718 GLU A C 1
ATOM 5485 O O . GLU A 1 718 ? 3.677 6.068 -65.248 1.00 33.12 718 GLU A O 1
ATOM 5490 N N . ASP A 1 719 ? 3.412 8.244 -64.688 1.00 30.06 719 ASP A N 1
ATOM 5491 C CA . ASP A 1 719 ? 2.071 8.570 -65.199 1.00 30.06 719 ASP A CA 1
ATOM 5492 C C . ASP A 1 719 ? 0.911 7.567 -65.011 1.00 30.06 719 ASP A C 1
ATOM 5494 O O . ASP A 1 719 ? 0.779 6.562 -65.708 1.00 30.06 719 ASP A O 1
ATOM 5498 N N . PHE A 1 720 ? -0.088 7.971 -64.212 1.00 28.27 720 PHE A N 1
ATOM 5499 C CA . PHE A 1 720 ? -1.462 7.473 -64.350 1.00 28.27 720 PHE A CA 1
ATOM 5500 C C . PHE A 1 720 ? -2.493 8.606 -64.409 1.00 28.27 720 PHE A C 1
ATOM 5502 O O . PHE A 1 720 ? -2.569 9.476 -63.543 1.00 28.27 720 PHE A O 1
ATOM 5509 N N . SER A 1 721 ? -3.352 8.538 -65.429 1.00 24.42 721 SER A N 1
ATOM 5510 C CA . SER A 1 721 ? -4.587 9.311 -65.572 1.00 24.42 721 SER A CA 1
ATOM 5511 C C . SER A 1 721 ? -5.779 8.532 -65.004 1.00 24.42 721 SER A C 1
ATOM 5513 O O . SER A 1 721 ? -5.990 7.379 -65.382 1.00 24.42 721 SER A O 1
ATOM 5515 N N . VAL A 1 722 ? -6.608 9.164 -64.168 1.00 25.50 722 VAL A N 1
ATOM 5516 C CA . VAL A 1 722 ? -7.863 8.578 -63.664 1.00 25.50 722 VAL A CA 1
ATOM 5517 C C . VAL A 1 722 ? -9.037 8.992 -64.558 1.00 25.50 722 VAL A C 1
ATOM 5519 O O . VAL A 1 722 ? -9.410 10.162 -64.608 1.00 25.50 722 VAL A O 1
ATOM 5522 N N . GLU A 1 723 ? -9.656 8.023 -65.236 1.00 23.61 723 GLU A N 1
ATOM 5523 C CA . GLU A 1 723 ? -10.924 8.190 -65.956 1.00 23.61 723 GLU A CA 1
ATOM 5524 C C . GLU A 1 723 ? -12.090 7.763 -65.041 1.00 23.61 723 GLU A C 1
ATOM 5526 O O . GLU A 1 723 ? -12.282 6.580 -64.755 1.00 23.61 723 GLU A O 1
ATOM 5531 N N . MET A 1 724 ? -12.895 8.716 -64.555 1.00 24.02 724 MET A N 1
ATOM 5532 C CA . MET A 1 724 ? -14.104 8.406 -63.778 1.00 24.02 724 MET A CA 1
ATOM 5533 C C . MET A 1 724 ? -15.277 8.065 -64.706 1.00 24.02 724 MET A C 1
ATOM 5535 O O . MET A 1 724 ? -15.919 8.951 -65.274 1.00 24.02 724 MET A O 1
ATOM 5539 N N . LYS A 1 725 ? -15.622 6.776 -64.812 1.00 26.98 725 LYS A N 1
ATOM 5540 C CA . LYS A 1 725 ? -16.882 6.329 -65.427 1.00 26.98 725 LYS A CA 1
ATOM 5541 C C . LYS A 1 725 ? -18.004 6.250 -64.392 1.00 26.98 725 LYS A C 1
ATOM 5543 O O . LYS A 1 725 ? -17.984 5.444 -63.469 1.00 26.98 725 LYS A O 1
ATOM 5548 N N . ARG A 1 726 ? -19.024 7.079 -64.603 1.00 26.97 726 ARG A N 1
ATOM 5549 C CA . ARG A 1 726 ? -20.287 7.114 -63.858 1.00 26.97 726 ARG A CA 1
ATOM 5550 C C . ARG A 1 726 ? -21.146 5.907 -64.265 1.00 26.97 726 ARG A C 1
ATOM 5552 O O . ARG A 1 726 ? -21.676 5.898 -65.373 1.00 26.97 726 ARG A O 1
ATOM 5559 N N . MET A 1 727 ? -21.298 4.897 -63.406 1.00 27.94 727 MET A N 1
ATOM 5560 C CA . MET A 1 727 ? -22.313 3.854 -63.613 1.00 27.94 727 MET A CA 1
ATOM 5561 C C . MET A 1 727 ? -23.639 4.286 -62.985 1.00 27.94 727 MET A C 1
ATOM 5563 O O . MET A 1 727 ? -23.736 4.524 -61.783 1.00 27.94 727 MET A O 1
ATOM 5567 N N . GLY A 1 728 ? -24.637 4.454 -63.853 1.00 28.45 728 GLY A N 1
ATOM 5568 C CA . GLY A 1 728 ? -26.020 4.735 -63.501 1.00 28.45 728 GLY A CA 1
ATOM 5569 C C . GLY A 1 728 ? -26.740 3.504 -62.953 1.00 28.45 728 GLY A C 1
ATOM 5570 O O . GLY A 1 728 ? -26.406 2.367 -63.274 1.00 28.45 728 GLY A O 1
ATOM 5571 N N . MET A 1 729 ? -27.733 3.787 -62.119 1.00 30.56 729 MET A N 1
ATOM 5572 C CA . MET A 1 729 ? -28.637 2.841 -61.474 1.00 30.56 729 MET A CA 1
ATOM 5573 C C . MET A 1 729 ? -29.673 2.285 -62.462 1.00 30.56 729 MET A C 1
ATOM 5575 O O . MET A 1 729 ? -30.264 3.063 -63.210 1.00 30.56 729 MET A O 1
ATOM 5579 N N . THR A 1 730 ? -29.940 0.980 -62.371 1.00 32.19 730 THR A N 1
ATOM 5580 C CA . THR A 1 730 ? -31.258 0.381 -62.051 1.00 32.19 730 THR A CA 1
ATOM 5581 C C . THR A 1 730 ? -31.035 -1.011 -61.498 1.00 32.19 730 THR A C 1
ATOM 5583 O O . THR A 1 730 ? -30.218 -1.732 -62.115 1.00 32.19 730 THR A O 1
#

Nearest PDB structures (foldseek):
  8idz-assembly1_A  TM=7.329E-01  e=3.671E-27  Segatella copri
  4i8d-assembly1_A  TM=7.114E-01  e=4.699E-28  Trichoderma reesei
  6kj0-assembly1_A  TM=7.128E-01  e=6.026E-26  Lentinula edodes
  4iih-assembly1_B  TM=6.901E-01  e=4.447E-25  Aspergillus aculeatus
  6sz6-assembly1_A  TM=6.620E-01  e=5.487E-24  Thermochaetoides thermophila